Protein AF-0000000086196389 (afdb_homodimer)

pLDDT: mean 93.16, std 12.01, range [32.34, 98.94]

InterPro domains:
  IPR006652 Kelch repeat type 1 [PF01344] (256-300)
  IPR006652 Kelch repeat type 1 [PF01344] (303-346)
  IPR006652 Kelch repeat type 1 [SM00612] (79-126)
  IPR006652 Kelch repeat type 1 [SM00612] (127-173)
  IPR006652 Kelch repeat type 1 [SM00612] (174-220)
  IPR006652 Kelch repeat type 1 [SM00612] (221-267)
  IPR006652 Kelch repeat type 1 [SM00612] (268-314)
  IPR006652 Kelch repeat type 1 [SM00612] (315-361)
  IPR015915 Kelch-type beta-propeller [G3DSA:2.120.10.80] (67-201)
  IPR015915 Kelch-type beta-propeller [G3DSA:2.120.10.80] (202-366)
  IPR015915 Kelch-type beta-propeller [SSF117281] (77-261)
  IPR015915 Kelch-type beta-propeller [SSF117281] (220-359)

Radius of gyration: 28.98 Å; Cα contacts (8 Å, |Δi|>4): 2252; chains: 2; bounding box: 68×84×66 Å

Organism: Python bivittatus (NCBI:txid176946)

Sequence (760 aa):
MYKPGTGGSLTSAKQVRLPLLPVCFLMGVVAKEKIVKQNLKCRDLLDEARNYHLHLSSHTVPDFEYSIRTTPRKHTAGVLFCVGGRGGSGDPFRSIECYSINKNSWFFGPEMNSRRRHVGVISVGGKVYAVGGHDGNEHLGSMEVFDPLTNKWMMKASMNTKRRGIALASLGGPIYAIGGLDDNTCFSEVERYDMESDQWSGVASMNTPRGGVGSVALLNHVYAVGGNDGVASLSSVEKYDPHLDKWIEVKEMGQRRAGNGVSELHGCLYVVGGFDDNSPLSSVERFDPRTNKWEYVAELTTPRGGVGIATLMGKIFAVGGHNGNAYLNTVETFDPVANRWELVGPVSHCRAGAGVAVCACLGSQIRDMGHGSSNVVDCMMYKPGTGGSLTSAKQVRLPLLPVCFLMGVVAKEKIVKQNLKCRDLLDEARNYHLHLSSHTVPDFEYSIRTTPRKHTAGVLFCVGGRGGSGDPFRSIECYSINKNSWFFGPEMNSRRRHVGVISVGGKVYAVGGHDGNEHLGSMEVFDPLTNKWMMKASMNTKRRGIALASLGGPIYAIGGLDDNTCFSEVERYDMESDQWSGVASMNTPRGGVGSVALLNHVYAVGGNDGVASLSSVEKYDPHLDKWIEVKEMGQRRAGNGVSELHGCLYVVGGFDDNSPLSSVERFDPRTNKWEYVAELTTPRGGVGIATLMGKIFAVGGHNGNAYLNTVETFDPVANRWELVGPVSHCRAGAGVAVCACLGSQIRDMGHGSSNVVDCM

Solvent-accessible surface area (backbone atoms only — not comparable to full-atom values): 37213 Å² total; per-residue (Å²): 129,93,72,86,55,91,84,71,47,79,63,54,64,69,70,47,44,57,45,74,50,55,59,40,50,43,50,55,47,52,58,66,32,65,67,37,66,72,30,66,69,48,39,50,52,52,48,50,19,51,49,45,54,40,38,75,68,73,41,55,49,58,88,68,70,88,49,76,49,69,37,63,52,76,80,71,53,31,26,43,38,41,40,34,2,24,38,46,85,62,55,32,26,31,50,23,37,31,44,37,74,90,71,48,36,53,43,22,34,67,51,48,93,56,37,16,19,25,22,16,33,40,43,59,95,50,22,38,37,42,37,32,2,26,48,75,82,49,63,24,25,48,25,37,34,35,35,47,90,77,56,42,60,40,80,55,57,45,49,95,61,56,21,19,25,28,18,40,32,58,55,86,77,31,38,36,42,37,35,2,23,58,99,83,47,37,26,28,49,27,36,34,35,38,72,91,76,52,40,62,44,80,55,58,48,45,92,58,35,13,20,23,19,17,27,31,48,57,96,83,26,41,36,43,40,31,2,20,52,74,82,48,43,24,30,48,26,32,32,35,34,50,64,76,50,43,59,42,84,44,80,54,51,96,58,41,18,19,24,24,17,32,32,58,57,96,82,23,42,36,40,38,30,2,24,53,84,79,48,38,24,31,53,24,39,37,33,35,74,91,75,69,42,74,42,79,54,54,47,49,95,56,33,15,20,24,22,15,27,31,57,54,72,82,23,39,38,41,41,30,2,23,49,78,82,38,36,25,27,52,22,34,34,34,36,73,87,77,48,41,60,44,78,54,49,42,47,90,58,22,19,24,23,25,15,25,27,52,26,71,46,48,64,87,51,48,55,70,58,59,71,58,86,74,75,85,61,57,36,96,130,93,72,86,54,91,85,70,48,77,63,54,64,70,70,46,44,57,45,73,49,56,57,40,51,44,50,55,47,53,59,65,34,66,67,35,67,72,30,65,69,48,40,51,52,51,47,50,19,52,50,46,52,40,38,75,68,74,42,56,48,58,86,68,73,90,48,76,48,69,36,63,53,75,78,71,53,31,25,42,37,40,40,34,2,23,37,46,85,61,54,32,25,31,49,25,37,33,44,38,75,90,71,47,36,52,44,20,36,66,50,49,95,55,37,16,19,26,23,16,32,40,45,61,94,51,20,39,38,42,38,30,2,26,48,76,83,48,63,24,26,48,24,35,34,34,35,47,90,76,56,43,60,40,80,56,57,46,48,94,60,57,20,19,25,27,18,38,32,57,56,86,78,30,38,35,43,38,34,2,22,58,99,83,48,35,26,28,50,28,36,34,34,37,72,91,77,50,42,63,44,79,54,57,49,44,92,57,34,13,20,21,20,16,27,31,48,57,95,85,23,40,35,43,41,31,2,19,53,75,83,47,42,24,31,49,26,32,33,35,34,53,65,76,50,42,59,42,81,44,82,55,52,96,58,42,18,18,24,25,18,34,34,59,57,95,83,23,43,35,41,38,28,2,23,52,81,81,49,38,25,30,55,24,38,35,34,35,74,92,75,69,42,73,43,77,53,55,47,48,95,54,34,16,19,25,23,16,26,32,56,53,72,80,24,39,38,42,42,29,3,24,49,78,82,37,35,25,28,53,21,34,33,35,35,74,88,77,49,40,61,44,77,54,46,42,47,90,60,21,20,24,24,24,16,24,27,50,26,72,45,48,65,86,50,47,56,71,56,55,74,55,84,81,79,82,63,57,39,94

Foldseek 3Di:
DPDPDDPDDVVSLVVALLLVDDPCCLVVPVCPDPCCVVDPSSVVSSVLSVLSVCLVVVDDDPPNDDDPSNFDDQQQQFKKKWAWFDFDVGAIFQWIWIARPVVLAIFIFDGEPAGFFLWEWEADPQKIKTAWHQRSPATFQWMWIAHLQVSDIHTFDGHPDGFGLWYWEDAPQWIKIAWGDGPQFIFQWIWIAHPVVSDIDTFDGAPAGFHQWEWYDAPQWIKTAWHDRRPFIFQWMWIAHPVVRYIGTADGHPAGFGLWYWEDASRKIKTAWGDGPPFIFQWMWIAHPVVRDIDTFEGHPAGFHQWAWYDTRRKIKTAWGDRRPWTDQWIWIAHPVVRDIDTTYGYQARGGRIYMYGGSDGPVSTDRPGPPPDDSDDRD/DPDPDDCDDVVSLVVALLLVDDPCCLVVPVCPDPCCVVDPSSVVSSVLSVLSVCLVVVDDDPPNDDDPSNFDDQQQQFKKKWAWFDFDVGAIFQWIWIARPVVLAIFIFDGEPAGFFLWEWEADPQKIKTAWHDRSPATFQWMWIAHLQVSDIHTFDGHPDGFGLWYWEDAPQWIKIAWGDGPQFIFQWIWIAHPVVRDIDTFDGAPAGFHQWEWYDAPQWIKTAWHDRRPFIFQWMWIAHPVVRYIGTADGHPAGFGLWYWEDASRKIKTAWGDGPPFIFQWMWIAHPVVSDIDTFEGHPAGFHQWAWYDTRRKIKTAWGDRRPWTDQWIWIAHPVVRYIDTTYGHQARGGRIYMYGGSDGPVSTDRPGPPDDDSDDRD

Structure (mmCIF, N/CA/C/O backbone):
data_AF-0000000086196389-model_v1
#
loop_
_entity.id
_entity.type
_entity.pdbx_description
1 polymer 'Kelch-like protein 8 isoform X4'
#
loop_
_atom_site.group_PDB
_atom_site.id
_atom_site.type_symbol
_atom_site.label_atom_id
_atom_site.label_alt_id
_atom_site.label_comp_id
_atom_site.label_asym_id
_atom_site.label_entity_id
_atom_site.label_seq_id
_atom_site.pdbx_PDB_ins_code
_atom_site.Cartn_x
_atom_site.Cartn_y
_atom_site.Cartn_z
_atom_site.occupancy
_atom_site.B_iso_or_equiv
_atom_site.auth_seq_id
_atom_site.auth_comp_id
_atom_site.auth_asym_id
_atom_site.auth_atom_id
_atom_site.pdbx_PDB_model_num
ATOM 1 N N . MET A 1 1 ? -25.172 -8.031 -14.609 1 32.47 1 MET A N 1
ATOM 2 C CA . MET A 1 1 ? -25.844 -6.758 -14.352 1 32.47 1 MET A CA 1
ATOM 3 C C . MET A 1 1 ? -26.938 -6.922 -13.305 1 32.47 1 MET A C 1
ATOM 5 O O . MET A 1 1 ? -27.797 -7.809 -13.43 1 32.47 1 MET A O 1
ATOM 9 N N . TYR A 1 2 ? -26.641 -6.43 -12.109 1 41.16 2 TYR A N 1
ATOM 10 C CA . TYR A 1 2 ? -27.656 -6.359 -11.062 1 41.16 2 TYR A CA 1
ATOM 11 C C . TYR A 1 2 ? -28.844 -5.527 -11.523 1 41.16 2 TYR A C 1
ATOM 13 O O . TYR A 1 2 ? -28.703 -4.328 -11.773 1 41.16 2 TYR A O 1
ATOM 21 N N . LYS A 1 3 ? -29.875 -6.023 -12.18 1 40.22 3 LYS A N 1
ATOM 22 C CA . LYS A 1 3 ? -31.094 -5.273 -12.453 1 40.22 3 LYS A CA 1
ATOM 23 C C . LYS A 1 3 ? -32.031 -5.254 -11.242 1 40.22 3 LYS A C 1
ATOM 25 O O . LYS A 1 3 ? -32.469 -6.309 -10.781 1 40.22 3 LYS A O 1
ATOM 30 N N . PRO A 1 4 ? -32.156 -3.971 -10.547 1 44.47 4 PRO A N 1
ATOM 31 C CA . PRO A 1 4 ? -33.125 -3.85 -9.477 1 44.47 4 PRO A CA 1
ATOM 32 C C . PRO A 1 4 ? -34.562 -4.023 -9.969 1 44.47 4 PRO A C 1
ATOM 34 O O . PRO A 1 4 ? -35.062 -3.178 -10.711 1 44.47 4 PRO A O 1
ATOM 37 N N . GLY A 1 5 ? -34.969 -4.914 -10.641 1 37.09 5 GLY A N 1
ATOM 38 C CA . GLY A 1 5 ? -36.375 -4.848 -11.039 1 37.09 5 GLY A CA 1
ATOM 39 C C . GLY A 1 5 ? -37.312 -4.668 -9.867 1 37.09 5 GLY A C 1
ATOM 40 O O . GLY A 1 5 ? -36.938 -4.863 -8.719 1 37.09 5 GLY A O 1
ATOM 41 N N . THR A 1 6 ? -38.625 -4.246 -10.07 1 42.25 6 THR A N 1
ATOM 42 C CA . THR A 1 6 ? -39.75 -4.062 -9.164 1 42.25 6 THR A CA 1
ATOM 43 C C . THR A 1 6 ? -39.688 -5.047 -7.996 1 42.25 6 THR A C 1
ATOM 45 O O . THR A 1 6 ? -39.688 -4.637 -6.832 1 42.25 6 THR A O 1
ATOM 48 N N . GLY A 1 7 ? -40.562 -6.133 -7.965 1 39.69 7 GLY A N 1
ATOM 49 C CA . GLY A 1 7 ? -40.844 -7.195 -7.016 1 39.69 7 GLY A CA 1
ATOM 50 C C . GLY A 1 7 ? -39.656 -8.078 -6.723 1 39.69 7 GLY A C 1
ATOM 51 O O . GLY A 1 7 ? -39.812 -9.266 -6.438 1 39.69 7 GLY A O 1
ATOM 52 N N . GLY A 1 8 ? -38.438 -7.863 -7.125 1 42.97 8 GLY A N 1
ATOM 53 C CA . GLY A 1 8 ? -37.406 -8.883 -7.129 1 42.97 8 GLY A CA 1
ATOM 54 C C . GLY A 1 8 ? -37 -9.312 -5.734 1 42.97 8 GLY A C 1
ATOM 55 O O . GLY A 1 8 ? -36.625 -8.484 -4.906 1 42.97 8 GLY A O 1
ATOM 56 N N . SER A 1 9 ? -37.469 -10.469 -5.27 1 50.5 9 SER A N 1
ATOM 57 C CA . SER A 1 9 ? -37.531 -11.305 -4.074 1 50.5 9 SER A CA 1
ATOM 58 C C . SER A 1 9 ? -36.125 -11.547 -3.508 1 50.5 9 SER A C 1
ATOM 60 O O . SER A 1 9 ? -35.125 -11.297 -4.184 1 50.5 9 SER A O 1
ATOM 62 N N . LEU A 1 10 ? -36.125 -11.734 -2.102 1 56.53 10 LEU A N 1
ATOM 63 C CA . LEU A 1 10 ? -35.094 -12.398 -1.316 1 56.53 10 LEU A CA 1
ATOM 64 C C . LEU A 1 10 ? -34.312 -13.398 -2.172 1 56.53 10 LEU A C 1
ATOM 66 O O . LEU A 1 10 ? -33.094 -13.562 -2 1 56.53 10 LEU A O 1
ATOM 70 N N . THR A 1 11 ? -35 -13.82 -3.145 1 55.44 11 THR A N 1
ATOM 71 C CA . THR A 1 11 ? -34.438 -14.875 -3.965 1 55.44 11 THR A CA 1
ATOM 72 C C . THR A 1 11 ? -33.344 -14.305 -4.867 1 55.44 11 THR A C 1
ATOM 74 O O . THR A 1 11 ? -32.312 -14.961 -5.102 1 55.44 11 THR A O 1
ATOM 77 N N . SER A 1 12 ? -33.5 -13.109 -5.281 1 60.91 12 SER A N 1
ATOM 78 C CA . SER A 1 12 ? -32.5 -12.523 -6.164 1 60.91 12 SER A CA 1
ATOM 79 C C . SER A 1 12 ? -31.203 -12.188 -5.406 1 60.91 12 SER A C 1
ATOM 81 O O . SER A 1 12 ? -30.109 -12.445 -5.895 1 60.91 12 SER A O 1
ATOM 83 N N . ALA A 1 13 ? -31.297 -11.766 -4.23 1 66.44 13 ALA A N 1
ATOM 84 C CA . ALA A 1 13 ? -30.109 -11.422 -3.453 1 66.44 13 ALA A CA 1
ATOM 85 C C . ALA A 1 13 ? -29.297 -12.664 -3.127 1 66.44 13 ALA A C 1
ATOM 87 O O . ALA A 1 13 ? -28.062 -12.594 -3.023 1 66.44 13 ALA A O 1
ATOM 88 N N . LYS A 1 14 ? -29.953 -13.773 -3.078 1 70.06 14 LYS A N 1
ATOM 89 C CA . LYS A 1 14 ? -29.266 -15.023 -2.758 1 70.06 14 LYS A CA 1
ATOM 90 C C . LYS A 1 14 ? -28.516 -15.562 -3.969 1 70.06 14 LYS A C 1
ATOM 92 O O . LYS A 1 14 ? -27.547 -16.297 -3.82 1 70.06 14 LYS A O 1
ATOM 97 N N . GLN A 1 15 ? -29 -15.156 -5.047 1 76.5 15 GLN A N 1
ATOM 98 C CA . GLN A 1 15 ? -28.422 -15.711 -6.262 1 76.5 15 GLN A CA 1
ATOM 99 C C . GLN A 1 15 ? -27.234 -14.875 -6.73 1 76.5 15 GLN A C 1
ATOM 101 O O . GLN A 1 15 ? -26.344 -15.383 -7.418 1 76.5 15 GLN A O 1
ATOM 106 N N . VAL A 1 16 ? -27.266 -13.633 -6.254 1 86.31 16 VAL A N 1
ATOM 107 C CA . VAL A 1 16 ? -26.172 -12.742 -6.668 1 86.31 16 VAL A CA 1
ATOM 108 C C . VAL A 1 16 ? -25 -12.883 -5.707 1 86.31 16 VAL A C 1
ATOM 110 O O . VAL A 1 16 ? -25.188 -12.938 -4.488 1 86.31 16 VAL A O 1
ATOM 113 N N . ARG A 1 17 ? -23.859 -13 -6.199 1 93.44 17 ARG A N 1
ATOM 114 C CA . ARG A 1 17 ? -22.656 -13.039 -5.371 1 93.44 17 ARG A CA 1
ATOM 115 C C . ARG A 1 17 ? -22.203 -11.633 -5 1 93.44 17 ARG A C 1
ATOM 117 O O . ARG A 1 17 ? -21.281 -11.086 -5.613 1 93.44 17 ARG A O 1
ATOM 124 N N . LEU A 1 18 ? -22.812 -11.055 -3.992 1 94.19 18 LEU A N 1
ATOM 125 C CA . LEU A 1 18 ? -22.625 -9.664 -3.588 1 94.19 18 LEU A CA 1
ATOM 126 C C . LEU A 1 18 ? -21.172 -9.375 -3.248 1 94.19 18 LEU A C 1
ATOM 128 O O . LEU A 1 18 ? -20.641 -8.312 -3.6 1 94.19 18 LEU A O 1
ATOM 132 N N . PRO A 1 19 ? -20.469 -10.352 -2.619 1 95.06 19 PRO A N 1
ATOM 133 C CA . PRO A 1 19 ? -19.078 -10.086 -2.252 1 95.06 19 PRO A CA 1
ATOM 134 C C . PRO A 1 19 ? -18.203 -9.789 -3.463 1 95.06 19 PRO A C 1
ATOM 136 O O . PRO A 1 19 ? -17.156 -9.156 -3.328 1 95.06 19 PRO A O 1
ATOM 139 N N . LEU A 1 20 ? -18.625 -10.227 -4.621 1 94.69 20 LEU A N 1
ATOM 140 C CA . LEU A 1 20 ? -17.781 -10.086 -5.801 1 94.69 20 LEU A CA 1
ATOM 141 C C . LEU A 1 20 ? -18.094 -8.797 -6.547 1 94.69 20 LEU A C 1
ATOM 143 O O . LEU A 1 20 ? -17.438 -8.469 -7.543 1 94.69 20 LEU A O 1
ATOM 147 N N . LEU A 1 21 ? -19.094 -8.008 -6.016 1 94.81 21 LEU A N 1
ATOM 148 C CA . LEU A 1 21 ? -19.438 -6.727 -6.625 1 94.81 21 LEU A CA 1
ATOM 149 C C . LEU A 1 21 ? -18.594 -5.598 -6.035 1 94.81 21 LEU A C 1
ATOM 151 O O . LEU A 1 21 ? -18.156 -5.684 -4.891 1 94.81 21 LEU A O 1
ATOM 155 N N . PRO A 1 22 ? -18.344 -4.512 -6.871 1 94.56 22 PRO A N 1
ATOM 156 C CA . PRO A 1 22 ? -17.594 -3.371 -6.348 1 94.56 22 PRO A CA 1
ATOM 157 C C . PRO A 1 22 ? -18.281 -2.703 -5.16 1 94.56 22 PRO A C 1
ATOM 159 O O . PRO A 1 22 ? -19.516 -2.615 -5.125 1 94.56 22 PRO A O 1
ATOM 162 N N . VAL A 1 23 ? -17.5 -2.197 -4.262 1 96.06 23 VAL A N 1
ATOM 163 C CA . VAL A 1 23 ? -18.016 -1.569 -3.053 1 96.06 23 VAL A CA 1
ATOM 164 C C . VAL A 1 23 ? -18.906 -0.385 -3.426 1 96.06 23 VAL A C 1
ATOM 166 O O . VAL A 1 23 ? -19.953 -0.179 -2.82 1 96.06 23 VAL A O 1
ATOM 169 N N . CYS A 1 24 ? -18.516 0.358 -4.422 1 95.31 24 CYS A N 1
ATOM 170 C CA . CYS A 1 24 ? -19.297 1.521 -4.84 1 95.31 24 CYS A CA 1
ATOM 171 C C . CYS A 1 24 ? -20.688 1.114 -5.266 1 95.31 24 CYS A C 1
ATOM 173 O O . CYS A 1 24 ? -21.672 1.812 -4.969 1 95.31 24 CYS A O 1
ATOM 175 N N . PHE A 1 25 ? -20.828 -0.003 -5.945 1 95.94 25 PHE A N 1
ATOM 176 C CA . PHE A 1 25 ? -22.125 -0.506 -6.371 1 95.94 25 PHE A CA 1
ATOM 177 C C . PHE A 1 25 ? -22.922 -1.053 -5.184 1 95.94 25 PHE A C 1
ATOM 179 O O . PHE A 1 25 ? -24.125 -0.811 -5.066 1 95.94 25 PHE A O 1
ATOM 186 N N . LEU A 1 26 ? -22.234 -1.776 -4.336 1 95.81 26 LEU A N 1
ATOM 187 C CA . LEU A 1 26 ? -22.875 -2.35 -3.16 1 95.81 26 LEU A CA 1
ATOM 188 C C . LEU A 1 26 ? -23.5 -1.257 -2.289 1 95.81 26 LEU A C 1
ATOM 190 O O . LEU A 1 26 ? -24.656 -1.356 -1.887 1 95.81 26 LEU A O 1
ATOM 194 N N . MET A 1 27 ? -22.703 -0.227 -2.059 1 95.31 27 MET A N 1
ATOM 195 C CA . MET A 1 27 ? -23.141 0.816 -1.133 1 95.31 27 MET A CA 1
ATOM 196 C C . MET A 1 27 ? -24 1.851 -1.845 1 95.31 27 MET A C 1
ATOM 198 O O . MET A 1 27 ? -24.875 2.465 -1.229 1 95.31 27 MET A O 1
ATOM 202 N N . GLY A 1 28 ? -23.797 1.981 -3.098 1 94.69 28 GLY A N 1
ATOM 203 C CA . GLY A 1 28 ? -24.531 3.004 -3.836 1 94.69 28 GLY A CA 1
ATOM 204 C C . GLY A 1 28 ? -25.859 2.52 -4.383 1 94.69 28 GLY A C 1
ATOM 205 O O . GLY A 1 28 ? -26.75 3.322 -4.668 1 94.69 28 GLY A O 1
ATOM 206 N N . VAL A 1 29 ? -25.969 1.26 -4.59 1 94.56 29 VAL A N 1
ATOM 207 C CA . VAL A 1 29 ? -27.156 0.734 -5.242 1 94.56 29 VAL A CA 1
ATOM 208 C C . VAL A 1 29 ? -27.812 -0.319 -4.352 1 94.56 29 VAL A C 1
ATOM 210 O O . VAL A 1 29 ? -28.922 -0.119 -3.855 1 94.56 29 VAL A O 1
ATOM 213 N N . VAL A 1 30 ? -27.125 -1.333 -3.979 1 94.75 30 VAL A N 1
ATOM 214 C CA . VAL A 1 30 ? -27.703 -2.484 -3.291 1 94.75 30 VAL A CA 1
ATOM 215 C C . VAL A 1 30 ? -28.188 -2.07 -1.901 1 94.75 30 VAL A C 1
ATOM 217 O O . VAL A 1 30 ? -29.328 -2.332 -1.528 1 94.75 30 VAL A O 1
ATOM 220 N N . ALA A 1 31 ? -27.344 -1.386 -1.187 1 94.38 31 ALA A N 1
ATOM 221 C CA . ALA A 1 31 ? -27.625 -1.014 0.196 1 94.38 31 ALA A CA 1
ATOM 222 C C . ALA A 1 31 ? -28.797 -0.03 0.268 1 94.38 31 ALA A C 1
ATOM 224 O O . ALA A 1 31 ? -29.422 0.132 1.321 1 94.38 31 ALA A O 1
ATOM 225 N N . LYS A 1 32 ? -29.078 0.602 -0.795 1 94.19 32 LYS A N 1
ATOM 226 C CA . LYS A 1 32 ? -30.109 1.631 -0.799 1 94.19 32 LYS A CA 1
ATOM 227 C C . LYS A 1 32 ? -31.453 1.05 -1.205 1 94.19 32 LYS A C 1
ATOM 229 O O . LYS A 1 32 ? -32.5 1.723 -1.103 1 94.19 32 LYS A O 1
ATOM 234 N N . GLU A 1 33 ? -31.453 -0.184 -1.605 1 92.25 33 GLU A N 1
ATOM 235 C CA . GLU A 1 33 ? -32.719 -0.841 -1.952 1 92.25 33 GLU A CA 1
ATOM 236 C C . GLU A 1 33 ? -33.594 -1.047 -0.718 1 92.25 33 GLU A C 1
ATOM 238 O O . GLU A 1 33 ? -33.094 -1.513 0.318 1 92.25 33 GLU A O 1
ATOM 243 N N . LYS A 1 34 ? -34.844 -0.776 -0.792 1 92 34 LYS A N 1
ATOM 244 C CA . LYS A 1 34 ? -35.781 -0.842 0.326 1 92 34 LYS A CA 1
ATOM 245 C C . LYS A 1 34 ? -35.844 -2.254 0.902 1 92 34 LYS A C 1
ATOM 247 O O . LYS A 1 34 ? -35.844 -2.434 2.121 1 92 34 LYS A O 1
ATOM 252 N N . ILE A 1 35 ? -35.875 -3.164 0.017 1 90 35 ILE A N 1
ATOM 253 C CA . ILE A 1 35 ? -36 -4.547 0.463 1 90 35 ILE A CA 1
ATOM 254 C C . ILE A 1 35 ? -34.781 -4.918 1.307 1 90 35 ILE A C 1
ATOM 256 O O . ILE A 1 35 ? -34.906 -5.645 2.297 1 90 35 ILE A O 1
ATOM 260 N N . VAL A 1 36 ? -33.625 -4.477 0.979 1 90.5 36 VAL A N 1
ATOM 261 C CA . VAL A 1 36 ? -32.406 -4.785 1.71 1 90.5 36 VAL A CA 1
ATOM 262 C C . VAL A 1 36 ? -32.406 -4.066 3.057 1 90.5 36 VAL A C 1
ATOM 264 O O . VAL A 1 36 ? -32.094 -4.66 4.086 1 90.5 36 VAL A O 1
ATOM 267 N N . LYS A 1 37 ? -32.844 -2.857 3.084 1 91.25 37 LYS A N 1
ATOM 268 C CA . LYS A 1 37 ? -32.844 -2.049 4.301 1 91.25 37 LYS A CA 1
ATOM 269 C C . LYS A 1 37 ? -33.781 -2.633 5.355 1 91.25 37 LYS A C 1
ATOM 271 O O . LYS A 1 37 ? -33.5 -2.516 6.555 1 91.25 37 LYS A O 1
ATOM 276 N N . GLN A 1 38 ? -34.75 -3.359 4.852 1 92.12 38 GLN A N 1
ATOM 277 C CA . GLN A 1 38 ? -35.812 -3.703 5.785 1 92.12 38 GLN A CA 1
ATOM 278 C C . GLN A 1 38 ? -35.812 -5.195 6.105 1 92.12 38 GLN A C 1
ATOM 280 O O . GLN A 1 38 ? -36.562 -5.652 6.965 1 92.12 38 GLN A O 1
ATOM 285 N N . ASN A 1 39 ? -35.094 -5.945 5.352 1 91.31 39 ASN A N 1
ATOM 286 C CA . ASN A 1 39 ? -35.062 -7.395 5.531 1 91.31 39 ASN A CA 1
ATOM 287 C C . ASN A 1 39 ? -33.75 -7.855 6.156 1 91.31 39 ASN A C 1
ATOM 289 O O . ASN A 1 39 ? -32.688 -7.68 5.562 1 91.31 39 ASN A O 1
ATOM 293 N N . LEU A 1 40 ? -33.844 -8.516 7.277 1 91.56 40 LEU A N 1
ATOM 294 C CA . LEU A 1 40 ? -32.656 -8.906 8.039 1 91.56 40 LEU A CA 1
ATOM 295 C C . LEU A 1 40 ? -31.828 -9.93 7.27 1 91.56 40 LEU A C 1
ATOM 297 O O . LEU A 1 40 ? -30.594 -9.906 7.336 1 91.56 40 LEU A O 1
ATOM 301 N N . LYS A 1 41 ? -32.5 -10.75 6.578 1 90.88 41 LYS A N 1
ATOM 302 C CA . LYS A 1 41 ? -31.766 -11.766 5.816 1 90.88 41 LYS A CA 1
ATOM 303 C C . LYS A 1 41 ? -30.984 -11.133 4.672 1 90.88 41 LYS A C 1
ATOM 305 O O . LYS A 1 41 ? -29.859 -11.539 4.387 1 90.88 41 LYS A O 1
ATOM 310 N N . CYS A 1 42 ? -31.609 -10.188 4.055 1 91.69 42 CYS A N 1
ATOM 311 C CA . CYS A 1 42 ? -30.906 -9.461 2.996 1 91.69 42 CYS A CA 1
ATOM 312 C C . CYS A 1 42 ? -29.719 -8.688 3.553 1 91.69 42 CYS A C 1
ATOM 314 O O . CYS A 1 42 ? -28.672 -8.625 2.924 1 91.69 42 CYS A O 1
ATOM 316 N N . ARG A 1 43 ? -29.875 -8.188 4.711 1 93.56 43 ARG A N 1
ATOM 317 C CA . ARG A 1 43 ? -28.812 -7.445 5.355 1 93.56 43 ARG A CA 1
ATOM 318 C C . ARG A 1 43 ? -27.641 -8.367 5.723 1 93.56 43 ARG A C 1
ATOM 320 O O . ARG A 1 43 ? -26.484 -7.957 5.672 1 93.56 43 ARG A O 1
ATOM 327 N N . ASP A 1 44 ? -28.016 -9.531 6.059 1 93.19 44 ASP A N 1
ATOM 328 C CA . ASP A 1 44 ? -26.969 -10.508 6.34 1 93.19 44 ASP A CA 1
ATOM 329 C C . ASP A 1 44 ? -26.094 -10.742 5.109 1 93.19 44 ASP A C 1
ATOM 331 O O . ASP A 1 44 ? -24.875 -10.844 5.223 1 93.19 44 ASP A O 1
ATOM 335 N N . LEU A 1 45 ? -26.719 -10.812 4.008 1 93.88 45 LEU A N 1
ATOM 336 C CA . LEU A 1 45 ? -25.984 -11.031 2.768 1 93.88 45 LEU A CA 1
ATOM 337 C C . LEU A 1 45 ? -25.109 -9.828 2.439 1 93.88 45 LEU A C 1
ATOM 339 O O . LEU A 1 45 ? -23.953 -9.992 2.006 1 93.88 45 LEU A O 1
ATOM 343 N N . LEU A 1 46 ? -25.641 -8.68 2.652 1 95.06 46 LEU A N 1
ATOM 344 C CA . LEU A 1 46 ? -24.875 -7.465 2.402 1 95.06 46 LEU A CA 1
ATOM 345 C C . LEU A 1 46 ? -23.703 -7.348 3.385 1 95.06 46 LEU A C 1
ATOM 347 O O . LEU A 1 46 ? -22.609 -6.934 3.008 1 95.06 46 LEU A O 1
ATOM 351 N N . ASP A 1 47 ? -23.922 -7.75 4.602 1 94.56 47 ASP A N 1
ATOM 352 C CA . ASP A 1 47 ? -22.875 -7.75 5.617 1 94.56 47 ASP A CA 1
ATOM 353 C C . ASP A 1 47 ? -21.734 -8.695 5.23 1 94.56 47 ASP A C 1
ATOM 355 O O . ASP A 1 47 ? -20.562 -8.367 5.426 1 94.56 47 ASP A O 1
ATOM 359 N N . GLU A 1 48 ? -22.094 -9.75 4.707 1 94.38 48 GLU A N 1
ATOM 360 C CA . GLU A 1 48 ? -21.078 -10.688 4.23 1 94.38 48 GLU A CA 1
ATOM 361 C C . GLU A 1 48 ? -20.203 -10.055 3.156 1 94.38 48 GLU A C 1
ATOM 363 O O . GLU A 1 48 ? -18.984 -10.211 3.172 1 94.38 48 GLU A O 1
ATOM 368 N N . ALA A 1 49 ? -20.859 -9.367 2.32 1 96.19 49 ALA A N 1
ATOM 369 C CA . ALA A 1 49 ? -20.125 -8.703 1.243 1 96.19 49 ALA A CA 1
ATOM 370 C C . ALA A 1 49 ? -19.188 -7.629 1.793 1 96.19 49 ALA A C 1
ATOM 372 O O . ALA A 1 49 ? -18.031 -7.539 1.385 1 96.19 49 ALA A O 1
ATOM 373 N N . ARG A 1 50 ? -19.672 -6.867 2.715 1 96.25 50 ARG A N 1
ATOM 374 C CA . ARG A 1 50 ? -18.828 -5.852 3.346 1 96.25 50 ARG A CA 1
ATOM 375 C C . ARG A 1 50 ? -17.641 -6.484 4.047 1 96.25 50 ARG A C 1
ATOM 377 O O . ARG A 1 50 ? -16.5 -6.012 3.904 1 96.25 50 ARG A O 1
ATOM 384 N N . ASN A 1 51 ? -17.953 -7.492 4.738 1 95.88 51 ASN A N 1
ATOM 385 C CA . ASN A 1 51 ? -16.906 -8.188 5.477 1 95.88 51 ASN A CA 1
ATOM 386 C C . ASN A 1 51 ? -15.852 -8.766 4.543 1 95.88 51 ASN A C 1
ATOM 388 O O . ASN A 1 51 ? -14.664 -8.789 4.871 1 95.88 51 ASN A O 1
ATOM 392 N N . TYR A 1 52 ? -16.328 -9.227 3.441 1 96.19 52 TYR A N 1
ATOM 393 C CA . TYR A 1 52 ? -15.398 -9.758 2.447 1 96.19 52 TYR A CA 1
ATOM 394 C C . TYR A 1 52 ? -14.422 -8.672 1.982 1 96.19 52 TYR A C 1
ATOM 396 O O . TYR A 1 52 ? -13.211 -8.898 1.94 1 96.19 52 TYR A O 1
ATOM 404 N N . HIS A 1 53 ? -14.891 -7.527 1.717 1 95.69 53 HIS A N 1
ATOM 405 C CA . HIS A 1 53 ? -14.055 -6.434 1.245 1 95.69 53 HIS A CA 1
ATOM 406 C C . HIS A 1 53 ? -13.125 -5.938 2.346 1 95.69 53 HIS A C 1
ATOM 408 O O . HIS A 1 53 ? -11.984 -5.555 2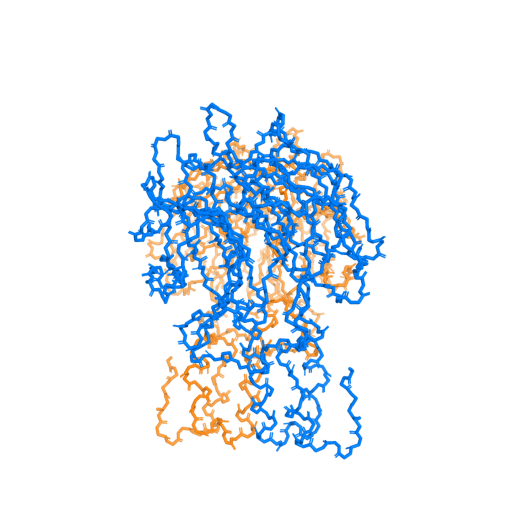.074 1 95.69 53 HIS A O 1
ATOM 414 N N . LEU A 1 54 ? -13.617 -5.949 3.531 1 95.44 54 LEU A N 1
ATOM 415 C CA . LEU A 1 54 ? -12.758 -5.594 4.66 1 95.44 54 LEU A CA 1
ATOM 416 C C . LEU A 1 54 ? -11.625 -6.602 4.824 1 95.44 54 LEU A C 1
ATOM 418 O O . LEU A 1 54 ? -10.477 -6.219 5.059 1 95.44 54 LEU A O 1
ATOM 422 N N . HIS A 1 55 ? -12.016 -7.805 4.645 1 92.94 55 HIS A N 1
ATOM 423 C CA . HIS A 1 55 ? -11.031 -8.875 4.719 1 92.94 55 HIS A CA 1
ATOM 424 C C . HIS A 1 55 ? -9.969 -8.719 3.639 1 92.94 55 HIS A C 1
ATOM 426 O O . HIS A 1 55 ? -8.773 -8.828 3.92 1 92.94 55 HIS A O 1
ATOM 432 N N . LEU A 1 56 ? -10.414 -8.414 2.471 1 90.81 56 LEU A N 1
ATOM 433 C CA . LEU A 1 56 ? -9.5 -8.227 1.353 1 90.81 56 LEU A CA 1
ATOM 434 C C . LEU A 1 56 ? -8.586 -7.027 1.595 1 90.81 56 LEU A C 1
ATOM 436 O O . LEU A 1 56 ? -7.473 -6.973 1.07 1 90.81 56 LEU A O 1
ATOM 440 N N . SER A 1 57 ? -9.102 -6.07 2.453 1 89.06 57 SER A N 1
ATOM 441 C CA . SER A 1 57 ? -8.336 -4.875 2.764 1 89.06 57 SER A CA 1
ATOM 442 C C . SER A 1 57 ? -7.434 -5.094 3.977 1 89.06 57 SER A C 1
ATOM 444 O O . SER A 1 57 ? -7.082 -4.141 4.676 1 89.06 57 SER A O 1
ATOM 446 N N . SER A 1 58 ? -7.172 -6.348 4.336 1 81.94 58 SER A N 1
ATOM 447 C CA . SER A 1 58 ? -6.191 -6.797 5.32 1 81.94 58 SER A CA 1
ATOM 448 C C . SER A 1 58 ? -6.684 -6.559 6.742 1 81.94 58 SER A C 1
ATOM 450 O O . SER A 1 58 ? -5.887 -6.469 7.676 1 81.94 58 SER A O 1
ATOM 452 N N . HIS A 1 59 ? -7.996 -6.332 6.859 1 90.06 59 HIS A N 1
ATOM 453 C CA . HIS A 1 59 ? -8.555 -6.324 8.203 1 90.06 59 HIS A CA 1
ATOM 454 C C . HIS A 1 59 ? -8.789 -7.742 8.711 1 90.06 59 HIS A C 1
ATOM 456 O O . HIS A 1 59 ? -9.148 -8.633 7.934 1 90.06 59 HIS A O 1
ATOM 462 N N . THR A 1 60 ? -8.609 -7.891 9.953 1 89 60 THR A N 1
ATOM 463 C CA . THR A 1 60 ? -8.977 -9.156 10.578 1 89 60 THR A CA 1
ATOM 464 C C . THR A 1 60 ? -10.477 -9.219 10.828 1 89 60 THR A C 1
ATOM 466 O O . THR A 1 60 ? -11.016 -8.422 11.602 1 89 60 THR A O 1
ATOM 469 N N . VAL A 1 61 ? -11.047 -10.023 10.141 1 93.56 61 VAL A N 1
ATOM 470 C CA . VAL A 1 61 ? -12.469 -10.289 10.344 1 93.56 61 VAL A CA 1
ATOM 471 C C . VAL A 1 61 ? -12.648 -11.68 10.945 1 93.56 61 VAL A C 1
ATOM 473 O O . VAL A 1 61 ? -12.656 -12.68 10.219 1 93.56 61 VAL A O 1
ATOM 476 N N . PRO A 1 62 ? -12.875 -11.68 12.18 1 91.44 62 PRO A N 1
ATOM 477 C CA . PRO A 1 62 ? -12.953 -12.984 12.844 1 91.44 62 PRO A CA 1
ATOM 478 C C . PRO A 1 62 ? -14.031 -13.891 12.25 1 91.44 62 PRO A C 1
ATOM 480 O O . PRO A 1 62 ? -15.109 -13.414 11.891 1 91.44 62 PRO A O 1
ATOM 483 N N . ASP A 1 63 ? -13.711 -15.141 12.086 1 87.44 63 ASP A N 1
ATOM 484 C CA . ASP A 1 63 ? -14.609 -16.203 11.664 1 87.44 63 ASP A CA 1
ATOM 485 C C . ASP A 1 63 ? -15.094 -15.992 10.234 1 87.44 63 ASP A C 1
ATOM 487 O O . ASP A 1 63 ? -16.172 -16.453 9.859 1 87.44 63 ASP A O 1
ATOM 491 N N . PHE A 1 64 ? -14.359 -15.164 9.602 1 89.38 64 PHE A N 1
ATOM 492 C CA . PHE A 1 64 ? -14.742 -15.008 8.203 1 89.38 64 PHE A CA 1
ATOM 493 C C . PHE A 1 64 ? -14.57 -16.312 7.449 1 89.38 64 PHE A C 1
ATOM 495 O O . PHE A 1 64 ? -13.539 -16.984 7.578 1 89.38 64 PHE A O 1
ATOM 502 N N . GLU A 1 65 ? -15.547 -16.625 6.695 1 88.69 65 GLU A N 1
ATOM 503 C CA . GLU A 1 65 ? -15.492 -17.859 5.922 1 88.69 65 GLU A CA 1
ATOM 504 C C . GLU A 1 65 ? -15.711 -17.594 4.434 1 88.69 65 GLU A C 1
ATOM 506 O O . GLU A 1 65 ? -16.609 -16.844 4.059 1 88.69 65 GLU A O 1
ATOM 511 N N . TYR A 1 66 ? -14.844 -18.188 3.697 1 89.38 66 TYR A N 1
ATOM 512 C CA . TYR A 1 66 ? -15.062 -18.172 2.254 1 89.38 66 TYR A CA 1
ATOM 513 C C . TYR A 1 66 ? -16.172 -19.141 1.856 1 89.38 66 TYR A C 1
ATOM 515 O O . TYR A 1 66 ? -16.328 -20.188 2.465 1 89.38 66 TYR A O 1
ATOM 523 N N . SER A 1 67 ? -17 -18.688 0.947 1 86.62 67 SER A N 1
ATOM 524 C CA . SER A 1 67 ? -18.141 -19.469 0.486 1 86.62 67 SER A CA 1
ATOM 525 C C . SER A 1 67 ? -18.281 -19.406 -1.031 1 86.62 67 SER A C 1
ATOM 527 O O . SER A 1 67 ? -17.438 -18.844 -1.715 1 86.62 67 SER A O 1
ATOM 529 N N . ILE A 1 68 ? -19.344 -20.047 -1.514 1 88.62 68 ILE A N 1
ATOM 530 C CA . ILE A 1 68 ? -19.625 -20.031 -2.945 1 88.62 68 ILE A CA 1
ATOM 531 C C . ILE A 1 68 ? -19.859 -18.594 -3.404 1 88.62 68 ILE A C 1
ATOM 533 O O . ILE A 1 68 ? -19.547 -18.234 -4.539 1 88.62 68 ILE A O 1
ATOM 537 N N . ARG A 1 69 ? -20.312 -17.734 -2.477 1 91.81 69 ARG A N 1
ATOM 538 C CA . ARG A 1 69 ? -20.641 -16.359 -2.826 1 91.81 69 ARG A CA 1
ATOM 539 C C . ARG A 1 69 ? -19.391 -15.508 -2.967 1 91.81 69 ARG A C 1
ATOM 541 O O . ARG A 1 69 ? -19.422 -14.43 -3.557 1 91.81 69 ARG A O 1
ATOM 548 N N . THR A 1 70 ? -18.297 -16 -2.334 1 92.69 70 THR A N 1
ATOM 549 C CA . THR A 1 70 ? -17.031 -15.289 -2.438 1 92.69 70 THR A CA 1
ATOM 550 C C . THR A 1 70 ? -16.156 -15.898 -3.529 1 92.69 70 THR A C 1
ATOM 552 O O . THR A 1 70 ? -14.969 -15.57 -3.645 1 92.69 70 THR A O 1
ATOM 555 N N . THR A 1 71 ? -16.688 -16.828 -4.293 1 92.25 71 THR A N 1
ATOM 556 C CA . THR A 1 71 ? -15.961 -17.5 -5.363 1 92.25 71 THR A CA 1
ATOM 557 C C . THR A 1 71 ? -16.547 -17.125 -6.727 1 92.25 71 THR A C 1
ATOM 559 O O . THR A 1 71 ? -17.75 -17.219 -6.938 1 92.25 71 THR A O 1
ATOM 562 N N . PRO A 1 72 ? -15.688 -16.734 -7.617 1 90.19 72 PRO A N 1
ATOM 563 C CA . PRO A 1 72 ? -16.203 -16.422 -8.953 1 90.19 72 PRO A CA 1
ATOM 564 C C . PRO A 1 72 ? -16.859 -17.609 -9.633 1 90.19 72 PRO A C 1
ATOM 566 O O . PRO A 1 72 ? -16.516 -18.766 -9.344 1 90.19 72 PRO A O 1
ATOM 569 N N . ARG A 1 73 ? -17.766 -17.266 -10.531 1 90.5 73 ARG A N 1
ATOM 570 C CA . ARG A 1 73 ? -18.359 -18.297 -11.359 1 90.5 73 ARG A CA 1
ATOM 571 C C . ARG A 1 73 ? -17.359 -18.844 -12.367 1 90.5 73 ARG A C 1
ATOM 573 O O . ARG A 1 73 ? -16.422 -18.141 -12.75 1 90.5 73 ARG A O 1
ATOM 580 N N . LYS A 1 74 ? -17.609 -20.016 -12.812 1 89.12 74 LYS A N 1
ATOM 581 C CA . LYS A 1 74 ? -16.672 -20.719 -13.695 1 89.12 74 LYS A CA 1
ATOM 582 C C . LYS A 1 74 ? -16.391 -19.891 -14.953 1 89.12 74 LYS A C 1
ATOM 584 O O . LYS A 1 74 ? -15.234 -19.781 -15.367 1 89.12 74 LYS A O 1
ATOM 589 N N . HIS A 1 75 ? -17.391 -19.234 -15.453 1 86.06 75 HIS A N 1
ATOM 590 C CA . HIS A 1 75 ? -17.25 -18.547 -16.734 1 86.06 75 HIS A CA 1
ATOM 591 C C . HIS A 1 75 ? -16.484 -17.234 -16.578 1 86.06 75 HIS A C 1
ATOM 593 O O . HIS A 1 75 ? -15.984 -16.688 -17.562 1 86.06 75 HIS A O 1
ATOM 599 N N . THR A 1 76 ? -16.359 -16.75 -15.367 1 88.31 76 THR A N 1
ATOM 600 C CA . THR A 1 76 ? -15.727 -15.453 -15.156 1 88.31 76 THR A CA 1
ATOM 601 C C . THR A 1 76 ? -14.5 -15.594 -14.266 1 88.31 76 THR A C 1
ATOM 603 O O . THR A 1 76 ? -13.969 -14.594 -13.766 1 88.31 76 THR A O 1
ATOM 606 N N . ALA A 1 77 ? -14.078 -16.781 -14.023 1 92.56 77 ALA A N 1
ATOM 607 C CA . ALA A 1 77 ? -13.008 -17.031 -13.055 1 92.56 77 ALA A CA 1
ATOM 608 C C . ALA A 1 77 ? -11.641 -16.703 -13.648 1 92.56 77 ALA A C 1
ATOM 610 O O . ALA A 1 77 ? -10.672 -16.5 -12.914 1 92.56 77 ALA A O 1
ATOM 611 N N . GLY A 1 78 ? -11.531 -16.641 -14.969 1 94.38 78 GLY A N 1
ATOM 612 C CA . GLY A 1 78 ? -10.266 -16.453 -15.656 1 94.38 78 GLY A CA 1
ATOM 613 C C . GLY A 1 78 ? -9.727 -17.734 -16.266 1 94.38 78 GLY A C 1
ATOM 614 O O . GLY A 1 78 ? -10.414 -18.766 -16.281 1 94.38 78 GLY A O 1
ATOM 615 N N . VAL A 1 79 ? -8.602 -17.625 -16.844 1 97.12 79 VAL A N 1
ATOM 616 C CA . VAL A 1 79 ? -8.008 -18.75 -17.562 1 97.12 79 VAL A CA 1
ATOM 617 C C . VAL A 1 79 ? -6.629 -19.062 -16.969 1 97.12 79 VAL A C 1
ATOM 619 O O . VAL A 1 79 ? -5.812 -18.156 -16.781 1 97.12 79 VAL A O 1
ATOM 622 N N . LEU A 1 80 ? -6.461 -20.312 -16.625 1 98.12 80 LEU A N 1
ATOM 623 C CA . LEU A 1 80 ? -5.16 -20.781 -16.156 1 98.12 80 LEU A CA 1
ATOM 624 C C . LEU A 1 80 ? -4.234 -21.078 -17.328 1 98.12 80 LEU A C 1
ATOM 626 O O . LEU A 1 80 ? -4.598 -21.828 -18.234 1 98.12 80 LEU A O 1
ATOM 630 N N . PHE A 1 81 ? -3.061 -20.438 -17.328 1 98.62 81 PHE A N 1
ATOM 631 C CA . PHE A 1 81 ? -2.037 -20.625 -18.344 1 98.62 81 PHE A CA 1
ATOM 632 C C . PHE A 1 81 ? -0.883 -21.469 -17.812 1 98.62 81 PHE A C 1
ATOM 634 O O . PHE A 1 81 ? -0.369 -21.203 -16.734 1 98.62 81 PHE A O 1
ATOM 641 N N . CYS A 1 82 ? -0.506 -22.469 -18.469 1 98.5 82 CYS A N 1
ATOM 642 C CA . CYS A 1 82 ? 0.762 -23.172 -18.297 1 98.5 82 CYS A CA 1
ATOM 643 C C . CYS A 1 82 ? 1.722 -22.844 -19.438 1 98.5 82 CYS A C 1
ATOM 645 O O . CYS A 1 82 ? 1.456 -23.188 -20.594 1 98.5 82 CYS A O 1
ATOM 647 N N . VAL A 1 83 ? 2.797 -22.234 -19.094 1 98.62 83 VAL A N 1
ATOM 648 C CA . VAL A 1 83 ? 3.635 -21.594 -20.109 1 98.62 83 VAL A CA 1
ATOM 649 C C . VAL A 1 83 ? 5.035 -22.203 -20.078 1 98.62 83 VAL A C 1
ATOM 651 O O . VAL A 1 83 ? 5.711 -22.172 -19.047 1 98.62 83 VAL A O 1
ATOM 654 N N . GLY A 1 84 ? 5.477 -22.734 -21.203 1 98.06 84 GLY A N 1
ATOM 655 C CA . GLY A 1 84 ? 6.836 -23.219 -21.375 1 98.06 84 GLY A CA 1
ATOM 656 C C . GLY A 1 84 ? 7.109 -24.5 -20.609 1 98.06 84 GLY A C 1
ATOM 657 O O . GLY A 1 84 ? 6.289 -25.422 -20.625 1 98.06 84 GLY A O 1
ATOM 658 N N . GLY A 1 85 ? 8.32 -24.594 -20.047 1 97.44 85 GLY A N 1
ATOM 659 C CA . GLY A 1 85 ? 8.773 -25.812 -19.391 1 97.44 85 GLY A CA 1
ATOM 660 C C . GLY A 1 85 ? 9.547 -26.734 -20.297 1 97.44 85 GLY A C 1
ATOM 661 O O . GLY A 1 85 ? 9.992 -26.328 -21.375 1 97.44 85 GLY A O 1
ATOM 662 N N . ARG A 1 86 ? 9.781 -27.859 -19.719 1 94.56 86 ARG A N 1
ATOM 663 C CA . ARG A 1 86 ? 10.469 -28.875 -20.5 1 94.56 86 ARG A CA 1
ATOM 664 C C . ARG A 1 86 ? 9.938 -30.266 -20.156 1 94.56 86 ARG A C 1
ATOM 666 O O . ARG A 1 86 ? 9.406 -30.484 -19.078 1 94.56 86 ARG A O 1
ATOM 673 N N . GLY A 1 87 ? 10.109 -31.141 -21.172 1 90.75 87 GLY A N 1
ATOM 674 C CA . GLY A 1 87 ? 9.75 -32.531 -20.969 1 90.75 87 GLY A CA 1
ATOM 675 C C . GLY A 1 87 ? 10.961 -33.469 -20.859 1 90.75 87 GLY A C 1
ATOM 676 O O . GLY A 1 87 ? 12.023 -33.031 -20.406 1 90.75 87 GLY A O 1
ATOM 677 N N . GLY A 1 88 ? 10.734 -34.719 -21.141 1 83.25 88 GLY A N 1
ATOM 678 C CA . GLY A 1 88 ? 11.766 -35.719 -20.984 1 83.25 88 GLY A CA 1
ATOM 679 C C . GLY A 1 88 ? 12.883 -35.594 -22.016 1 83.25 88 GLY A C 1
ATOM 680 O O . GLY A 1 88 ? 14.016 -36 -21.75 1 83.25 88 GLY A O 1
ATOM 681 N N . SER A 1 89 ? 12.57 -35.062 -23.141 1 79.69 89 SER A N 1
ATOM 682 C CA . SER A 1 89 ? 13.586 -34.938 -24.188 1 79.69 89 SER A CA 1
ATOM 683 C C . SER A 1 89 ? 14.586 -33.844 -23.844 1 79.69 89 SER A C 1
ATOM 685 O O . SER A 1 89 ? 15.641 -33.75 -24.469 1 79.69 89 SER A O 1
ATOM 687 N N . GLY A 1 90 ? 14.227 -33.031 -22.859 1 79.12 90 GLY A N 1
ATOM 688 C CA . GLY A 1 90 ? 15.125 -31.984 -22.391 1 79.12 90 GLY A CA 1
ATOM 689 C C . GLY A 1 90 ? 14.922 -30.656 -23.094 1 79.12 90 GLY A C 1
ATOM 690 O O . GLY A 1 90 ? 15.367 -29.609 -22.609 1 79.12 90 GLY A O 1
ATOM 691 N N . ASP A 1 91 ? 14.266 -30.609 -24.188 1 87.06 91 ASP A N 1
ATOM 692 C CA . ASP A 1 91 ? 14.117 -29.375 -24.938 1 87.06 91 ASP A CA 1
ATOM 693 C C . ASP A 1 91 ? 13.039 -28.484 -24.312 1 87.06 91 ASP A C 1
ATOM 695 O O . ASP A 1 91 ? 11.938 -28.953 -24 1 87.06 91 ASP A O 1
ATOM 699 N N . PRO A 1 92 ? 13.336 -27.172 -24.156 1 94.94 92 PRO A N 1
ATOM 700 C CA . PRO A 1 92 ? 12.32 -26.234 -23.672 1 94.94 92 PRO A CA 1
ATOM 701 C C . PRO A 1 92 ? 11.156 -26.062 -24.641 1 94.94 92 PRO A C 1
ATOM 703 O O . PRO A 1 92 ? 11.32 -26.266 -25.844 1 94.94 92 PRO A O 1
ATOM 706 N N . PHE A 1 93 ? 10.062 -25.688 -24.125 1 94.56 93 PHE A N 1
ATOM 707 C CA . PHE A 1 93 ? 8.859 -25.547 -24.938 1 94.56 93 PHE A CA 1
ATOM 708 C C . PHE A 1 93 ? 8.562 -24.062 -25.203 1 94.56 93 PHE A C 1
ATOM 710 O O . PHE A 1 93 ? 8.836 -23.203 -24.375 1 94.56 93 PHE A O 1
ATOM 717 N N . ARG A 1 94 ? 7.98 -23.812 -26.328 1 95.5 94 ARG A N 1
ATOM 718 C CA . ARG A 1 94 ? 7.324 -22.531 -26.578 1 95.5 94 ARG A CA 1
ATOM 719 C C . ARG A 1 94 ? 5.816 -22.641 -26.391 1 95.5 94 ARG A C 1
ATOM 721 O O . ARG A 1 94 ? 5.113 -21.625 -26.344 1 95.5 94 ARG A O 1
ATOM 728 N N . SER A 1 95 ? 5.34 -23.828 -26.266 1 94.06 95 SER A N 1
ATOM 729 C CA . SER A 1 95 ? 3.904 -24.078 -26.25 1 94.06 95 SER A CA 1
ATOM 730 C C . SER A 1 95 ? 3.277 -23.625 -24.938 1 94.06 95 SER A C 1
ATOM 732 O O . SER A 1 95 ? 3.947 -23.578 -23.906 1 94.06 95 SER A O 1
ATOM 734 N N . ILE A 1 96 ? 2.023 -23.266 -25.047 1 96.62 96 ILE A N 1
ATOM 735 C CA . ILE A 1 96 ? 1.187 -22.828 -23.938 1 96.62 96 ILE A CA 1
ATOM 736 C C . ILE A 1 96 ? -0.079 -23.672 -23.875 1 96.62 96 ILE A C 1
ATOM 738 O O . ILE A 1 96 ? -0.689 -23.969 -24.906 1 96.62 96 ILE A O 1
ATOM 742 N N . GLU A 1 97 ? -0.398 -24.094 -22.734 1 97.31 97 GLU A N 1
ATOM 743 C CA . GLU A 1 97 ? -1.681 -24.766 -22.531 1 97.31 97 GLU A CA 1
ATOM 744 C C . GLU A 1 97 ? -2.57 -23.984 -21.578 1 97.31 97 GLU A C 1
ATOM 746 O O . GLU A 1 97 ? -2.09 -23.438 -20.578 1 97.31 97 GLU A O 1
ATOM 751 N N . CYS A 1 98 ? -3.812 -23.906 -21.922 1 97.69 98 CYS A N 1
ATOM 752 C CA . CYS A 1 98 ? -4.812 -23.188 -21.141 1 97.69 98 CYS A CA 1
ATOM 753 C C . CYS A 1 98 ? -5.875 -24.141 -20.609 1 97.69 98 CYS A C 1
ATOM 755 O O . CYS A 1 98 ? -6.262 -25.094 -21.297 1 97.69 98 CYS A O 1
ATOM 757 N N . TYR A 1 99 ? -6.336 -23.844 -19.5 1 97.31 99 TYR A N 1
ATOM 758 C CA . TYR A 1 99 ? -7.262 -24.75 -18.828 1 97.31 99 TYR A CA 1
ATOM 759 C C . TYR A 1 99 ? -8.703 -24.266 -19 1 97.31 99 TYR A C 1
ATOM 761 O O . TYR A 1 99 ? -9.008 -23.109 -18.75 1 97.31 99 TYR A O 1
ATOM 769 N N . SER A 1 100 ? -9.555 -25.094 -19.406 1 90.69 100 SER A N 1
ATOM 770 C CA . SER A 1 100 ? -10.992 -24.891 -19.438 1 90.69 100 SER A CA 1
ATOM 771 C C . SER A 1 100 ? -11.656 -25.469 -18.188 1 90.69 100 SER A C 1
ATOM 773 O O . SER A 1 100 ? -11.773 -26.688 -18.062 1 90.69 100 SER A O 1
ATOM 775 N N . ILE A 1 101 ? -12.109 -24.594 -17.359 1 92.25 101 ILE A N 1
ATOM 776 C CA . ILE A 1 101 ? -12.719 -25.031 -16.109 1 92.25 101 ILE A CA 1
ATOM 777 C C . ILE A 1 101 ? -13.969 -25.844 -16.391 1 92.25 101 ILE A C 1
ATOM 779 O O . ILE A 1 101 ? -14.188 -26.906 -15.797 1 92.25 101 ILE A O 1
ATOM 783 N N . ASN A 1 102 ? -14.703 -25.422 -17.359 1 89.75 102 ASN A N 1
ATOM 784 C CA . ASN A 1 102 ? -15.984 -26.062 -17.688 1 89.75 102 ASN A CA 1
ATOM 785 C C . ASN A 1 102 ? -15.781 -27.453 -18.266 1 89.75 102 ASN A C 1
ATOM 787 O O . ASN A 1 102 ? -16.578 -28.359 -18 1 89.75 102 ASN A O 1
ATOM 791 N N . LYS A 1 103 ? -14.727 -27.609 -18.953 1 91.06 103 LYS A N 1
ATOM 792 C CA . LYS A 1 103 ? -14.492 -28.875 -19.625 1 91.06 103 LYS A CA 1
ATOM 793 C C . LYS A 1 103 ? -13.516 -29.75 -18.844 1 91.06 103 LYS A C 1
ATOM 795 O O . LYS A 1 103 ? -13.312 -30.922 -19.172 1 91.06 103 LYS A O 1
ATOM 800 N N . ASN A 1 104 ? -12.898 -29.188 -17.828 1 95.44 104 ASN A N 1
ATOM 801 C CA . ASN A 1 104 ? -11.852 -29.875 -17.078 1 95.44 104 ASN A CA 1
ATOM 802 C C . ASN A 1 104 ? -10.789 -30.453 -18.016 1 95.44 104 ASN A C 1
ATOM 804 O O . ASN A 1 104 ? -10.445 -31.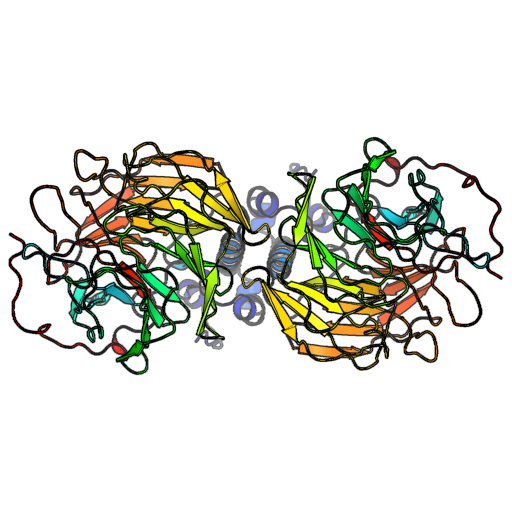625 -17.922 1 95.44 104 ASN A O 1
ATOM 808 N N . SER A 1 105 ? -10.367 -29.656 -18.891 1 95.44 105 SER A N 1
ATOM 809 C CA . SER A 1 105 ? -9.352 -30.062 -19.859 1 95.44 105 SER A CA 1
ATOM 810 C C . SER A 1 105 ? -8.484 -28.875 -20.281 1 95.44 105 SER A C 1
ATOM 812 O O . SER A 1 105 ? -8.812 -27.719 -19.969 1 95.44 105 SER A O 1
ATOM 814 N N . TRP A 1 106 ? -7.434 -29.219 -20.906 1 97.25 106 TRP A N 1
ATOM 815 C CA . TRP A 1 106 ? -6.488 -28.203 -21.375 1 97.25 106 TRP A CA 1
ATOM 816 C C . TRP A 1 106 ? -6.492 -28.125 -22.891 1 97.25 106 TRP A C 1
ATOM 818 O O . TRP A 1 106 ? -6.777 -29.109 -23.578 1 97.25 106 TRP A O 1
ATOM 828 N N . PHE A 1 107 ? -6.234 -26.969 -23.375 1 95.69 107 PHE A N 1
ATOM 829 C CA . PHE A 1 107 ? -6.074 -26.766 -24.812 1 95.69 107 PHE A CA 1
ATOM 830 C C . PHE A 1 107 ? -4.852 -25.922 -25.109 1 95.69 107 PHE A C 1
ATOM 832 O O . PHE A 1 107 ? -4.391 -25.156 -24.266 1 95.69 107 PHE A O 1
ATOM 839 N N . PHE A 1 108 ? -4.32 -26.062 -26.328 1 96.25 108 PHE A N 1
ATOM 840 C CA . PHE A 1 108 ? -3.123 -25.328 -26.719 1 96.25 108 PHE A CA 1
ATOM 841 C C . PHE A 1 108 ? -3.473 -23.891 -27.125 1 96.25 108 PHE A C 1
ATOM 843 O O . PHE A 1 108 ? -4.332 -23.688 -27.969 1 96.25 108 PHE A O 1
ATOM 850 N N . GLY A 1 109 ? -2.859 -22.938 -26.453 1 96.56 109 GLY A N 1
ATOM 851 C CA . GLY A 1 109 ? -2.955 -21.547 -26.875 1 96.56 109 GLY A CA 1
ATOM 852 C C . GLY A 1 109 ? -1.853 -21.141 -27.828 1 96.56 109 GLY A C 1
ATOM 853 O O . GLY A 1 109 ? -0.992 -21.938 -28.188 1 96.56 109 GLY A O 1
ATOM 854 N N . PRO A 1 110 ? -1.905 -19.859 -28.234 1 96.44 110 PRO A N 1
ATOM 855 C CA . PRO A 1 110 ? -0.833 -19.359 -29.094 1 96.44 110 PRO A CA 1
ATOM 856 C C . PRO A 1 110 ? 0.549 -19.5 -28.469 1 96.44 110 PRO A C 1
ATOM 858 O O . PRO A 1 110 ? 0.72 -19.219 -27.281 1 96.44 110 PRO A O 1
ATOM 861 N N . GLU A 1 111 ? 1.487 -19.891 -29.234 1 96.56 111 GLU A N 1
ATOM 862 C CA . GLU A 1 111 ? 2.82 -20.188 -28.719 1 96.56 111 GLU A CA 1
ATOM 863 C C . GLU A 1 111 ? 3.629 -18.922 -28.5 1 96.56 111 GLU A C 1
ATOM 865 O O . GLU A 1 111 ? 3.385 -17.891 -29.141 1 96.56 111 GLU A O 1
ATOM 870 N N . MET A 1 112 ? 4.527 -19.031 -27.578 1 97.81 112 MET A N 1
ATOM 871 C CA . MET A 1 112 ? 5.473 -17.938 -27.359 1 97.81 112 MET A CA 1
ATOM 872 C C . MET A 1 112 ? 6.406 -17.766 -28.547 1 97.81 112 MET A C 1
ATOM 874 O O . MET A 1 112 ? 6.5 -18.656 -29.391 1 97.81 112 MET A O 1
ATOM 878 N N . ASN A 1 113 ? 7.113 -16.641 -28.594 1 97.56 113 ASN A N 1
ATOM 879 C CA . ASN A 1 113 ? 8.148 -16.422 -29.594 1 97.56 113 ASN A CA 1
ATOM 880 C C . ASN A 1 113 ? 9.406 -17.219 -29.297 1 97.56 113 ASN A C 1
ATOM 882 O O . ASN A 1 113 ? 10.141 -17.609 -30.203 1 97.56 113 ASN A O 1
ATOM 886 N N . SER A 1 114 ? 9.664 -17.484 -28.016 1 96.88 114 SER A N 1
ATOM 887 C CA . SER A 1 114 ? 10.875 -18.156 -27.562 1 96.88 114 SER A CA 1
ATOM 888 C C . SER A 1 114 ? 10.547 -19.422 -26.766 1 96.88 114 SER A C 1
ATOM 890 O O . SER A 1 114 ? 9.531 -19.469 -26.062 1 96.88 114 SER A O 1
ATOM 892 N N . ARG A 1 115 ? 11.43 -20.422 -26.938 1 97.06 115 ARG A N 1
ATOM 893 C CA . ARG A 1 115 ? 11.359 -21.547 -26.016 1 97.06 115 ARG A CA 1
ATOM 894 C C . ARG A 1 115 ? 11.867 -21.156 -24.641 1 97.06 115 ARG A C 1
ATOM 896 O O . ARG A 1 115 ? 12.867 -20.453 -24.516 1 97.06 115 ARG A O 1
ATOM 903 N N . ARG A 1 116 ? 11.141 -21.562 -23.641 1 98.25 116 ARG A N 1
ATOM 904 C CA . ARG A 1 116 ? 11.547 -21.172 -22.297 1 98.25 116 ARG A CA 1
ATOM 905 C C . ARG A 1 116 ? 11.32 -22.297 -21.297 1 98.25 116 ARG A C 1
ATOM 907 O O . ARG A 1 116 ? 10.195 -22.75 -21.109 1 98.25 116 ARG A O 1
ATOM 914 N N . ARG A 1 117 ? 12.344 -22.828 -20.75 1 97.38 117 ARG A N 1
ATOM 915 C CA . ARG A 1 117 ? 12.227 -23.625 -19.547 1 97.38 117 ARG A CA 1
ATOM 916 C C . ARG A 1 117 ? 12.711 -22.844 -18.328 1 97.38 117 ARG A C 1
ATOM 918 O O . ARG A 1 117 ? 13.547 -21.953 -18.438 1 97.38 117 ARG A O 1
ATOM 925 N N . HIS A 1 118 ? 12.156 -23.234 -17.062 1 98.06 118 HIS A N 1
ATOM 926 C CA . HIS A 1 118 ? 12.445 -22.516 -15.828 1 98.06 118 HIS A CA 1
ATOM 927 C C . HIS A 1 118 ? 12.156 -21.016 -15.977 1 98.06 118 HIS A C 1
ATOM 929 O O . HIS A 1 118 ? 12.984 -20.188 -15.617 1 98.06 118 HIS A O 1
ATOM 935 N N . VAL A 1 119 ? 10.984 -20.719 -16.609 1 98.69 119 VAL A N 1
ATOM 936 C CA . VAL A 1 119 ? 10.516 -19.375 -16.953 1 98.69 119 VAL A CA 1
ATOM 937 C C . VAL A 1 119 ? 9.68 -18.812 -15.805 1 98.69 119 VAL A C 1
ATOM 939 O O . VAL A 1 119 ? 8.977 -19.547 -15.117 1 98.69 119 VAL A O 1
ATOM 942 N N . GLY A 1 120 ? 9.805 -17.516 -15.555 1 98.81 120 GLY A N 1
ATOM 943 C CA . GLY A 1 120 ? 8.852 -16.828 -14.695 1 98.81 120 GLY A CA 1
ATOM 944 C C . GLY A 1 120 ? 7.613 -16.359 -15.43 1 98.81 120 GLY A C 1
ATOM 945 O O . GLY A 1 120 ? 7.707 -15.766 -16.5 1 98.81 120 GLY A O 1
ATOM 946 N N . VAL A 1 121 ? 6.453 -16.672 -14.883 1 98.88 121 VAL A N 1
ATOM 947 C CA . VAL A 1 121 ? 5.199 -16.297 -15.531 1 98.88 121 VAL A CA 1
ATOM 948 C C . VAL A 1 121 ? 4.266 -15.641 -14.523 1 98.88 121 VAL A C 1
ATOM 950 O O . VAL A 1 121 ? 4.168 -16.078 -13.375 1 98.88 121 VAL A O 1
ATOM 953 N N . ILE A 1 122 ? 3.643 -14.625 -14.938 1 98.81 122 ILE A N 1
ATOM 954 C CA . ILE A 1 122 ? 2.666 -13.945 -14.102 1 98.81 122 ILE A CA 1
ATOM 955 C C . ILE A 1 122 ? 1.614 -13.266 -14.977 1 98.81 122 ILE A C 1
ATOM 957 O O . ILE A 1 122 ? 1.837 -13.047 -16.172 1 98.81 122 ILE A O 1
ATOM 961 N N . SER A 1 123 ? 0.49 -13.078 -14.461 1 98.5 123 SER A N 1
ATOM 962 C CA . SER A 1 123 ? -0.539 -12.305 -15.148 1 98.5 123 SER A CA 1
ATOM 963 C C . SER A 1 123 ? -0.831 -11 -14.414 1 98.5 123 SER A C 1
ATOM 965 O O . SER A 1 123 ? -1.075 -11 -13.203 1 98.5 123 SER A O 1
ATOM 967 N N . VAL A 1 124 ? -0.753 -9.953 -15.086 1 97.62 124 VAL A N 1
ATOM 968 C CA . VAL A 1 124 ? -1.068 -8.625 -14.586 1 97.62 124 VAL A CA 1
ATOM 969 C C . VAL A 1 124 ? -1.867 -7.852 -15.633 1 97.62 124 VAL A C 1
ATOM 971 O O . VAL A 1 124 ? -1.523 -7.863 -16.812 1 97.62 124 VAL A O 1
ATOM 974 N N . GLY A 1 125 ? -2.943 -7.219 -15.227 1 95.06 125 GLY A N 1
ATOM 975 C CA . GLY A 1 125 ? -3.705 -6.363 -16.125 1 95.06 125 GLY A CA 1
ATOM 976 C C . GLY A 1 125 ? -4.336 -7.117 -17.281 1 95.06 125 GLY A C 1
ATOM 977 O O . GLY A 1 125 ? -4.41 -6.602 -18.391 1 95.06 125 GLY A O 1
ATOM 978 N N . GLY A 1 126 ? -4.625 -8.289 -17.094 1 96.62 126 GLY A N 1
ATOM 979 C CA . GLY A 1 126 ? -5.293 -9.07 -18.125 1 96.62 126 GLY A CA 1
ATOM 980 C C . GLY A 1 126 ? -4.344 -9.625 -19.172 1 96.62 126 GLY A C 1
ATOM 981 O O . GLY A 1 126 ? -4.77 -10.023 -20.25 1 96.62 126 GLY A O 1
ATOM 982 N N . LYS A 1 127 ? -3.115 -9.57 -18.859 1 98.31 127 LYS A N 1
ATOM 983 C CA . LYS A 1 127 ? -2.105 -10.109 -19.766 1 98.31 127 LYS A CA 1
ATOM 984 C C . LYS A 1 127 ? -1.211 -11.117 -19.047 1 98.31 127 LYS A C 1
ATOM 986 O O . LYS A 1 127 ? -1.187 -11.172 -17.828 1 98.31 127 LYS A O 1
ATOM 991 N N . VAL A 1 128 ? -0.558 -11.922 -19.828 1 98.81 128 VAL A N 1
ATOM 992 C CA . VAL A 1 128 ? 0.335 -12.938 -19.266 1 98.81 128 VAL A CA 1
ATOM 993 C C . VAL A 1 128 ? 1.78 -12.602 -19.641 1 98.81 128 VAL A C 1
ATOM 995 O O . VAL A 1 128 ? 2.102 -12.414 -20.812 1 98.81 128 VAL A O 1
ATOM 998 N N . TYR A 1 129 ? 2.631 -12.516 -18.672 1 98.94 129 TYR A N 1
ATOM 999 C CA . TYR A 1 129 ? 4.039 -12.18 -18.844 1 98.94 129 TYR A CA 1
ATOM 1000 C C . TYR A 1 129 ? 4.918 -13.414 -18.672 1 98.94 129 TYR A C 1
ATOM 1002 O O . TYR A 1 129 ? 4.809 -14.133 -17.672 1 98.94 129 TYR A O 1
ATOM 1010 N N . ALA A 1 130 ? 5.727 -13.734 -19.594 1 98.88 130 ALA A N 1
ATOM 1011 C CA . ALA A 1 130 ? 6.781 -14.742 -19.5 1 98.88 130 ALA A CA 1
ATOM 1012 C C . ALA A 1 130 ? 8.164 -14.086 -19.5 1 98.88 130 ALA A C 1
ATOM 1014 O O . ALA A 1 130 ? 8.523 -13.398 -20.469 1 98.88 130 ALA A O 1
ATOM 1015 N N . VAL A 1 131 ? 8.883 -14.297 -18.5 1 98.88 131 VAL A N 1
ATOM 1016 C CA . VAL A 1 131 ? 10.125 -13.555 -18.281 1 98.88 131 VAL A CA 1
ATOM 1017 C C . VAL A 1 131 ? 11.273 -14.531 -18.062 1 98.88 131 VAL A C 1
ATOM 1019 O O . VAL A 1 131 ? 11.188 -15.422 -17.203 1 98.88 131 VAL A O 1
ATOM 1022 N N . GLY A 1 132 ? 12.383 -14.367 -18.797 1 98.81 132 GLY A N 1
ATOM 1023 C CA . GLY A 1 132 ? 13.586 -15.148 -18.594 1 98.81 132 GLY A CA 1
ATOM 1024 C C . GLY A 1 132 ? 13.43 -16.609 -19 1 98.81 132 GLY A C 1
ATOM 1025 O O . GLY A 1 132 ? 12.758 -16.906 -19.984 1 98.81 132 GLY A O 1
ATOM 1026 N N . GLY A 1 133 ? 14.156 -17.453 -18.328 1 98.56 133 GLY A N 1
ATOM 1027 C CA . GLY A 1 133 ? 14.219 -18.875 -18.656 1 98.56 133 GLY A CA 1
ATOM 1028 C C . GLY A 1 133 ? 15.438 -19.234 -19.484 1 98.56 133 GLY A C 1
ATOM 1029 O O . GLY A 1 133 ? 16.422 -18.5 -19.516 1 98.56 133 GLY A O 1
ATOM 1030 N N . HIS A 1 134 ? 15.367 -20.391 -19.969 1 98.12 134 HIS A N 1
ATOM 1031 C CA . HIS A 1 134 ? 16.422 -20.922 -20.828 1 98.12 134 HIS A CA 1
ATOM 1032 C C . HIS A 1 134 ? 15.836 -21.5 -22.109 1 98.12 134 HIS A C 1
ATOM 1034 O O . HIS A 1 134 ? 14.867 -22.266 -22.078 1 98.12 134 HIS A O 1
ATOM 1040 N N . ASP A 1 135 ? 16.422 -21.188 -23.203 1 97.31 135 ASP A N 1
ATOM 1041 C CA . ASP A 1 135 ? 15.797 -21.578 -24.453 1 97.31 135 ASP A CA 1
ATOM 1042 C C . ASP A 1 135 ? 16.422 -22.859 -25.016 1 97.31 135 ASP A C 1
ATOM 1044 O O . ASP A 1 135 ? 16.141 -23.25 -26.141 1 97.31 135 ASP A O 1
ATOM 1048 N N . GLY A 1 136 ? 17.266 -23.5 -24.281 1 95.38 136 GLY A N 1
ATOM 1049 C CA . GLY A 1 136 ? 18.016 -24.656 -24.719 1 95.38 136 GLY A CA 1
ATOM 1050 C C . GLY A 1 136 ? 19.453 -24.344 -25.078 1 95.38 136 GLY A C 1
ATOM 1051 O O . GLY A 1 136 ? 20.312 -25.219 -24.984 1 95.38 136 GLY A O 1
ATOM 1052 N N . ASN A 1 137 ? 19.656 -23.141 -25.438 1 95.81 137 ASN A N 1
ATOM 1053 C CA . ASN A 1 137 ? 21 -22.703 -25.828 1 95.81 137 ASN A CA 1
ATOM 1054 C C . ASN A 1 137 ? 21.562 -21.688 -24.844 1 95.81 137 ASN A C 1
ATOM 1056 O O . ASN A 1 137 ? 22.75 -21.734 -24.5 1 95.81 137 ASN A O 1
ATOM 1060 N N . GLU A 1 138 ? 20.75 -20.797 -24.422 1 96.75 138 GLU A N 1
ATOM 1061 C CA . GLU A 1 138 ? 21.234 -19.75 -23.531 1 96.75 138 GLU A CA 1
ATOM 1062 C C . GLU A 1 138 ? 20.141 -19.344 -22.531 1 96.75 138 GLU A C 1
ATOM 1064 O O . GLU A 1 138 ? 18.969 -19.656 -22.734 1 96.75 138 GLU A O 1
ATOM 1069 N N . HIS A 1 139 ? 20.672 -18.688 -21.516 1 98 139 HIS A N 1
ATOM 1070 C CA . HIS A 1 139 ? 19.75 -18.047 -20.594 1 98 139 HIS A CA 1
ATOM 1071 C C . HIS A 1 139 ? 19.125 -16.797 -21.219 1 98 139 HIS A C 1
ATOM 1073 O O . HIS A 1 139 ? 19.781 -16.094 -22 1 98 139 HIS A O 1
ATOM 1079 N N . LEU A 1 140 ? 17.922 -16.453 -20.781 1 98.5 140 LEU A N 1
ATOM 1080 C CA . LEU A 1 140 ? 17.219 -15.352 -21.422 1 98.5 140 LEU A CA 1
ATOM 1081 C C . LEU A 1 140 ? 17.016 -14.203 -20.453 1 98.5 140 LEU A C 1
ATOM 1083 O O . LEU A 1 140 ? 16.719 -14.422 -19.266 1 98.5 140 LEU A O 1
ATOM 1087 N N . GLY A 1 141 ? 17.156 -13.023 -20.891 1 98.56 141 GLY A N 1
ATOM 1088 C CA . GLY A 1 141 ? 16.688 -11.828 -20.219 1 98.56 141 GLY A CA 1
ATOM 1089 C C . GLY A 1 141 ? 15.406 -11.273 -20.828 1 98.56 141 GLY A C 1
ATOM 1090 O O . GLY A 1 141 ? 14.781 -10.375 -20.25 1 98.56 141 GLY A O 1
ATOM 1091 N N . SER A 1 142 ? 15.008 -11.875 -21.922 1 98.69 142 SER A N 1
ATOM 1092 C CA . SER A 1 142 ? 13.867 -11.352 -22.672 1 98.69 142 SER A CA 1
ATOM 1093 C C . SER A 1 142 ? 12.555 -11.609 -21.953 1 98.69 142 SER A C 1
ATOM 1095 O O . SER A 1 142 ? 12.477 -12.5 -21.094 1 98.69 142 SER A O 1
ATOM 1097 N N . MET A 1 143 ? 11.633 -10.812 -22.234 1 98.81 143 MET A N 1
ATOM 1098 C CA . MET A 1 143 ? 10.258 -10.93 -21.75 1 98.81 143 MET A CA 1
ATOM 1099 C C . MET A 1 143 ? 9.258 -10.812 -22.891 1 98.81 143 MET A C 1
ATOM 1101 O O . MET A 1 143 ? 9.438 -9.992 -23.797 1 98.81 143 MET A O 1
ATOM 1105 N N . GLU A 1 144 ? 8.312 -11.648 -22.922 1 98.62 144 GLU A N 1
ATOM 1106 C CA . GLU A 1 144 ? 7.207 -11.508 -23.859 1 98.62 144 GLU A CA 1
ATOM 1107 C C . GLU A 1 144 ? 5.863 -11.562 -23.141 1 98.62 144 GLU A C 1
ATOM 1109 O O . GLU A 1 144 ? 5.746 -12.172 -22.078 1 98.62 144 GLU A O 1
ATOM 1114 N N . VAL A 1 145 ? 4.938 -10.852 -23.688 1 98.81 145 VAL A N 1
ATOM 1115 C CA . VAL A 1 145 ? 3.637 -10.633 -23.062 1 98.81 145 VAL A CA 1
ATOM 1116 C C . VAL A 1 145 ? 2.525 -11.109 -24 1 98.81 145 VAL A C 1
ATOM 1118 O O . VAL A 1 145 ? 2.5 -10.75 -25.172 1 98.81 145 VAL A O 1
ATOM 1121 N N . PHE A 1 146 ? 1.682 -11.898 -23.484 1 98.69 146 PHE A N 1
ATOM 1122 C CA . PHE A 1 146 ? 0.517 -12.367 -24.234 1 98.69 146 PHE A CA 1
ATOM 1123 C C . PHE A 1 146 ? -0.697 -11.492 -23.938 1 98.69 146 PHE A C 1
ATOM 1125 O O . PHE A 1 146 ? -1.029 -11.258 -22.781 1 98.69 146 PHE A O 1
ATOM 1132 N N . ASP A 1 147 ? -1.335 -11.047 -24.938 1 98.12 147 ASP A N 1
ATOM 1133 C CA . ASP A 1 147 ? -2.586 -10.305 -24.844 1 98.12 147 ASP A CA 1
ATOM 1134 C C . ASP A 1 147 ? -3.758 -11.125 -25.375 1 98.12 147 ASP A C 1
ATOM 1136 O O . ASP A 1 147 ? -3.867 -11.344 -26.594 1 98.12 147 ASP A O 1
ATOM 1140 N N . PRO A 1 148 ? -4.625 -11.516 -24.5 1 96.81 148 PRO A N 1
ATOM 1141 C CA . PRO A 1 148 ? -5.77 -12.32 -24.938 1 96.81 148 PRO A CA 1
ATOM 1142 C C . PRO A 1 148 ? -6.625 -11.609 -25.984 1 96.81 148 PRO A C 1
ATOM 1144 O O . PRO A 1 148 ? -7.297 -12.258 -26.781 1 96.81 148 PRO A O 1
ATOM 1147 N N . LEU A 1 149 ? -6.629 -10.336 -26.016 1 96 149 LEU A N 1
ATOM 1148 C CA . LEU A 1 149 ? -7.438 -9.57 -26.953 1 96 149 LEU A CA 1
ATOM 1149 C C . LEU A 1 149 ? -6.922 -9.75 -28.375 1 96 149 LEU A C 1
ATOM 1151 O O . LEU A 1 149 ? -7.707 -9.805 -29.328 1 96 149 LEU A O 1
ATOM 1155 N N . THR A 1 150 ? -5.641 -9.836 -28.531 1 96.75 150 THR A N 1
ATOM 1156 C CA . THR A 1 150 ? -5.055 -9.953 -29.859 1 96.75 150 THR A CA 1
ATOM 1157 C C . THR A 1 150 ? -4.582 -11.375 -30.125 1 96.75 150 THR A C 1
ATOM 1159 O O . THR A 1 150 ? -4.273 -11.734 -31.266 1 96.75 150 THR A O 1
ATOM 1162 N N . ASN A 1 151 ? -4.465 -12.211 -29.062 1 97.19 151 ASN A N 1
ATOM 1163 C CA . ASN A 1 151 ? -3.963 -13.578 -29.125 1 97.19 151 ASN A CA 1
ATOM 1164 C C . ASN A 1 151 ? -2.533 -13.625 -29.656 1 97.19 151 ASN A C 1
ATOM 1166 O O . ASN A 1 151 ? -2.197 -14.484 -30.484 1 97.19 151 ASN A O 1
ATOM 1170 N N . LYS A 1 152 ? -1.771 -12.672 -29.203 1 97.31 152 LYS A N 1
ATOM 1171 C CA . LYS A 1 152 ? -0.385 -12.586 -29.656 1 97.31 152 LYS A CA 1
ATOM 1172 C C . LYS A 1 152 ? 0.566 -12.375 -28.484 1 97.31 152 LYS A C 1
ATOM 1174 O O . LYS A 1 152 ? 0.216 -11.719 -27.5 1 97.31 152 LYS A O 1
ATOM 1179 N N . TRP A 1 153 ? 1.722 -13.008 -28.672 1 98.31 153 TRP A N 1
ATOM 1180 C CA . TRP A 1 153 ? 2.842 -12.711 -27.781 1 98.31 153 TRP A CA 1
ATOM 1181 C C . TRP A 1 153 ? 3.699 -11.578 -28.344 1 98.31 153 TRP A C 1
ATOM 1183 O O . TRP A 1 153 ? 4.133 -11.633 -29.5 1 98.31 153 TRP A O 1
ATOM 1193 N N . MET A 1 154 ? 3.906 -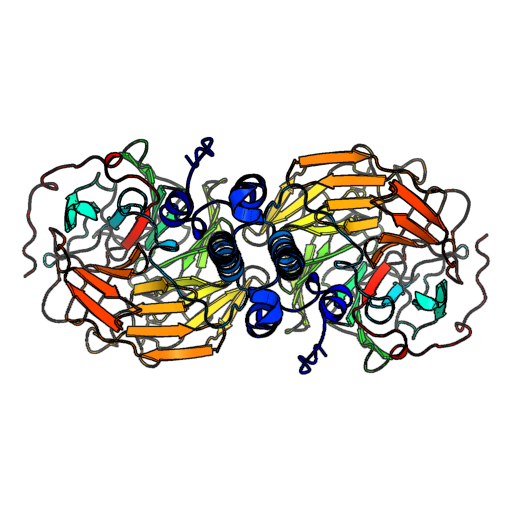10.586 -27.578 1 98.38 154 MET A N 1
ATOM 1194 C CA . MET A 1 154 ? 4.715 -9.445 -27.984 1 98.38 154 MET A CA 1
ATOM 1195 C C . MET A 1 154 ? 5.941 -9.297 -27.094 1 98.38 154 MET A C 1
ATOM 1197 O O . MET A 1 154 ? 5.848 -9.445 -25.875 1 98.38 154 MET A O 1
ATOM 1201 N N . MET A 1 155 ? 7.047 -8.969 -27.766 1 98.38 155 MET A N 1
ATOM 1202 C CA . MET A 1 155 ? 8.258 -8.734 -26.984 1 98.38 155 MET A CA 1
ATOM 1203 C C . MET A 1 155 ? 8.203 -7.375 -26.281 1 98.38 155 MET A C 1
ATOM 1205 O O . MET A 1 155 ? 7.73 -6.395 -26.859 1 98.38 155 MET A O 1
ATOM 1209 N N . LYS A 1 156 ? 8.602 -7.32 -25.047 1 98.44 156 LYS A N 1
ATOM 1210 C CA . LYS A 1 156 ? 8.781 -6.094 -24.281 1 98.44 156 LYS A CA 1
ATOM 1211 C C . LYS A 1 156 ? 10.211 -5.965 -23.766 1 98.44 156 LYS A C 1
ATOM 1213 O O . LYS A 1 156 ? 11.094 -6.711 -24.188 1 98.44 156 LYS A O 1
ATOM 1218 N N . ALA A 1 157 ? 10.523 -4.953 -22.969 1 98.75 157 ALA A N 1
ATOM 1219 C CA . ALA A 1 157 ? 11.883 -4.68 -22.5 1 98.75 157 ALA A CA 1
ATOM 1220 C C . ALA A 1 157 ? 12.477 -5.902 -21.812 1 98.75 157 ALA A C 1
ATOM 1222 O O . ALA A 1 157 ? 11.789 -6.582 -21.047 1 98.75 157 ALA A O 1
ATOM 1223 N N . SER A 1 158 ? 13.711 -6.191 -22.062 1 98.75 158 SER A N 1
ATOM 1224 C CA . SER A 1 158 ? 14.422 -7.301 -21.422 1 98.75 158 SER A CA 1
ATOM 1225 C C . SER A 1 158 ? 14.977 -6.898 -20.062 1 98.75 158 SER A C 1
ATOM 1227 O O . SER A 1 158 ? 15.312 -5.73 -19.844 1 98.75 158 SER A O 1
ATOM 1229 N N . MET A 1 159 ? 15.016 -7.836 -19.219 1 98.62 159 MET A N 1
ATOM 1230 C CA . MET A 1 159 ? 15.734 -7.621 -17.969 1 98.62 159 MET A CA 1
ATOM 1231 C C . MET A 1 159 ? 17.203 -7.297 -18.234 1 98.62 159 MET A C 1
ATOM 1233 O O . MET A 1 159 ? 17.719 -7.582 -19.312 1 98.62 159 MET A O 1
ATOM 1237 N N . ASN A 1 160 ? 17.812 -6.754 -17.203 1 98 160 ASN A N 1
ATOM 1238 C CA . ASN A 1 160 ? 19.25 -6.492 -17.281 1 98 160 ASN A CA 1
ATOM 1239 C C . ASN A 1 160 ? 20.062 -7.773 -17.094 1 98 160 ASN A C 1
ATOM 1241 O O . ASN A 1 160 ? 21.188 -7.875 -17.578 1 98 160 ASN A O 1
ATOM 1245 N N . THR A 1 161 ? 19.484 -8.734 -16.406 1 97.56 161 THR A N 1
ATOM 1246 C CA . THR A 1 161 ? 20.188 -9.977 -16.078 1 97.56 161 THR A CA 1
ATOM 1247 C C . THR A 1 161 ? 19.5 -11.172 -16.75 1 97.56 161 THR A C 1
ATOM 1249 O O . THR A 1 161 ? 18.297 -11.352 -16.609 1 97.56 161 THR A O 1
ATOM 1252 N N . LYS A 1 162 ? 20.297 -11.953 -17.469 1 98.25 162 LYS A N 1
ATOM 1253 C CA . LYS A 1 162 ? 19.797 -13.227 -17.984 1 98.25 162 LYS A CA 1
ATOM 1254 C C . LYS A 1 162 ? 19.719 -14.273 -16.875 1 98.25 162 LYS A C 1
ATOM 1256 O O . LYS A 1 162 ? 20.688 -14.469 -16.125 1 98.25 162 LYS A O 1
ATOM 1261 N N . ARG A 1 163 ? 18.594 -14.945 -16.812 1 97.31 163 ARG A N 1
ATOM 1262 C CA . ARG A 1 163 ? 18.469 -15.883 -15.695 1 97.31 163 ARG A CA 1
ATOM 1263 C C . ARG A 1 163 ? 17.328 -16.875 -15.93 1 97.31 163 ARG A C 1
ATOM 1265 O O . ARG A 1 163 ? 16.359 -16.547 -16.609 1 97.31 163 ARG A O 1
ATOM 1272 N N . ARG A 1 164 ? 17.469 -18.047 -15.477 1 98.44 164 ARG A N 1
ATOM 1273 C CA . ARG A 1 164 ? 16.422 -19.078 -15.352 1 98.44 164 ARG A CA 1
ATOM 1274 C C . ARG A 1 164 ? 16.094 -19.344 -13.883 1 98.44 164 ARG A C 1
ATOM 1276 O O . ARG A 1 164 ? 16.812 -18.875 -12.992 1 98.44 164 ARG A O 1
ATOM 1283 N N . GLY A 1 165 ? 15.023 -20.172 -13.68 1 98.38 165 GLY A N 1
ATOM 1284 C CA . GLY A 1 165 ? 14.664 -20.453 -12.297 1 98.38 165 GLY A CA 1
ATOM 1285 C C . GLY A 1 165 ? 14.266 -19.219 -11.523 1 98.38 165 GLY A C 1
ATOM 1286 O O . GLY A 1 165 ? 14.672 -19.047 -10.367 1 98.38 165 GLY A O 1
ATOM 1287 N N . ILE A 1 166 ? 13.617 -18.297 -12.203 1 98 166 ILE A N 1
ATOM 1288 C CA . ILE A 1 166 ? 13.227 -16.984 -11.719 1 98 166 ILE A CA 1
ATOM 1289 C C . ILE A 1 166 ? 11.781 -17.016 -11.234 1 98 166 ILE A C 1
ATOM 1291 O O . ILE A 1 166 ? 10.992 -17.844 -11.68 1 98 166 ILE A O 1
ATOM 1295 N N . ALA A 1 167 ? 11.43 -16.172 -10.32 1 98.69 167 ALA A N 1
ATOM 1296 C CA . ALA A 1 167 ? 10.047 -16.031 -9.883 1 98.69 167 ALA A CA 1
ATOM 1297 C C . ALA A 1 167 ? 9.562 -14.594 -10.062 1 98.69 167 ALA A C 1
ATOM 1299 O O . ALA A 1 167 ? 10.352 -13.656 -10.008 1 98.69 167 ALA A O 1
ATOM 1300 N N . LEU A 1 168 ? 8.328 -14.461 -10.266 1 98.88 168 LEU A N 1
ATOM 1301 C CA . LEU A 1 168 ? 7.73 -13.148 -10.453 1 98.88 168 LEU A CA 1
ATOM 1302 C C . LEU A 1 168 ? 6.66 -12.883 -9.398 1 98.88 168 LEU A C 1
ATOM 1304 O O . LEU A 1 168 ? 6.004 -13.812 -8.93 1 98.88 168 LEU A O 1
ATOM 1308 N N . ALA A 1 169 ? 6.504 -11.711 -9.062 1 98.75 169 ALA A N 1
ATOM 1309 C CA . ALA A 1 169 ? 5.422 -11.203 -8.227 1 98.75 169 ALA A CA 1
ATOM 1310 C C . ALA A 1 169 ? 5.027 -9.789 -8.641 1 98.75 169 ALA A C 1
ATOM 1312 O O . ALA A 1 169 ? 5.82 -9.07 -9.25 1 98.75 169 ALA A O 1
ATOM 1313 N N . SER A 1 170 ? 3.883 -9.484 -8.445 1 98.44 170 SER A N 1
ATOM 1314 C CA . SER A 1 170 ? 3.428 -8.125 -8.734 1 98.44 170 SER A CA 1
ATOM 1315 C C . SER A 1 170 ? 2.834 -7.461 -7.5 1 98.44 170 SER A C 1
ATOM 1317 O O . SER A 1 170 ? 1.978 -8.039 -6.828 1 98.44 170 SER A O 1
ATOM 1319 N N . LEU A 1 171 ? 3.303 -6.332 -7.23 1 97.31 171 LEU A N 1
ATOM 1320 C CA . LEU A 1 171 ? 2.848 -5.562 -6.082 1 97.31 171 LEU A CA 1
ATOM 1321 C C . LEU A 1 171 ? 2.906 -4.066 -6.371 1 97.31 171 LEU A C 1
ATOM 1323 O O . LEU A 1 171 ? 3.939 -3.555 -6.809 1 97.31 171 LEU A O 1
ATOM 1327 N N . GLY A 1 172 ? 1.811 -3.422 -6.141 1 94.31 172 GLY A N 1
ATOM 1328 C CA . GLY A 1 172 ? 1.785 -1.97 -6.211 1 94.31 172 GLY A CA 1
ATOM 1329 C C . GLY A 1 172 ? 1.94 -1.436 -7.621 1 94.31 172 GLY A C 1
ATOM 1330 O O . GLY A 1 172 ? 2.275 -0.265 -7.812 1 94.31 172 GLY A O 1
ATOM 1331 N N . GLY A 1 173 ? 1.9 -2.24 -8.602 1 94.06 173 GLY A N 1
ATOM 1332 C CA . GLY A 1 173 ? 1.986 -1.758 -9.969 1 94.06 173 GLY A CA 1
ATOM 1333 C C . GLY A 1 173 ? 3.039 -2.479 -10.789 1 94.06 173 GLY A C 1
ATOM 1334 O O . GLY A 1 173 ? 2.746 -2.986 -11.875 1 94.06 173 GLY A O 1
ATOM 1335 N N . PRO A 1 174 ? 4.184 -2.57 -10.234 1 97.81 174 PRO A N 1
ATOM 1336 C CA . PRO A 1 174 ? 5.246 -3.215 -11.016 1 97.81 174 PRO A CA 1
ATOM 1337 C C . PRO A 1 174 ? 5.25 -4.734 -10.859 1 97.81 174 PRO A C 1
ATOM 1339 O O . PRO A 1 174 ? 4.555 -5.273 -9.992 1 97.81 174 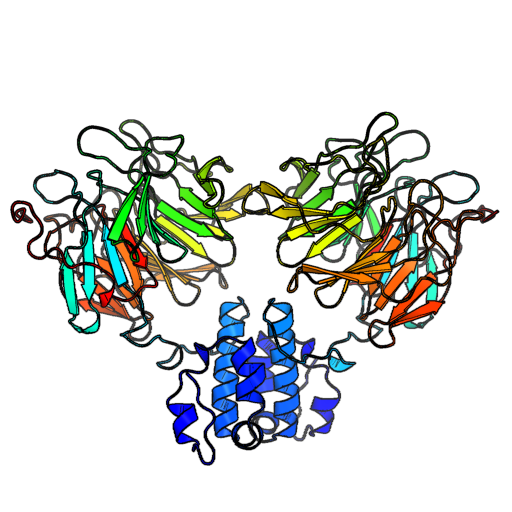PRO A O 1
ATOM 1342 N N . ILE A 1 175 ? 5.977 -5.367 -11.734 1 98.75 175 ILE A N 1
ATOM 1343 C CA . ILE A 1 175 ? 6.316 -6.785 -11.633 1 98.75 175 ILE A CA 1
ATOM 1344 C C . ILE A 1 175 ? 7.75 -6.938 -11.141 1 98.75 175 ILE A C 1
ATOM 1346 O O . ILE A 1 175 ? 8.664 -6.27 -11.633 1 98.75 175 ILE A O 1
ATOM 1350 N N . TYR A 1 176 ? 7.918 -7.762 -10.188 1 98.88 176 TYR A N 1
ATOM 1351 C CA . TYR A 1 176 ? 9.242 -8.047 -9.656 1 98.88 176 TYR A CA 1
ATOM 1352 C C . TYR A 1 176 ? 9.773 -9.375 -10.18 1 98.88 176 TYR A C 1
ATOM 1354 O O . TYR A 1 176 ? 9.07 -10.383 -10.141 1 98.88 176 TYR A O 1
ATOM 1362 N N . ALA A 1 177 ? 10.938 -9.367 -10.719 1 98.88 177 ALA A N 1
ATOM 1363 C CA . ALA A 1 177 ? 11.672 -10.578 -11.078 1 98.88 177 ALA A CA 1
ATOM 1364 C C . ALA A 1 177 ? 12.703 -10.93 -10.016 1 98.88 177 ALA A C 1
ATOM 1366 O O . ALA A 1 177 ? 13.641 -10.172 -9.773 1 98.88 177 ALA A O 1
ATOM 1367 N N . ILE A 1 178 ? 12.586 -12.047 -9.445 1 98.88 178 ILE A N 1
ATOM 1368 C CA . ILE A 1 178 ? 13.297 -12.344 -8.203 1 98.88 178 ILE A CA 1
ATOM 1369 C C . ILE A 1 178 ? 14.219 -13.547 -8.406 1 98.88 178 ILE A C 1
ATOM 1371 O O . ILE A 1 178 ? 13.773 -14.609 -8.828 1 98.88 178 ILE A O 1
ATOM 1375 N N . GLY A 1 179 ? 15.484 -13.336 -8.078 1 98.81 179 GLY A N 1
ATOM 1376 C CA . GLY A 1 179 ? 16.469 -14.414 -8.023 1 98.81 179 GLY A CA 1
ATOM 1377 C C . GLY A 1 179 ? 16.734 -15.031 -9.383 1 98.81 179 GLY A C 1
ATOM 1378 O O . GLY A 1 179 ? 16.922 -14.312 -10.367 1 98.81 179 GLY A O 1
ATOM 1379 N N . GLY A 1 180 ? 16.812 -16.297 -9.391 1 98.75 180 GLY A N 1
ATOM 1380 C CA . GLY A 1 180 ? 17.234 -17.031 -10.57 1 98.75 180 GLY A CA 1
ATOM 1381 C C . GLY A 1 180 ? 18.703 -17.422 -10.539 1 98.75 180 GLY A C 1
ATOM 1382 O O . GLY A 1 180 ? 19.359 -17.328 -9.5 1 98.75 180 GLY A O 1
ATOM 1383 N N . LEU A 1 181 ? 19.078 -18.016 -11.625 1 98.44 181 LEU A N 1
ATOM 1384 C CA . LEU A 1 181 ? 20.469 -18.484 -11.688 1 98.44 181 LEU A CA 1
ATOM 1385 C C . LEU A 1 181 ? 20.938 -18.578 -13.133 1 98.44 181 LEU A C 1
ATOM 1387 O O . LEU A 1 181 ? 20.125 -18.547 -14.062 1 98.44 181 LEU A O 1
ATOM 1391 N N . ASP A 1 182 ? 22.156 -18.609 -13.297 1 96.62 182 ASP A N 1
ATOM 1392 C CA . ASP A 1 182 ? 22.781 -19.031 -14.539 1 96.62 182 ASP A CA 1
ATOM 1393 C C . ASP A 1 182 ? 23.625 -20.297 -14.328 1 96.62 182 ASP A C 1
ATOM 1395 O O . ASP A 1 182 ? 23.328 -21.094 -13.438 1 96.62 182 ASP A O 1
ATOM 1399 N N . ASP A 1 183 ? 24.516 -20.609 -15.242 1 93.62 183 ASP A N 1
ATOM 1400 C CA . ASP A 1 183 ? 25.266 -21.859 -15.148 1 93.62 183 ASP A CA 1
ATOM 1401 C C . ASP A 1 183 ? 26.281 -21.812 -14.008 1 93.62 183 ASP A C 1
ATOM 1403 O O . ASP A 1 183 ? 26.781 -22.859 -13.578 1 93.62 183 ASP A O 1
ATOM 1407 N N . ASN A 1 184 ? 26.484 -20.703 -13.477 1 91.12 184 ASN A N 1
ATOM 1408 C CA . ASN A 1 184 ? 27.625 -20.547 -12.562 1 91.12 184 ASN A CA 1
ATOM 1409 C C . ASN A 1 184 ? 27.156 -20.188 -11.156 1 91.12 184 ASN A C 1
ATOM 1411 O O . ASN A 1 184 ? 27.797 -20.562 -10.172 1 91.12 184 ASN A O 1
ATOM 1415 N N . THR A 1 185 ? 26.109 -19.391 -11.102 1 95.56 185 THR A N 1
ATOM 1416 C CA . THR A 1 185 ? 25.797 -18.844 -9.789 1 95.56 185 THR A CA 1
ATOM 1417 C C . THR A 1 185 ? 24.297 -18.625 -9.648 1 95.56 185 THR A C 1
ATOM 1419 O O . THR A 1 185 ? 23.578 -18.5 -10.641 1 95.56 185 THR A O 1
ATOM 1422 N N . CYS A 1 186 ? 23.812 -18.656 -8.375 1 98.44 186 CYS A N 1
ATOM 1423 C CA . CYS A 1 186 ? 22.469 -18.188 -8.016 1 98.44 186 CYS A CA 1
ATOM 1424 C C . CYS A 1 186 ? 22.469 -16.703 -7.707 1 98.44 186 CYS A C 1
ATOM 1426 O O . CYS A 1 186 ? 23.469 -16.172 -7.227 1 98.44 186 CYS A O 1
ATOM 1428 N N . PHE A 1 187 ? 21.391 -16.078 -7.965 1 98.69 187 PHE A N 1
ATOM 1429 C CA . PHE A 1 187 ? 21.375 -14.617 -7.879 1 98.69 187 PHE A CA 1
ATOM 1430 C C . PHE A 1 187 ? 20.594 -14.156 -6.656 1 98.69 187 PHE A C 1
ATOM 1432 O O . PHE A 1 187 ? 19.578 -14.766 -6.285 1 98.69 187 PHE A O 1
ATOM 1439 N N . SER A 1 188 ? 21.016 -13.086 -6.051 1 98.75 188 SER A N 1
ATOM 1440 C CA . SER A 1 188 ? 20.234 -12.352 -5.059 1 98.75 188 SER A CA 1
ATOM 1441 C C . SER A 1 188 ? 19.547 -11.141 -5.688 1 98.75 188 SER A C 1
ATOM 1443 O O . SER A 1 188 ? 18.719 -10.492 -5.043 1 98.75 188 SER A O 1
ATOM 1445 N N . GLU A 1 189 ? 19.828 -10.914 -6.922 1 98.19 189 GLU A N 1
ATOM 1446 C CA . GLU A 1 189 ? 19.359 -9.719 -7.625 1 98.19 189 GLU A CA 1
ATOM 1447 C C . GLU A 1 189 ? 17.844 -9.773 -7.848 1 98.19 189 GLU A C 1
ATOM 1449 O O . GLU A 1 189 ? 17.297 -10.836 -8.125 1 98.19 189 GLU A O 1
ATOM 1454 N N . VAL A 1 190 ? 17.25 -8.633 -7.723 1 98.88 190 VAL A N 1
ATOM 1455 C CA . VAL A 1 190 ? 15.828 -8.438 -8.008 1 98.88 190 VAL A CA 1
ATOM 1456 C C . VAL A 1 190 ? 15.648 -7.219 -8.906 1 98.88 190 VAL A C 1
ATOM 1458 O O . VAL A 1 190 ? 16.266 -6.172 -8.672 1 98.88 190 VAL A O 1
ATOM 1461 N N . GLU A 1 191 ? 14.914 -7.395 -9.93 1 98.69 191 GLU A N 1
ATOM 1462 C CA . GLU A 1 191 ? 14.57 -6.289 -10.82 1 98.69 191 GLU A CA 1
ATOM 1463 C C . GLU A 1 191 ? 13.07 -6.027 -10.82 1 98.69 191 GLU A C 1
ATOM 1465 O O . GLU A 1 191 ? 12.273 -6.938 -10.594 1 98.69 191 GLU A O 1
ATOM 1470 N N . ARG A 1 192 ? 12.695 -4.863 -11.039 1 98.38 192 ARG A N 1
ATOM 1471 C CA . ARG A 1 192 ? 11.289 -4.484 -11.125 1 98.38 192 ARG A CA 1
ATOM 1472 C C . ARG A 1 192 ? 10.961 -3.914 -12.5 1 98.38 192 ARG A C 1
ATOM 1474 O O . ARG A 1 192 ? 11.758 -3.172 -13.078 1 98.38 192 ARG A O 1
ATOM 1481 N N . TYR A 1 193 ? 9.867 -4.297 -13.023 1 98.62 193 TYR A N 1
ATOM 1482 C CA . TYR A 1 193 ? 9.414 -3.887 -14.344 1 98.62 193 TYR A CA 1
ATOM 1483 C C . TYR A 1 193 ? 8.297 -2.859 -14.25 1 98.62 193 TYR A C 1
ATOM 1485 O O . TYR A 1 193 ? 7.254 -3.125 -13.641 1 98.62 193 TYR A O 1
ATOM 1493 N N . ASP A 1 194 ? 8.523 -1.682 -14.781 1 97.94 194 ASP A N 1
ATOM 1494 C CA . ASP A 1 194 ? 7.508 -0.641 -14.93 1 97.94 194 ASP A CA 1
ATOM 1495 C C . ASP A 1 194 ? 6.742 -0.807 -16.25 1 97.94 194 ASP A C 1
ATOM 1497 O O . ASP A 1 194 ? 7.25 -0.463 -17.312 1 97.94 194 ASP A O 1
ATOM 1501 N N . MET A 1 195 ? 5.57 -1.241 -16.156 1 96.69 195 MET A N 1
ATOM 1502 C CA . MET A 1 195 ? 4.785 -1.599 -17.328 1 96.69 195 MET A CA 1
ATOM 1503 C C . MET A 1 195 ? 4.504 -0.371 -18.188 1 96.69 195 MET A C 1
ATOM 1505 O O . MET A 1 195 ? 4.547 -0.447 -19.422 1 96.69 195 MET A O 1
ATOM 1509 N N . GLU A 1 196 ? 4.258 0.736 -17.547 1 94.94 196 GLU A N 1
ATOM 1510 C CA . GLU A 1 196 ? 3.926 1.949 -18.297 1 94.94 196 GLU A CA 1
ATOM 1511 C C . GLU A 1 196 ? 5.117 2.441 -19.109 1 94.94 196 GLU A C 1
ATOM 1513 O O . GLU A 1 196 ? 4.965 2.83 -20.266 1 94.94 196 GLU A O 1
ATOM 1518 N N . SER A 1 197 ? 6.297 2.346 -18.516 1 96.31 197 SER A N 1
ATOM 1519 C CA . SER A 1 197 ? 7.477 2.85 -19.203 1 96.31 197 SER A CA 1
ATOM 1520 C C . SER A 1 197 ? 8.195 1.732 -19.969 1 96.31 197 SER A C 1
ATOM 1522 O O . SER A 1 197 ? 9.109 1.992 -20.75 1 96.31 197 SER A O 1
ATOM 1524 N N . ASP A 1 198 ? 7.785 0.464 -19.828 1 98.12 198 ASP A N 1
ATOM 1525 C CA . ASP A 1 198 ? 8.43 -0.7 -20.422 1 98.12 198 ASP A CA 1
ATOM 1526 C C . ASP A 1 198 ? 9.93 -0.712 -20.125 1 98.12 198 ASP A C 1
ATOM 1528 O O . ASP A 1 198 ? 10.758 -0.784 -21.031 1 98.12 198 ASP A O 1
ATOM 1532 N N . GLN A 1 199 ? 10.211 -0.591 -18.797 1 98.12 199 GLN A N 1
ATOM 1533 C CA . GLN A 1 199 ? 11.602 -0.536 -18.359 1 98.12 199 GLN A CA 1
ATOM 1534 C C . GLN A 1 199 ? 11.805 -1.349 -17.078 1 98.12 199 GLN A C 1
ATOM 1536 O O . GLN A 1 199 ? 10.922 -1.404 -16.219 1 98.12 199 GLN A O 1
ATOM 1541 N N . TRP A 1 200 ? 12.977 -1.992 -17.047 1 98.44 200 TRP A N 1
ATOM 1542 C CA . TRP A 1 200 ? 13.391 -2.688 -15.828 1 98.44 200 TRP A CA 1
ATOM 1543 C C . TRP A 1 200 ? 14.359 -1.832 -15.008 1 98.44 200 TRP A C 1
ATOM 1545 O O . TRP A 1 200 ? 15.195 -1.122 -15.578 1 98.44 200 TRP A O 1
ATOM 1555 N N . SER A 1 201 ? 14.211 -1.865 -13.711 1 97.56 201 SER A N 1
ATOM 1556 C CA . SER A 1 201 ? 15.156 -1.229 -12.805 1 97.56 201 SER A CA 1
ATOM 1557 C C . SER A 1 201 ? 15.492 -2.143 -11.625 1 97.56 201 SER A C 1
ATOM 1559 O O . SER A 1 201 ? 14.758 -3.088 -11.336 1 97.56 201 SER A O 1
ATOM 1561 N N . GLY A 1 202 ? 16.625 -1.847 -10.992 1 97.38 202 GLY A N 1
ATOM 1562 C CA . GLY A 1 202 ? 17.016 -2.664 -9.859 1 97.38 202 GLY A CA 1
ATOM 1563 C C . GLY A 1 202 ? 16.375 -2.227 -8.555 1 97.38 202 GLY A C 1
ATOM 1564 O O . GLY A 1 202 ? 16.062 -1.046 -8.375 1 97.38 202 GLY A O 1
ATOM 1565 N N . VAL A 1 203 ? 16.141 -3.148 -7.656 1 98.06 203 VAL A N 1
ATOM 1566 C CA . VAL A 1 203 ? 15.82 -2.879 -6.258 1 98.06 203 VAL A CA 1
ATOM 1567 C C . VAL A 1 203 ? 16.828 -3.578 -5.352 1 98.06 203 VAL A C 1
ATOM 1569 O O . VAL A 1 203 ? 17.766 -4.227 -5.836 1 98.06 203 VAL A O 1
ATOM 1572 N N . ALA A 1 204 ? 16.672 -3.393 -4.055 1 98.19 204 ALA A N 1
ATOM 1573 C CA . ALA A 1 204 ? 17.609 -4.016 -3.113 1 98.19 204 ALA A CA 1
ATOM 1574 C C . ALA A 1 204 ? 17.719 -5.512 -3.371 1 98.19 204 ALA A C 1
ATOM 1576 O O . ALA A 1 204 ? 16.719 -6.188 -3.631 1 98.19 204 ALA A O 1
ATOM 1577 N N . SER A 1 205 ? 18.922 -6.066 -3.312 1 98.75 205 SER A N 1
ATOM 1578 C CA . SER A 1 205 ? 19.172 -7.5 -3.455 1 98.75 205 SER A CA 1
ATOM 1579 C C . SER A 1 205 ? 18.688 -8.266 -2.23 1 98.75 205 SER A C 1
ATOM 1581 O O . SER A 1 205 ? 18.656 -7.723 -1.123 1 98.75 205 SER A O 1
ATOM 1583 N N . MET A 1 206 ? 18.281 -9.43 -2.5 1 98.88 206 MET A N 1
ATOM 1584 C CA . MET A 1 206 ? 17.953 -10.312 -1.384 1 98.88 206 MET A CA 1
ATOM 1585 C C . MET A 1 206 ? 19.172 -10.539 -0.498 1 98.88 206 MET A C 1
ATOM 1587 O O . MET A 1 206 ? 20.312 -10.359 -0.942 1 98.88 206 MET A O 1
ATOM 1591 N N . ASN A 1 207 ? 18.891 -10.961 0.742 1 98.69 207 ASN A N 1
ATOM 1592 C CA . ASN A 1 207 ? 19.969 -11.32 1.657 1 98.69 207 ASN A CA 1
ATOM 1593 C C . ASN A 1 207 ? 20.656 -12.609 1.232 1 98.69 207 ASN A C 1
ATOM 1595 O O . ASN A 1 207 ? 21.844 -12.812 1.525 1 98.69 207 ASN A O 1
ATOM 1599 N N . THR A 1 208 ? 19.922 -13.461 0.602 1 98.62 208 THR A N 1
ATOM 1600 C CA . THR A 1 208 ? 20.391 -14.773 0.171 1 98.62 208 THR A CA 1
ATOM 1601 C C . THR A 1 208 ? 20.125 -14.984 -1.314 1 98.62 208 THR A C 1
ATOM 1603 O O . THR A 1 208 ? 19.016 -14.727 -1.789 1 98.62 208 THR A O 1
ATOM 1606 N N . PRO A 1 209 ? 21.203 -15.43 -2.068 1 98.75 209 PRO A N 1
ATOM 1607 C CA . PRO A 1 209 ? 20.875 -15.805 -3.447 1 98.75 209 PRO A CA 1
ATOM 1608 C C . PRO A 1 209 ? 19.891 -16.969 -3.529 1 98.75 209 PRO A C 1
ATOM 1610 O O . PRO A 1 209 ? 19.922 -17.875 -2.695 1 98.75 209 PRO A O 1
ATOM 1613 N N . ARG A 1 210 ? 19.062 -16.906 -4.539 1 98.88 210 ARG A N 1
ATOM 1614 C CA . ARG A 1 210 ? 18.031 -17.938 -4.613 1 98.88 210 ARG A CA 1
ATOM 1615 C C . ARG A 1 210 ? 17.75 -18.328 -6.059 1 98.88 210 ARG A C 1
ATOM 1617 O O . ARG A 1 210 ? 17 -17.656 -6.766 1 98.88 210 ARG A O 1
ATOM 1624 N N . GLY A 1 211 ? 18.297 -19.438 -6.508 1 98.75 211 GLY A N 1
ATOM 1625 C CA . GLY A 1 211 ? 17.906 -20.062 -7.766 1 98.75 211 GLY A CA 1
ATOM 1626 C C . GLY A 1 211 ? 16.75 -21.047 -7.617 1 98.75 211 GLY A C 1
ATOM 1627 O O . GLY A 1 211 ? 16.75 -21.859 -6.691 1 98.75 211 GLY A O 1
ATOM 1628 N N . GLY A 1 212 ? 15.773 -21.031 -8.57 1 98.56 212 GLY A N 1
ATOM 1629 C CA . GLY A 1 212 ? 14.594 -21.859 -8.414 1 98.56 212 GLY A CA 1
ATOM 1630 C C . GLY A 1 212 ? 13.711 -21.422 -7.262 1 98.56 212 GLY A C 1
ATOM 1631 O O . GLY A 1 212 ? 13.188 -22.266 -6.52 1 98.56 212 GLY A O 1
ATOM 1632 N N . VAL A 1 213 ? 13.664 -20.125 -7.012 1 98.88 213 VAL A N 1
ATOM 1633 C CA . VAL A 1 213 ? 12.93 -19.5 -5.922 1 98.88 213 VAL A CA 1
ATOM 1634 C C . VAL A 1 213 ? 11.438 -19.438 -6.273 1 98.88 213 VAL A C 1
ATOM 1636 O O . VAL A 1 213 ? 11.07 -19.453 -7.449 1 98.88 213 VAL A O 1
ATOM 1639 N N . GLY A 1 214 ? 10.57 -19.469 -5.277 1 98.88 214 GLY A N 1
ATOM 1640 C CA . GLY A 1 214 ? 9.18 -19.078 -5.426 1 98.88 214 GLY A CA 1
ATOM 1641 C C . GLY A 1 214 ? 8.898 -17.672 -4.898 1 98.88 214 GLY A C 1
ATOM 1642 O O . GLY A 1 214 ? 9.633 -17.172 -4.051 1 98.88 214 GLY A O 1
ATOM 1643 N N . SER A 1 215 ? 7.859 -17.109 -5.398 1 98.88 215 SER A N 1
ATOM 1644 C CA . SER A 1 215 ? 7.551 -15.773 -4.926 1 98.88 215 SER A CA 1
ATOM 1645 C C . SER A 1 215 ? 6.055 -15.484 -4.996 1 98.88 215 SER A C 1
ATOM 1647 O O . SER A 1 215 ? 5.332 -16.125 -5.762 1 98.88 215 SER A O 1
ATOM 1649 N N . VAL A 1 216 ? 5.641 -14.586 -4.219 1 98.62 216 VAL A N 1
ATOM 1650 C CA . VAL A 1 216 ? 4.254 -14.133 -4.227 1 98.62 216 VAL A CA 1
ATOM 1651 C C . VAL A 1 216 ? 4.145 -12.789 -3.512 1 98.62 216 VAL A C 1
ATOM 1653 O O . VAL A 1 216 ? 4.953 -12.477 -2.633 1 98.62 216 VAL A O 1
ATOM 1656 N N . ALA A 1 217 ? 3.256 -11.984 -3.967 1 97.94 217 ALA A N 1
ATOM 1657 C CA . ALA A 1 217 ? 2.912 -10.773 -3.219 1 97.94 217 ALA A CA 1
ATOM 1658 C C . ALA A 1 217 ? 1.843 -11.07 -2.168 1 97.94 217 ALA A C 1
ATOM 1660 O O . ALA A 1 217 ? 0.842 -11.727 -2.459 1 97.94 217 ALA A O 1
ATOM 1661 N N . LEU A 1 218 ? 2.098 -10.641 -0.979 1 96.19 218 LEU A N 1
ATOM 1662 C CA . LEU A 1 218 ? 1.184 -10.859 0.138 1 96.19 218 LEU A CA 1
ATOM 1663 C C . LEU A 1 218 ? 1.303 -9.734 1.161 1 96.19 218 LEU A C 1
ATOM 1665 O O . LEU A 1 218 ? 2.4 -9.438 1.644 1 96.19 218 LEU A O 1
ATOM 1669 N N . LEU A 1 219 ? 0.144 -9.031 1.549 1 90.62 219 LEU A N 1
ATOM 1670 C CA . LEU A 1 219 ? 0.058 -7.988 2.564 1 90.62 219 LEU A CA 1
ATOM 1671 C C . LEU A 1 219 ? 1.125 -6.922 2.342 1 90.62 219 LEU A C 1
ATOM 1673 O O . LEU A 1 219 ? 1.893 -6.602 3.252 1 90.62 219 LEU A O 1
ATOM 1677 N N . ASN A 1 220 ? 1.3 -6.398 1.239 1 92.75 220 ASN A N 1
ATOM 1678 C CA . ASN A 1 220 ? 2.105 -5.242 0.857 1 92.75 220 ASN A CA 1
ATOM 1679 C C . ASN A 1 220 ? 3.586 -5.598 0.76 1 92.75 220 ASN A C 1
ATOM 1681 O O . ASN A 1 220 ? 4.441 -4.715 0.783 1 92.75 220 ASN A O 1
ATOM 1685 N N . HIS A 1 221 ? 3.881 -6.906 0.759 1 97.62 221 HIS A N 1
ATOM 1686 C CA . HIS A 1 221 ? 5.258 -7.363 0.585 1 97.62 221 HIS A CA 1
ATOM 1687 C C . HIS A 1 221 ? 5.359 -8.391 -0.537 1 97.62 221 HIS A C 1
ATOM 1689 O O . HIS A 1 221 ? 4.355 -9 -0.92 1 97.62 221 HIS A O 1
ATOM 1695 N N . VAL A 1 222 ? 6.547 -8.508 -1.045 1 98.75 222 VAL A N 1
ATOM 1696 C CA . VAL A 1 222 ? 6.887 -9.578 -1.97 1 98.75 222 VAL A CA 1
ATOM 1697 C C . VAL A 1 222 ? 7.711 -10.641 -1.247 1 98.75 222 VAL A C 1
ATOM 1699 O O . VAL A 1 222 ? 8.758 -10.336 -0.667 1 98.75 222 VAL A O 1
ATOM 1702 N N . TYR A 1 223 ? 7.281 -11.844 -1.279 1 98.94 223 TYR A N 1
ATOM 1703 C CA . TYR A 1 223 ? 7.977 -12.922 -0.594 1 98.94 223 TYR A CA 1
ATOM 1704 C C . TYR A 1 223 ? 8.844 -13.711 -1.564 1 98.94 223 TYR A C 1
ATOM 1706 O O . TYR A 1 223 ? 8.43 -14.008 -2.688 1 98.94 223 TYR A O 1
ATOM 1714 N N . ALA A 1 224 ? 10.055 -13.969 -1.214 1 98.94 224 ALA A N 1
ATOM 1715 C CA . ALA A 1 224 ? 10.93 -14.945 -1.849 1 98.94 224 ALA A CA 1
ATOM 1716 C C . ALA A 1 224 ? 11.07 -16.203 -0.991 1 98.94 224 ALA A C 1
ATOM 1718 O O . ALA A 1 224 ? 11.5 -16.125 0.162 1 98.94 224 ALA A O 1
ATOM 1719 N N . VAL A 1 225 ? 10.703 -17.297 -1.536 1 98.94 225 VAL A N 1
ATOM 1720 C CA . VAL A 1 225 ? 10.492 -18.484 -0.723 1 98.94 225 VAL A CA 1
ATOM 1721 C C . VAL A 1 225 ? 11.367 -19.625 -1.238 1 98.94 225 VAL A C 1
ATOM 1723 O O . VAL A 1 225 ? 11.195 -20.078 -2.371 1 98.94 225 VAL A O 1
ATOM 1726 N N . GLY A 1 226 ? 12.289 -20.094 -0.41 1 98.94 226 GLY A N 1
ATOM 1727 C CA . GLY A 1 226 ? 13.141 -21.219 -0.755 1 98.94 226 GLY A CA 1
ATOM 1728 C C . GLY A 1 226 ? 14.148 -20.906 -1.842 1 98.94 226 GLY A C 1
ATOM 1729 O O . GLY A 1 226 ? 14.805 -19.859 -1.796 1 98.94 226 GLY A O 1
ATOM 1730 N N . GLY A 1 227 ? 14.312 -21.812 -2.719 1 98.81 227 GLY A N 1
ATOM 1731 C CA . GLY A 1 227 ? 15.352 -21.719 -3.727 1 98.81 227 GLY A CA 1
ATOM 1732 C C . GLY A 1 227 ? 16.656 -22.391 -3.312 1 98.81 227 GLY A C 1
ATOM 1733 O O . GLY A 1 227 ? 16.672 -23.172 -2.369 1 98.81 227 GLY A O 1
ATOM 1734 N N . ASN A 1 228 ? 17.562 -22.219 -4.105 1 98.56 228 ASN A N 1
ATOM 1735 C CA . ASN A 1 228 ? 18.906 -22.734 -3.869 1 98.56 228 ASN A CA 1
ATOM 1736 C C . ASN A 1 228 ? 19.938 -21.594 -3.863 1 98.56 228 ASN A C 1
ATOM 1738 O O . ASN A 1 228 ? 19.875 -20.688 -4.691 1 98.56 228 ASN A O 1
ATOM 1742 N N . ASP A 1 229 ? 20.891 -21.688 -2.988 1 98.19 229 ASP A N 1
ATOM 1743 C CA . ASP A 1 229 ? 21.844 -20.594 -2.879 1 98.19 229 ASP A CA 1
ATOM 1744 C C . ASP A 1 229 ? 23.141 -20.922 -3.605 1 98.19 229 ASP A C 1
ATOM 1746 O O . ASP A 1 229 ? 24.141 -20.219 -3.449 1 98.19 229 ASP A O 1
ATOM 1750 N N . GLY A 1 230 ? 23.172 -21.953 -4.332 1 96.5 230 GLY A N 1
ATOM 1751 C CA . GLY A 1 230 ? 24.359 -22.422 -5.02 1 96.5 230 GLY A CA 1
ATOM 1752 C C . GLY A 1 230 ? 25.016 -23.609 -4.34 1 96.5 230 GLY A C 1
ATOM 1753 O O . GLY A 1 230 ? 25.797 -24.344 -4.957 1 96.5 230 GLY A O 1
ATOM 1754 N N . VAL A 1 231 ? 24.688 -23.797 -3.094 1 96.44 231 VAL A N 1
ATOM 1755 C CA . VAL A 1 231 ? 25.25 -24.891 -2.312 1 96.44 231 VAL A CA 1
ATOM 1756 C C . VAL A 1 231 ? 24.141 -25.859 -1.902 1 96.44 231 VAL A C 1
ATOM 1758 O O . VAL A 1 231 ? 24.297 -27.078 -2.037 1 96.44 231 VAL A O 1
ATOM 1761 N N . ALA A 1 232 ? 23.047 -25.344 -1.476 1 97.5 232 ALA A N 1
ATOM 1762 C CA . ALA A 1 232 ? 21.953 -26.188 -0.993 1 97.5 232 ALA A CA 1
ATOM 1763 C C . ALA A 1 232 ? 20.609 -25.516 -1.216 1 97.5 232 ALA A C 1
ATOM 1765 O O . ALA A 1 232 ? 20.531 -24.297 -1.402 1 97.5 232 ALA A O 1
ATOM 1766 N N . SER A 1 233 ? 19.594 -26.375 -1.182 1 98.44 233 SER A N 1
ATOM 1767 C CA . SER A 1 233 ? 18.219 -25.844 -1.131 1 98.44 233 SER A CA 1
ATOM 1768 C C . SER A 1 233 ? 17.953 -25.141 0.192 1 98.44 233 SER A C 1
ATOM 1770 O O . SER A 1 233 ? 18.609 -25.422 1.2 1 98.44 233 SER A O 1
ATOM 1772 N N . LEU A 1 234 ? 17.031 -24.25 0.181 1 98.81 234 LEU A N 1
ATOM 1773 C CA . LEU A 1 234 ? 16.828 -23.375 1.33 1 98.81 234 LEU A CA 1
ATOM 1774 C C . LEU A 1 234 ? 15.469 -23.625 1.971 1 98.81 234 LEU A C 1
ATOM 1776 O O . LEU A 1 234 ? 14.5 -23.906 1.275 1 98.81 234 LEU A O 1
ATOM 1780 N N . SER A 1 235 ? 15.406 -23.484 3.264 1 98.81 235 SER A N 1
ATOM 1781 C CA . SER A 1 235 ? 14.133 -23.359 3.977 1 98.81 235 SER A CA 1
ATOM 1782 C C . SER A 1 235 ? 13.82 -21.906 4.309 1 98.81 235 SER A C 1
ATOM 1784 O O . SER A 1 235 ? 12.703 -21.594 4.738 1 98.81 235 SER A O 1
ATOM 1786 N N . SER A 1 236 ? 14.758 -21.062 4.07 1 98.81 236 SER A N 1
ATOM 1787 C CA . SER A 1 236 ? 14.609 -19.656 4.465 1 98.81 236 SER A CA 1
ATOM 1788 C C . SER A 1 236 ? 13.641 -18.922 3.545 1 98.81 236 SER A C 1
ATOM 1790 O O . SER A 1 236 ? 13.414 -19.344 2.406 1 98.81 236 SER A O 1
ATOM 1792 N N . VAL A 1 237 ? 13.008 -17.938 4.051 1 98.88 237 VAL A N 1
ATOM 1793 C CA . VAL A 1 237 ? 12.078 -17.031 3.375 1 98.88 237 VAL A CA 1
ATOM 1794 C C . VAL A 1 237 ? 12.398 -15.586 3.744 1 98.88 237 VAL A C 1
ATOM 1796 O O . VAL A 1 237 ? 12.781 -15.297 4.883 1 98.88 237 VAL A O 1
ATOM 1799 N N . GLU A 1 238 ? 12.383 -14.734 2.848 1 98.75 238 GLU A N 1
ATOM 1800 C CA . GLU A 1 238 ? 12.5 -13.305 3.135 1 98.75 238 GLU A CA 1
ATOM 1801 C C . GLU A 1 238 ? 11.469 -12.5 2.354 1 98.75 238 GLU A C 1
ATOM 1803 O O . GLU A 1 238 ? 10.93 -12.977 1.353 1 98.75 238 GLU A O 1
ATOM 1808 N N . LYS A 1 239 ? 11.109 -11.414 2.801 1 98.75 239 LYS A N 1
ATOM 1809 C CA . LYS A 1 239 ? 10.109 -10.57 2.146 1 98.75 239 LYS A CA 1
ATOM 1810 C C . LYS A 1 239 ? 10.672 -9.18 1.864 1 98.75 239 LYS A C 1
ATOM 1812 O O . LYS A 1 239 ? 11.477 -8.664 2.639 1 98.75 239 LYS A O 1
ATOM 1817 N N . TYR A 1 240 ? 10.266 -8.664 0.817 1 98.62 240 TYR A N 1
ATOM 1818 C CA . TYR A 1 240 ? 10.695 -7.352 0.343 1 98.62 240 TYR A CA 1
ATOM 1819 C C . TYR A 1 240 ? 9.711 -6.27 0.759 1 98.62 240 TYR A C 1
ATOM 1821 O O . TYR A 1 240 ? 8.5 -6.41 0.554 1 98.62 240 TYR A O 1
ATOM 1829 N N . ASP A 1 241 ? 10.18 -5.219 1.335 1 97.56 241 ASP A N 1
ATOM 1830 C CA . ASP A 1 241 ? 9.414 -4.012 1.646 1 97.56 241 ASP A CA 1
ATOM 1831 C C . ASP A 1 241 ? 9.688 -2.914 0.62 1 97.56 241 ASP A C 1
ATOM 1833 O O . ASP A 1 241 ? 10.75 -2.293 0.634 1 97.56 241 ASP A O 1
ATOM 1837 N N . PRO A 1 242 ? 8.727 -2.598 -0.193 1 96.69 242 PRO A N 1
ATOM 1838 C CA . PRO A 1 242 ? 8.984 -1.617 -1.25 1 96.69 242 PRO A CA 1
ATOM 1839 C C . PRO A 1 242 ? 9.164 -0.201 -0.71 1 96.69 242 PRO A C 1
ATOM 1841 O O . PRO A 1 242 ? 9.781 0.64 -1.369 1 96.69 242 PRO A O 1
ATOM 1844 N N . HIS A 1 243 ? 8.617 0.051 0.433 1 96.38 243 HIS A N 1
ATOM 1845 C CA . HIS A 1 243 ? 8.742 1.386 1.007 1 96.38 243 HIS A CA 1
ATOM 1846 C C . HIS A 1 243 ? 10.141 1.616 1.567 1 96.38 243 HIS A C 1
ATOM 1848 O O . HIS A 1 243 ? 10.672 2.729 1.493 1 96.38 243 HIS A O 1
ATOM 1854 N N . LEU A 1 244 ? 10.719 0.623 2.092 1 96.81 244 LEU A N 1
ATOM 1855 C CA . LEU A 1 244 ? 12.047 0.744 2.693 1 96.81 244 LEU A CA 1
ATOM 1856 C C . LEU A 1 244 ? 13.125 0.246 1.737 1 96.81 244 LEU A C 1
ATOM 1858 O O . LEU A 1 244 ? 14.312 0.479 1.962 1 96.81 244 LEU A O 1
ATOM 1862 N N . ASP A 1 245 ? 12.75 -0.451 0.675 1 97.06 245 ASP A N 1
ATOM 1863 C CA . ASP A 1 245 ? 13.656 -1.067 -0.287 1 97.06 245 ASP A CA 1
ATOM 1864 C C . ASP A 1 245 ? 14.648 -1.998 0.41 1 97.06 245 ASP A C 1
ATOM 1866 O O . ASP A 1 245 ? 15.859 -1.856 0.248 1 97.06 245 ASP A O 1
ATOM 1870 N N . LYS A 1 246 ? 14.117 -2.918 1.132 1 97 246 LYS A N 1
ATOM 1871 C CA . LYS A 1 246 ? 14.977 -3.889 1.802 1 97 246 LYS A CA 1
ATOM 1872 C C . LYS A 1 246 ? 14.266 -5.23 1.962 1 97 246 LYS A C 1
ATOM 1874 O O . LYS A 1 246 ? 13.039 -5.301 1.898 1 97 246 LYS A O 1
ATOM 1879 N N . TRP A 1 247 ? 15.047 -6.277 2.146 1 98.44 247 TRP A N 1
ATOM 1880 C CA . TRP A 1 247 ? 14.547 -7.625 2.391 1 98.44 247 TRP A CA 1
ATOM 1881 C C . TRP A 1 247 ? 14.664 -7.988 3.867 1 98.44 247 TRP A C 1
ATOM 1883 O O . TRP A 1 247 ? 15.688 -7.707 4.504 1 98.44 247 TRP A O 1
ATOM 1893 N N . ILE A 1 248 ? 13.594 -8.531 4.391 1 97.81 248 ILE A N 1
ATOM 1894 C CA . ILE A 1 248 ? 13.523 -8.898 5.801 1 97.81 248 ILE A CA 1
ATOM 1895 C C . ILE A 1 248 ? 13.336 -10.406 5.93 1 97.81 248 ILE A C 1
ATOM 1897 O O . ILE A 1 248 ? 12.516 -11 5.223 1 97.81 248 ILE A O 1
ATOM 1901 N N . GLU A 1 249 ? 14.016 -10.953 6.844 1 98.06 249 GLU A N 1
ATOM 1902 C CA . GLU A 1 249 ? 13.891 -12.398 7.055 1 98.06 249 GLU A CA 1
ATOM 1903 C C . GLU A 1 249 ? 12.523 -12.758 7.621 1 98.06 249 GLU A C 1
ATOM 1905 O O . GLU A 1 249 ? 11.984 -12.039 8.469 1 98.06 249 GLU A O 1
ATOM 1910 N N . VAL A 1 250 ? 12 -13.797 7.164 1 98.38 250 VAL A N 1
ATOM 1911 C CA . VAL A 1 250 ? 10.742 -14.375 7.625 1 98.38 250 VAL A CA 1
ATOM 1912 C C . VAL A 1 250 ? 11.008 -15.734 8.273 1 98.38 250 VAL A C 1
ATOM 1914 O O . VAL A 1 250 ? 12.039 -16.375 8 1 98.38 250 VAL A O 1
ATOM 1917 N N . LYS A 1 251 ? 10.164 -16.141 9.141 1 98.38 251 LYS A N 1
ATOM 1918 C CA . LYS A 1 251 ? 10.281 -17.469 9.734 1 98.38 251 LYS A CA 1
ATOM 1919 C C . LYS A 1 251 ? 10.5 -18.531 8.656 1 98.38 251 LYS A C 1
ATOM 1921 O O . LYS A 1 251 ? 9.844 -18.516 7.613 1 98.38 251 LYS A O 1
ATOM 1926 N N . GLU A 1 252 ? 11.375 -19.438 8.914 1 98.5 252 GLU A N 1
ATOM 1927 C CA . GLU A 1 252 ? 11.758 -20.438 7.922 1 98.5 252 GLU A CA 1
ATOM 1928 C C . GLU A 1 252 ? 10.688 -21.516 7.793 1 98.5 252 GLU A C 1
ATOM 1930 O O . GLU A 1 252 ? 9.945 -21.781 8.742 1 98.5 252 GLU A O 1
ATOM 1935 N N . MET A 1 253 ? 10.648 -22.109 6.66 1 98.75 253 MET A N 1
ATOM 1936 C CA . MET A 1 253 ? 9.781 -23.25 6.406 1 98.75 253 MET A CA 1
ATOM 1937 C C . MET A 1 253 ? 10.242 -24.469 7.195 1 98.75 253 MET A C 1
ATOM 1939 O O . MET A 1 253 ? 11.328 -24.453 7.773 1 98.75 253 MET A O 1
ATOM 1943 N N . GLY A 1 254 ? 9.367 -25.453 7.184 1 98.38 254 GLY A N 1
ATOM 1944 C CA . GLY A 1 254 ? 9.727 -26.703 7.809 1 98.38 254 GLY A CA 1
ATOM 1945 C C . GLY A 1 254 ? 10.695 -27.531 6.98 1 98.38 254 GLY A C 1
ATOM 1946 O O . GLY A 1 254 ? 11.461 -28.328 7.527 1 98.38 254 GLY A O 1
ATOM 1947 N N . GLN A 1 255 ? 10.68 -27.375 5.719 1 98.12 255 GLN A N 1
ATOM 1948 C CA . GLN A 1 255 ? 11.508 -28.156 4.809 1 98.12 255 GLN A CA 1
ATOM 1949 C C . GLN A 1 255 ? 12.188 -27.25 3.779 1 98.12 255 GLN A C 1
ATOM 1951 O O . GLN A 1 255 ? 11.586 -26.297 3.291 1 98.12 255 GLN A O 1
ATOM 1956 N N . ARG A 1 256 ? 13.43 -27.594 3.459 1 98.56 256 ARG A N 1
ATOM 1957 C CA . ARG A 1 256 ? 14.117 -26.891 2.383 1 98.56 256 ARG A CA 1
ATOM 1958 C C . ARG A 1 256 ? 13.539 -27.266 1.022 1 98.56 256 ARG A C 1
ATOM 1960 O O . ARG A 1 256 ? 13.188 -28.438 0.793 1 98.56 256 ARG A O 1
ATOM 1967 N N . ARG A 1 257 ? 13.414 -26.359 0.148 1 98.56 257 ARG A N 1
ATOM 1968 C CA . ARG A 1 257 ? 12.836 -26.625 -1.163 1 98.56 257 ARG A CA 1
ATOM 1969 C C . ARG A 1 257 ? 13.383 -25.672 -2.215 1 98.56 257 ARG A C 1
ATOM 1971 O O . ARG A 1 257 ? 13.461 -24.469 -1.984 1 98.56 257 ARG A O 1
ATOM 1978 N N . ALA A 1 258 ? 13.734 -26.156 -3.324 1 98.69 258 ALA A N 1
ATOM 1979 C CA . ALA A 1 258 ? 14.016 -25.422 -4.551 1 98.69 258 ALA A CA 1
ATOM 1980 C C . ALA A 1 258 ? 13.141 -25.906 -5.699 1 98.69 258 ALA A C 1
ATOM 1982 O O . ALA A 1 258 ? 12.781 -27.078 -5.762 1 98.69 258 ALA A O 1
ATOM 1983 N N . GLY A 1 259 ? 12.812 -24.953 -6.617 1 98.5 259 GLY A N 1
ATOM 1984 C CA . GLY A 1 259 ? 11.914 -25.344 -7.688 1 98.5 259 GLY A CA 1
ATOM 1985 C C . GLY A 1 259 ? 10.484 -25.578 -7.223 1 98.5 259 GLY A C 1
ATOM 1986 O O . GLY A 1 259 ? 9.766 -26.391 -7.789 1 98.5 259 GLY A O 1
ATOM 1987 N N . ASN A 1 260 ? 10.125 -24.953 -6.094 1 98.69 260 ASN A N 1
ATOM 1988 C CA . ASN A 1 260 ? 8.781 -25.016 -5.531 1 98.69 260 ASN A CA 1
ATOM 1989 C C . ASN A 1 260 ? 7.852 -24 -6.184 1 98.69 260 ASN A C 1
ATOM 1991 O O . ASN A 1 260 ? 8.312 -23.031 -6.785 1 98.69 260 ASN A O 1
ATOM 1995 N N . GLY A 1 261 ? 6.551 -24.281 -6.109 1 98.69 261 GLY A N 1
ATOM 1996 C CA . GLY A 1 261 ? 5.539 -23.297 -6.457 1 98.69 261 GLY A CA 1
ATOM 1997 C C . GLY A 1 261 ? 5.016 -22.531 -5.258 1 98.69 261 GLY A C 1
ATOM 1998 O O . GLY A 1 261 ? 4.91 -23.078 -4.16 1 98.69 261 GLY A O 1
ATOM 1999 N N . VAL A 1 262 ? 4.707 -21.297 -5.48 1 98.88 262 VAL A N 1
ATOM 2000 C CA . VAL A 1 262 ? 4.18 -20.469 -4.402 1 98.88 262 VAL A CA 1
ATOM 2001 C C . VAL A 1 262 ? 2.957 -19.703 -4.898 1 98.88 262 VAL A C 1
ATOM 2003 O O . VAL A 1 262 ? 2.951 -19.188 -6.02 1 98.88 262 VAL A O 1
ATOM 2006 N N . SER A 1 263 ? 1.994 -19.625 -4.094 1 98.56 263 SER A N 1
ATOM 2007 C CA . SER A 1 263 ? 0.8 -18.844 -4.418 1 98.56 263 SER A CA 1
ATOM 2008 C C . SER A 1 263 ? 0.106 -18.344 -3.154 1 98.56 263 SER A C 1
ATOM 2010 O O . SER A 1 263 ? 0.37 -18.844 -2.059 1 98.56 263 SER A O 1
ATOM 2012 N N . GLU A 1 264 ? -0.591 -17.359 -3.299 1 97.38 264 GLU A N 1
ATOM 2013 C CA . GLU A 1 264 ? -1.421 -16.828 -2.217 1 97.38 264 GLU A CA 1
ATOM 2014 C C . GLU A 1 264 ? -2.844 -17.375 -2.299 1 97.38 264 GLU A C 1
ATOM 2016 O O . GLU A 1 264 ? -3.418 -17.469 -3.387 1 97.38 264 GLU A O 1
ATOM 2021 N N . LEU A 1 265 ? -3.373 -17.797 -1.25 1 96.5 265 LEU A N 1
ATOM 2022 C CA . LEU A 1 265 ? -4.766 -18.219 -1.135 1 96.5 265 LEU A CA 1
ATOM 2023 C C . LEU A 1 265 ? -5.348 -17.812 0.214 1 96.5 265 LEU A C 1
ATOM 2025 O O . LEU A 1 265 ? -4.82 -18.203 1.263 1 96.5 265 LEU A O 1
ATOM 2029 N N . HIS A 1 266 ? -6.406 -16.984 0.136 1 91.62 266 HIS A N 1
ATOM 2030 C CA . HIS A 1 266 ? -7.148 -16.547 1.314 1 91.62 266 HIS A CA 1
ATOM 2031 C C . HIS A 1 266 ? -6.227 -15.891 2.34 1 91.62 266 HIS A C 1
ATOM 2033 O O . HIS A 1 266 ? -6.316 -16.188 3.533 1 91.62 266 HIS A O 1
ATOM 2039 N N . GLY A 1 267 ? -5.289 -15.109 1.917 1 91.81 267 GLY A N 1
ATOM 2040 C CA . GLY A 1 267 ? -4.434 -14.32 2.787 1 91.81 267 GLY A CA 1
ATOM 2041 C C . GLY A 1 267 ? -3.244 -15.094 3.322 1 91.81 267 GLY A C 1
ATOM 2042 O O . GLY A 1 267 ? -2.529 -14.609 4.203 1 91.81 267 GLY A O 1
ATOM 2043 N N . CYS A 1 268 ? -3.061 -16.281 2.797 1 95.31 268 CYS A N 1
ATOM 2044 C CA . CYS A 1 268 ? -1.929 -17.094 3.215 1 95.31 268 CYS A CA 1
ATOM 2045 C C . CYS A 1 268 ? -1.041 -17.453 2.027 1 95.31 268 CYS A C 1
ATOM 2047 O O . CYS A 1 268 ? -1.483 -17.391 0.878 1 95.31 268 CYS A O 1
ATOM 2049 N N . LEU A 1 269 ? 0.198 -17.734 2.387 1 98.12 269 LEU A N 1
ATOM 2050 C CA . LEU A 1 269 ? 1.187 -18.188 1.412 1 98.12 269 LEU A CA 1
ATOM 2051 C C . LEU A 1 269 ? 1.308 -19.703 1.421 1 98.12 269 LEU A C 1
ATOM 2053 O O . LEU A 1 269 ? 1.498 -20.312 2.479 1 98.12 269 LEU A O 1
ATOM 2057 N N . TYR A 1 270 ? 1.099 -20.297 0.284 1 98.88 270 TYR A N 1
ATOM 2058 C CA . TYR A 1 270 ? 1.273 -21.75 0.134 1 98.88 270 TYR A CA 1
ATOM 2059 C C . TYR A 1 270 ? 2.516 -22.062 -0.692 1 98.88 270 TYR A C 1
ATOM 2061 O O . TYR A 1 270 ? 2.721 -21.484 -1.761 1 98.88 270 TYR A O 1
ATOM 2069 N N . VAL A 1 271 ? 3.316 -22.922 -0.221 1 98.94 271 VAL A N 1
ATOM 2070 C CA . VAL A 1 271 ? 4.477 -23.406 -0.956 1 98.94 271 VAL A CA 1
ATOM 2071 C C . VAL A 1 271 ? 4.305 -24.906 -1.256 1 98.94 271 VAL A C 1
ATOM 2073 O O . VAL A 1 271 ? 3.996 -25.688 -0.36 1 98.94 271 VAL A O 1
ATOM 2076 N N . VAL A 1 272 ? 4.473 -25.234 -2.508 1 98.94 272 VAL A N 1
ATOM 2077 C CA . VAL A 1 272 ? 4.082 -26.547 -2.98 1 98.94 272 VAL A CA 1
ATOM 2078 C C . VAL A 1 272 ? 5.273 -27.234 -3.65 1 98.94 272 VAL A C 1
ATOM 2080 O O . VAL A 1 272 ? 5.867 -26.688 -4.582 1 98.94 272 VAL A O 1
ATOM 2083 N N . GLY A 1 273 ? 5.574 -28.422 -3.193 1 98.88 273 GLY A N 1
ATOM 2084 C CA . GLY A 1 273 ? 6.566 -29.266 -3.84 1 98.88 273 GLY A CA 1
ATOM 2085 C C . GLY A 1 273 ? 7.969 -28.688 -3.783 1 98.88 273 GLY A C 1
ATOM 2086 O O . GLY A 1 273 ? 8.383 -28.156 -2.754 1 98.88 273 GLY A O 1
ATOM 2087 N N . GLY A 1 274 ? 8.695 -28.875 -4.855 1 98.62 274 GLY A N 1
ATOM 2088 C CA . GLY A 1 274 ? 10.102 -28.516 -4.914 1 98.62 274 GLY A CA 1
ATOM 2089 C C . GLY A 1 274 ? 11.031 -29.703 -4.691 1 98.62 274 GLY A C 1
ATOM 2090 O O . GLY A 1 274 ? 10.617 -30.844 -4.82 1 98.62 274 GLY A O 1
ATOM 2091 N N . PHE A 1 275 ? 12.297 -29.344 -4.555 1 97.81 275 PHE A N 1
ATOM 2092 C CA . PHE A 1 275 ? 13.359 -30.297 -4.309 1 97.81 275 PHE A CA 1
ATOM 2093 C C . PHE A 1 275 ? 14.133 -29.938 -3.047 1 97.81 275 PHE A C 1
ATOM 2095 O O . PHE A 1 275 ? 14.414 -28.766 -2.797 1 97.81 275 PHE A O 1
ATOM 2102 N N . ASP A 1 276 ? 14.492 -30.969 -2.279 1 96.81 276 ASP A N 1
ATOM 2103 C CA . ASP A 1 276 ? 15.258 -30.703 -1.063 1 96.81 276 ASP A CA 1
ATOM 2104 C C . ASP A 1 276 ? 16.719 -31.094 -1.236 1 96.81 276 ASP A C 1
ATOM 2106 O O . ASP A 1 276 ? 17.406 -31.406 -0.258 1 96.81 276 ASP A O 1
ATOM 2110 N N . ASP A 1 277 ? 17.266 -31.281 -2.439 1 92.88 277 ASP A N 1
ATOM 2111 C CA . ASP A 1 277 ? 18.625 -31.688 -2.822 1 92.88 277 ASP A CA 1
ATOM 2112 C C . ASP A 1 277 ? 18.688 -33.188 -3.072 1 92.88 277 ASP A C 1
ATOM 2114 O O . ASP A 1 277 ? 19.562 -33.656 -3.812 1 92.88 277 ASP A O 1
ATOM 2118 N N . ASN A 1 278 ? 17.797 -33.875 -2.473 1 94.38 278 ASN A N 1
ATOM 2119 C CA . ASN A 1 278 ? 17.812 -35.312 -2.598 1 94.38 278 ASN A CA 1
ATOM 2120 C C . ASN A 1 278 ? 16.672 -35.844 -3.48 1 94.38 278 ASN A C 1
ATOM 2122 O O . ASN A 1 278 ? 16.875 -36.688 -4.328 1 94.38 278 ASN A O 1
ATOM 2126 N N . SER A 1 279 ? 15.5 -35.312 -3.289 1 96.44 279 SER A N 1
ATOM 2127 C CA . SER A 1 279 ? 14.32 -35.812 -3.994 1 96.44 279 SER A CA 1
ATOM 2128 C C . SER A 1 279 ? 13.273 -34.719 -4.152 1 96.44 279 SER A C 1
ATOM 2130 O O . SER A 1 279 ? 13.273 -33.75 -3.406 1 96.44 279 SER A O 1
ATOM 2132 N N . PRO A 1 280 ? 12.398 -34.906 -5.184 1 98.12 280 PRO A N 1
ATOM 2133 C CA . PRO A 1 280 ? 11.227 -34.031 -5.227 1 98.12 280 PRO A CA 1
ATOM 2134 C C . PRO A 1 280 ? 10.281 -34.25 -4.047 1 98.12 280 PRO A C 1
ATOM 2136 O O . PRO A 1 280 ? 10.266 -35.344 -3.455 1 98.12 280 PRO A O 1
ATOM 2139 N N . LEU A 1 281 ? 9.523 -33.281 -3.74 1 98.69 281 LEU A N 1
ATOM 2140 C CA . LEU A 1 281 ? 8.719 -33.281 -2.521 1 98.69 281 LEU A CA 1
ATOM 2141 C C . LEU A 1 281 ? 7.234 -33.375 -2.848 1 98.69 281 LEU A C 1
ATOM 2143 O O . LEU A 1 281 ? 6.785 -32.844 -3.861 1 98.69 281 LEU A O 1
ATOM 2147 N N . SER A 1 282 ? 6.484 -34.031 -1.948 1 98.62 282 SER A N 1
ATOM 2148 C CA . SER A 1 282 ? 5.027 -33.969 -1.985 1 98.62 282 SER A CA 1
ATOM 2149 C C . SER A 1 282 ? 4.469 -33.031 -0.937 1 98.62 282 SER A C 1
ATOM 2151 O O . SER A 1 282 ? 3.283 -32.688 -0.958 1 98.62 282 SER A O 1
ATOM 2153 N N . SER A 1 283 ? 5.332 -32.562 -0.062 1 98.69 283 SER A N 1
ATOM 2154 C CA . SER A 1 283 ? 4.863 -31.781 1.064 1 98.69 283 SER A CA 1
ATOM 2155 C C . SER A 1 283 ? 4.434 -30.391 0.614 1 98.69 283 SER A C 1
ATOM 2157 O O . SER A 1 283 ? 4.918 -29.875 -0.4 1 98.69 283 SER A O 1
ATOM 2159 N N . VAL A 1 284 ? 3.518 -29.828 1.306 1 98.88 284 VAL A N 1
ATOM 2160 C CA . VAL A 1 284 ? 2.979 -28.484 1.107 1 98.88 284 VAL A CA 1
ATOM 2161 C C . VAL A 1 284 ? 2.891 -27.766 2.447 1 98.88 284 VAL A C 1
ATOM 2163 O O . VAL A 1 284 ? 2.412 -28.328 3.436 1 98.88 284 VAL A O 1
ATOM 2166 N N . GLU A 1 285 ? 3.367 -26.594 2.494 1 98.81 285 GLU A N 1
ATOM 2167 C CA . GLU A 1 285 ? 3.293 -25.781 3.711 1 98.81 285 GLU A CA 1
ATOM 2168 C C . GLU A 1 285 ? 2.533 -24.484 3.467 1 98.81 285 GLU A C 1
ATOM 2170 O O . GLU A 1 285 ? 2.545 -23.953 2.355 1 98.81 285 GLU A O 1
ATOM 2175 N N . ARG A 1 286 ? 1.893 -24.031 4.426 1 98.75 286 ARG A N 1
ATOM 2176 C CA . ARG A 1 286 ? 1.146 -22.766 4.43 1 98.75 286 ARG A CA 1
ATOM 2177 C C . ARG A 1 286 ? 1.688 -21.812 5.488 1 98.75 286 ARG A C 1
ATOM 2179 O O . ARG A 1 286 ? 2.031 -22.234 6.594 1 98.75 286 ARG A O 1
ATOM 2186 N N . PHE A 1 287 ? 1.833 -20.625 5.121 1 98.5 287 PHE A N 1
ATOM 2187 C CA . PHE A 1 287 ? 2.277 -19.578 6.031 1 98.5 287 PHE A CA 1
ATOM 2188 C C . PHE A 1 287 ? 1.192 -18.531 6.215 1 98.5 287 PHE A C 1
ATOM 2190 O O . PHE A 1 287 ? 0.681 -17.969 5.238 1 98.5 287 PHE A O 1
ATOM 2197 N N . ASP A 1 288 ? 0.826 -18.203 7.395 1 94.69 288 ASP A N 1
ATOM 2198 C CA . ASP A 1 288 ? -0.084 -17.125 7.738 1 94.69 288 ASP A CA 1
ATOM 2199 C C . ASP A 1 288 ? 0.68 -15.922 8.297 1 94.69 288 ASP A C 1
ATOM 2201 O O . ASP A 1 288 ? 1.176 -15.969 9.43 1 94.69 288 ASP A O 1
ATOM 2205 N N . PRO A 1 289 ? 0.768 -14.898 7.551 1 93.69 289 PRO A N 1
ATOM 2206 C CA . PRO A 1 289 ? 1.557 -13.75 7.992 1 93.69 289 PRO A CA 1
ATOM 2207 C C . PRO A 1 289 ? 0.965 -13.07 9.227 1 93.69 289 PRO A C 1
ATOM 2209 O O . PRO A 1 289 ? 1.678 -12.375 9.953 1 93.69 289 PRO A O 1
ATOM 2212 N N . ARG A 1 290 ? -0.294 -13.211 9.523 1 87.44 290 ARG A N 1
ATOM 2213 C CA . ARG A 1 290 ? -0.941 -12.586 10.672 1 87.44 290 ARG A CA 1
ATOM 2214 C C . ARG A 1 290 ? -0.486 -13.227 11.977 1 87.44 290 ARG A C 1
ATOM 2216 O O . ARG A 1 290 ? -0.425 -12.562 13.016 1 87.44 290 ARG A O 1
ATOM 2223 N N . THR A 1 291 ? -0.175 -14.508 11.906 1 91.56 291 THR A N 1
ATOM 2224 C CA . THR A 1 291 ? 0.251 -15.234 13.094 1 91.56 291 THR A CA 1
ATOM 2225 C C . THR A 1 291 ? 1.733 -15.594 13.016 1 91.56 291 THR A C 1
ATOM 2227 O O . THR A 1 291 ? 2.314 -16.094 13.977 1 91.56 291 THR A O 1
ATOM 2230 N N . ASN A 1 292 ? 2.404 -15.445 11.914 1 95.62 292 ASN A N 1
ATOM 2231 C CA . ASN A 1 292 ? 3.805 -15.773 11.664 1 95.62 292 ASN A CA 1
ATOM 2232 C C . ASN A 1 292 ? 4.082 -17.25 11.883 1 95.62 292 ASN A C 1
ATOM 2234 O O . ASN A 1 292 ? 5.035 -17.625 12.57 1 95.62 292 ASN A O 1
ATOM 2238 N N . LYS A 1 293 ? 3.236 -18.047 11.281 1 97.25 293 LYS A N 1
ATOM 2239 C CA . LYS A 1 293 ? 3.367 -19.484 11.5 1 97.25 293 LYS A CA 1
ATOM 2240 C C . LYS A 1 293 ? 3.289 -20.266 10.188 1 97.25 293 LYS A C 1
ATOM 2242 O O . LYS A 1 293 ? 2.496 -19.922 9.305 1 97.25 293 LYS A O 1
ATOM 2247 N N . TRP A 1 294 ? 4.168 -21.297 10.172 1 98.56 294 TRP A N 1
ATOM 2248 C CA . TRP A 1 294 ? 4.086 -22.281 9.102 1 98.56 294 TRP A CA 1
ATOM 2249 C C . TRP A 1 294 ? 3.348 -23.531 9.57 1 98.56 294 TRP A C 1
ATOM 2251 O O . TRP A 1 294 ? 3.523 -23.984 10.703 1 98.56 294 TRP A O 1
ATOM 2261 N N . GLU A 1 295 ? 2.594 -24.062 8.703 1 98.31 295 GLU A N 1
ATOM 2262 C CA . GLU A 1 295 ? 1.938 -25.328 8.961 1 98.31 295 GLU A CA 1
ATOM 2263 C C . GLU A 1 295 ? 1.917 -26.203 7.711 1 98.31 295 GLU A C 1
ATOM 2265 O O . GLU A 1 295 ? 1.783 -25.703 6.594 1 98.31 295 GLU A O 1
ATOM 2270 N N . TYR A 1 296 ? 2.064 -27.516 7.98 1 98.62 296 TYR A N 1
ATOM 2271 C CA . TYR A 1 296 ? 1.883 -28.453 6.875 1 98.62 296 TYR A CA 1
ATOM 2272 C C . TYR A 1 296 ? 0.404 -28.656 6.57 1 98.62 296 TYR A C 1
ATOM 2274 O O . TYR A 1 296 ? -0.419 -28.734 7.488 1 98.62 296 TYR A O 1
ATOM 2282 N N . VAL A 1 297 ? 0.078 -28.688 5.336 1 98.62 297 VAL A N 1
ATOM 2283 C CA . VAL A 1 297 ? -1.252 -29.094 4.902 1 98.62 297 VAL A CA 1
ATOM 2284 C C . VAL A 1 297 ? -1.155 -30.422 4.141 1 98.62 297 VAL A C 1
ATOM 2286 O O . VAL A 1 297 ? -0.092 -31.047 4.102 1 98.62 297 VAL A O 1
ATOM 2289 N N . ALA A 1 298 ? -2.285 -30.859 3.572 1 98.81 298 ALA A N 1
ATOM 2290 C CA . ALA A 1 298 ? -2.312 -32.125 2.869 1 98.81 298 ALA A CA 1
ATOM 2291 C C . ALA A 1 298 ? -1.227 -32.188 1.799 1 98.81 298 ALA A C 1
ATOM 2293 O O . ALA A 1 298 ? -0.98 -31.203 1.099 1 98.81 298 ALA A O 1
ATOM 2294 N N . GLU A 1 299 ? -0.627 -33.312 1.68 1 98.69 299 GLU A N 1
ATOM 2295 C CA . GLU A 1 299 ? 0.449 -33.5 0.714 1 98.69 299 GLU A CA 1
ATOM 2296 C C . GLU A 1 299 ? -0.105 -33.75 -0.687 1 98.69 299 GLU A C 1
ATOM 2298 O O . GLU A 1 299 ? -1.232 -34.219 -0.842 1 98.69 299 GLU A O 1
ATOM 2303 N N . LEU A 1 300 ? 0.708 -33.406 -1.611 1 98.75 300 LEU A N 1
ATOM 2304 C CA . LEU A 1 300 ? 0.41 -33.75 -2.996 1 98.75 300 LEU A CA 1
ATOM 2305 C C . LEU A 1 300 ? 0.248 -35.281 -3.152 1 98.75 300 LEU A C 1
ATOM 2307 O O . LEU A 1 300 ? 0.799 -36.031 -2.365 1 98.75 300 LEU A O 1
ATOM 2311 N N . THR A 1 301 ? -0.46 -35.656 -4.23 1 98.12 301 THR A N 1
ATOM 2312 C CA . THR A 1 301 ? -0.638 -37.062 -4.512 1 98.12 301 THR A CA 1
ATOM 2313 C C . THR A 1 301 ? 0.664 -37.688 -5.016 1 98.12 301 THR A C 1
ATOM 2315 O O . THR A 1 301 ? 0.848 -38.906 -4.941 1 98.12 301 THR A O 1
ATOM 2318 N N . THR A 1 302 ? 1.483 -36.906 -5.582 1 98.12 302 THR A N 1
ATOM 2319 C CA . THR A 1 302 ? 2.814 -37.281 -6.031 1 98.12 302 THR A CA 1
ATOM 2320 C C . THR A 1 302 ? 3.807 -36.156 -5.844 1 98.12 302 THR A C 1
ATOM 2322 O O . THR A 1 302 ? 3.422 -34.969 -5.875 1 98.12 302 THR A O 1
ATOM 2325 N N . PRO A 1 303 ? 5.105 -36.531 -5.594 1 98.5 303 PRO A N 1
ATOM 2326 C CA . PRO A 1 303 ? 6.082 -35.438 -5.516 1 98.5 303 PRO A CA 1
ATOM 2327 C C . PRO A 1 303 ? 6.184 -34.625 -6.812 1 98.5 303 PRO A C 1
ATOM 2329 O O . PRO A 1 303 ? 6.027 -35.188 -7.898 1 98.5 303 PRO A O 1
ATOM 2332 N N . ARG A 1 304 ? 6.43 -33.344 -6.691 1 98.69 304 ARG A N 1
ATOM 2333 C CA . ARG A 1 304 ? 6.527 -32.5 -7.875 1 98.69 304 ARG A CA 1
ATOM 2334 C C . ARG A 1 304 ? 7.664 -31.484 -7.734 1 98.69 304 ARG A C 1
ATOM 2336 O O . ARG A 1 304 ? 7.48 -30.422 -7.152 1 98.69 304 ARG A O 1
ATOM 2343 N N . GLY A 1 305 ? 8.812 -31.812 -8.305 1 98.12 305 GLY A N 1
ATOM 2344 C CA . GLY A 1 305 ? 9.875 -30.828 -8.469 1 98.12 305 GLY A CA 1
ATOM 2345 C C . GLY A 1 305 ? 9.719 -29.984 -9.719 1 98.12 305 GLY A C 1
ATOM 2346 O O . GLY A 1 305 ? 9.383 -30.516 -10.789 1 98.12 305 GLY A O 1
ATOM 2347 N N . GLY A 1 306 ? 10 -28.656 -9.609 1 98 306 GLY A N 1
ATOM 2348 C CA . GLY A 1 306 ? 9.805 -27.781 -10.75 1 98 306 GLY A CA 1
ATOM 2349 C C . GLY A 1 306 ? 8.344 -27.594 -11.117 1 98 306 GLY A C 1
ATOM 2350 O O . GLY A 1 306 ? 7.996 -27.562 -12.297 1 98 306 GLY A O 1
ATOM 2351 N N . VAL A 1 307 ? 7.465 -27.547 -10.102 1 98.56 307 VAL A N 1
ATOM 2352 C CA . VAL A 1 307 ? 6.023 -27.469 -10.297 1 98.56 307 VAL A CA 1
ATOM 2353 C C . VAL A 1 307 ? 5.598 -26.016 -10.484 1 98.56 307 VAL A C 1
ATOM 2355 O O . VAL A 1 307 ? 6.141 -25.109 -9.844 1 98.56 307 VAL A O 1
ATOM 2358 N N . GLY A 1 308 ? 4.676 -25.75 -11.391 1 98.31 308 GLY A N 1
ATOM 2359 C CA . GLY A 1 308 ? 3.99 -24.469 -11.484 1 98.31 308 GLY A CA 1
ATOM 2360 C C . GLY A 1 308 ? 2.643 -24.469 -10.789 1 98.31 308 GLY A C 1
ATOM 2361 O O . GLY A 1 308 ? 1.893 -25.438 -10.867 1 98.31 308 GLY A O 1
ATOM 2362 N N . ILE A 1 309 ? 2.385 -23.391 -10.086 1 98.75 309 ILE A N 1
ATOM 2363 C CA . ILE A 1 309 ? 1.099 -23.375 -9.398 1 98.75 309 ILE A CA 1
ATOM 2364 C C . ILE A 1 309 ? 0.45 -22 -9.531 1 98.75 309 ILE A C 1
ATOM 2366 O O . ILE A 1 309 ? 1.135 -21.016 -9.789 1 98.75 309 ILE A O 1
ATOM 2370 N N . ALA A 1 310 ? -0.792 -21.984 -9.367 1 98.56 310 ALA A N 1
ATOM 2371 C CA . ALA A 1 310 ? -1.585 -20.75 -9.289 1 98.56 310 ALA A CA 1
ATOM 2372 C C . ALA A 1 310 ? -2.914 -21 -8.586 1 98.56 310 ALA A C 1
ATOM 2374 O O . ALA A 1 310 ? -3.344 -22.156 -8.445 1 98.56 310 ALA A O 1
ATOM 2375 N N . THR A 1 311 ? -3.457 -20 -8.102 1 97.81 311 THR A N 1
ATOM 2376 C CA . THR A 1 311 ? -4.738 -20.094 -7.406 1 97.81 311 THR A CA 1
ATOM 2377 C C . THR A 1 311 ? -5.883 -19.688 -8.328 1 97.81 311 THR A C 1
ATOM 2379 O O . THR A 1 311 ? -5.824 -18.625 -8.969 1 97.81 311 THR A O 1
ATOM 2382 N N . LEU A 1 312 ? -6.801 -20.516 -8.477 1 96.5 312 LEU A N 1
ATOM 2383 C CA . LEU A 1 312 ? -7.988 -20.281 -9.289 1 96.5 312 LEU A CA 1
ATOM 2384 C C . LEU A 1 312 ? -9.234 -20.797 -8.586 1 96.5 312 LEU A C 1
ATOM 2386 O O . LEU A 1 312 ? -9.273 -21.938 -8.148 1 96.5 312 LEU A O 1
ATOM 2390 N N . MET A 1 313 ? -10.242 -19.906 -8.406 1 94.31 313 MET A N 1
ATOM 2391 C CA . MET A 1 313 ? -11.539 -20.219 -7.824 1 94.31 313 MET A CA 1
ATOM 2392 C C . MET A 1 313 ? -11.383 -20.812 -6.43 1 94.31 313 MET A C 1
ATOM 2394 O O . MET A 1 313 ? -12.008 -21.828 -6.109 1 94.31 313 MET A O 1
ATOM 2398 N N . GLY A 1 314 ? -10.484 -20.328 -5.707 1 93.94 314 GLY A N 1
ATOM 2399 C CA . GLY A 1 314 ? -10.32 -20.703 -4.316 1 93.94 314 GLY A CA 1
ATOM 2400 C C . GLY A 1 314 ? -9.562 -22.016 -4.141 1 93.94 314 GLY A C 1
ATOM 2401 O O . GLY A 1 314 ? -9.609 -22.625 -3.068 1 93.94 314 GLY A O 1
ATOM 2402 N N . LYS A 1 315 ? -8.93 -22.422 -5.172 1 96.81 315 LYS A N 1
ATOM 2403 C CA . LYS A 1 315 ? -8.117 -23.641 -5.125 1 96.81 315 LYS A CA 1
ATOM 2404 C C . LYS A 1 315 ? -6.734 -23.406 -5.723 1 96.81 315 LYS A C 1
ATOM 2406 O O . LYS A 1 315 ? -6.551 -22.5 -6.539 1 96.81 315 LYS A O 1
ATOM 2411 N N . ILE A 1 316 ? -5.809 -24.188 -5.297 1 98.62 316 ILE A N 1
ATOM 2412 C CA . ILE A 1 316 ? -4.469 -24.125 -5.875 1 98.62 316 ILE A CA 1
ATOM 2413 C C . ILE A 1 316 ? -4.305 -25.234 -6.914 1 98.62 316 ILE A C 1
ATOM 2415 O O . ILE A 1 316 ? -4.645 -26.391 -6.652 1 98.62 316 ILE A O 1
ATOM 2419 N N . PHE A 1 317 ? -3.881 -24.875 -8.055 1 98.81 317 PHE A N 1
ATOM 2420 C CA . PHE A 1 317 ? -3.566 -25.828 -9.117 1 98.81 317 PHE A CA 1
ATOM 2421 C C . PHE A 1 317 ? -2.066 -26.078 -9.188 1 98.81 317 PHE A C 1
ATOM 2423 O O . PHE A 1 317 ? -1.272 -25.141 -9.266 1 98.81 317 PHE A O 1
ATOM 2430 N N . ALA A 1 318 ? -1.681 -27.25 -9.078 1 98.88 318 ALA A N 1
ATOM 2431 C CA . ALA A 1 318 ? -0.303 -27.688 -9.305 1 98.88 318 ALA A CA 1
ATOM 2432 C C . ALA A 1 318 ? -0.17 -28.422 -10.641 1 98.88 318 ALA A C 1
ATOM 2434 O O . ALA A 1 318 ? -0.798 -29.453 -10.852 1 98.88 318 ALA A O 1
ATOM 2435 N N . VAL A 1 319 ? 0.621 -27.906 -11.492 1 98.75 319 VAL A N 1
ATOM 2436 C CA . VAL A 1 319 ? 0.671 -28.391 -12.867 1 98.75 319 VAL A CA 1
ATOM 2437 C C . VAL A 1 319 ? 2.043 -29 -13.148 1 98.75 319 VAL A C 1
ATOM 2439 O O . VAL A 1 319 ? 3.064 -28.312 -13.047 1 98.75 319 VAL A O 1
ATOM 2442 N N . GLY A 1 320 ? 2.047 -30.25 -13.539 1 98.19 320 GLY A N 1
ATOM 2443 C CA . GLY A 1 320 ? 3.256 -30.906 -13.992 1 98.19 320 GLY A CA 1
ATOM 2444 C C . GLY A 1 320 ? 4.285 -31.109 -12.898 1 98.19 320 GLY A C 1
ATOM 2445 O O . GLY A 1 320 ? 3.949 -31.516 -11.789 1 98.19 320 GLY A O 1
ATOM 2446 N N . GLY A 1 321 ? 5.512 -30.922 -13.258 1 97.88 321 GLY A N 1
ATOM 2447 C CA . GLY A 1 321 ? 6.633 -31.203 -12.375 1 97.88 321 GLY A CA 1
ATOM 2448 C C . GLY A 1 321 ? 7.32 -32.531 -12.664 1 97.88 321 GLY A C 1
ATOM 2449 O O . GLY A 1 321 ? 7.074 -33.125 -13.703 1 97.88 321 GLY A O 1
ATOM 2450 N N . HIS A 1 322 ? 8.258 -32.781 -11.891 1 97.12 322 HIS A N 1
ATOM 2451 C CA . HIS A 1 322 ? 8.992 -34.031 -11.953 1 97.12 322 HIS A CA 1
ATOM 2452 C C . HIS A 1 322 ? 8.914 -34.781 -10.633 1 97.12 322 HIS A C 1
ATOM 2454 O O . HIS A 1 322 ? 9.117 -34.188 -9.57 1 97.12 322 HIS A O 1
ATOM 2460 N N . ASN A 1 323 ? 8.641 -36.031 -10.695 1 97.25 323 ASN A N 1
ATOM 2461 C CA . ASN A 1 323 ? 8.406 -36.75 -9.453 1 97.25 323 ASN A CA 1
ATOM 2462 C C . ASN A 1 323 ? 9.633 -37.562 -9.039 1 97.25 323 ASN A C 1
ATOM 2464 O O . ASN A 1 323 ? 9.555 -38.406 -8.141 1 97.25 323 ASN A O 1
ATOM 2468 N N . GLY A 1 324 ? 10.766 -37.344 -9.656 1 94.94 324 GLY A N 1
ATOM 2469 C CA . GLY A 1 324 ? 11.984 -38.094 -9.398 1 94.94 324 GLY A CA 1
ATOM 2470 C C . GLY A 1 324 ? 12.25 -39.156 -10.438 1 94.94 324 GLY A C 1
ATOM 2471 O O . GLY A 1 324 ? 13.406 -39.5 -10.711 1 94.94 324 GLY A O 1
ATOM 2472 N N . ASN A 1 325 ? 11.227 -39.656 -11.055 1 94 325 ASN A N 1
ATOM 2473 C CA . ASN A 1 325 ? 11.32 -40.688 -12.055 1 94 325 ASN A CA 1
ATOM 2474 C C . ASN A 1 325 ? 10.898 -40.188 -13.438 1 94 325 ASN A C 1
ATOM 2476 O O . ASN A 1 325 ? 11.523 -40.531 -14.445 1 94 325 ASN A O 1
ATOM 2480 N N . ALA A 1 326 ? 9.883 -39.406 -13.477 1 94.31 326 ALA A N 1
ATOM 2481 C CA . ALA A 1 326 ? 9.328 -38.969 -14.75 1 94.31 326 ALA A CA 1
ATOM 2482 C C . ALA A 1 326 ? 8.82 -37.531 -14.656 1 94.31 326 ALA A C 1
ATOM 2484 O O . ALA A 1 326 ? 8.5 -37.062 -13.562 1 94.31 326 ALA A O 1
ATOM 2485 N N . TYR A 1 327 ? 8.797 -36.969 -15.797 1 96 327 TYR A N 1
ATOM 2486 C CA . TYR A 1 327 ? 8.062 -35.719 -15.93 1 96 327 TYR A CA 1
ATOM 2487 C C . TYR A 1 327 ? 6.559 -35.938 -15.93 1 96 327 TYR A C 1
ATOM 2489 O O . TYR A 1 327 ? 6.082 -36.938 -16.484 1 96 327 TYR A O 1
ATOM 2497 N N . LEU A 1 328 ? 5.859 -35.031 -15.406 1 96.81 328 LEU A N 1
ATOM 2498 C CA . LEU A 1 328 ? 4.438 -35.25 -15.18 1 96.81 328 LEU A CA 1
ATOM 2499 C C . LEU A 1 328 ? 3.588 -34.406 -16.125 1 96.81 328 LEU A C 1
ATOM 2501 O O . LEU A 1 328 ? 3.934 -33.25 -16.406 1 96.81 328 LEU A O 1
ATOM 2505 N N . ASN A 1 329 ? 2.486 -34.938 -16.562 1 96.56 329 ASN A N 1
ATOM 2506 C CA . ASN A 1 329 ? 1.446 -34.156 -17.219 1 96.56 329 ASN A CA 1
ATOM 2507 C C . ASN A 1 329 ? 0.21 -34.031 -16.344 1 96.56 329 ASN A C 1
ATOM 2509 O O . ASN A 1 329 ? -0.75 -33.344 -16.719 1 96.56 329 ASN A O 1
ATOM 2513 N N . THR A 1 330 ? 0.247 -34.656 -15.18 1 97.81 330 THR A N 1
ATOM 2514 C CA . THR A 1 330 ? -0.903 -34.594 -14.281 1 97.81 330 THR A CA 1
ATOM 2515 C C . THR A 1 330 ? -1.025 -33.219 -13.633 1 97.81 330 THR A C 1
ATOM 2517 O O . THR A 1 330 ? -0.037 -32.5 -13.516 1 97.81 330 THR A O 1
ATOM 2520 N N . VAL A 1 331 ? -2.209 -32.875 -13.305 1 98.69 331 VAL A N 1
ATOM 2521 C CA . VAL A 1 331 ? -2.561 -31.672 -12.586 1 98.69 331 VAL A CA 1
ATOM 2522 C C . VAL A 1 331 ? -3.434 -32 -11.383 1 98.69 331 VAL A C 1
ATOM 2524 O O . VAL A 1 331 ? -4.328 -32.844 -11.477 1 98.69 331 VAL A O 1
ATOM 2527 N N . GLU A 1 332 ? -3.146 -31.469 -10.289 1 98.56 332 GLU A N 1
ATOM 2528 C CA . GLU A 1 332 ? -4.004 -31.656 -9.125 1 98.56 332 GLU A CA 1
ATOM 2529 C C . GLU A 1 332 ? -4.328 -30.328 -8.453 1 98.56 332 GLU A C 1
ATOM 2531 O O . GLU A 1 332 ? -3.6 -29.344 -8.625 1 98.56 332 GLU A O 1
ATOM 2536 N N . THR A 1 333 ? -5.445 -30.266 -7.793 1 98.5 333 THR A N 1
ATOM 2537 C CA . THR A 1 333 ? -5.93 -29.031 -7.164 1 98.5 333 THR A CA 1
ATOM 2538 C C . THR A 1 333 ? -6.086 -29.234 -5.66 1 98.5 333 THR A C 1
ATOM 2540 O O . THR A 1 333 ? -6.5 -30.297 -5.203 1 98.5 333 THR A O 1
ATOM 2543 N N . PHE A 1 334 ? -5.762 -28.266 -4.93 1 98.62 334 PHE A N 1
ATOM 2544 C CA . PHE A 1 334 ? -5.887 -28.25 -3.477 1 98.62 334 PHE A CA 1
ATOM 2545 C C . PHE A 1 334 ? -7.145 -27.516 -3.041 1 98.62 334 PHE A C 1
ATOM 2547 O O . PHE A 1 334 ? -7.34 -26.344 -3.398 1 98.62 334 PHE A O 1
ATOM 2554 N N . ASP A 1 335 ? -7.973 -28.141 -2.322 1 96.25 335 ASP A N 1
ATOM 2555 C CA . ASP A 1 335 ? -9.117 -27.531 -1.657 1 96.25 335 ASP A CA 1
ATOM 2556 C C . ASP A 1 335 ? -8.805 -27.219 -0.194 1 96.25 335 ASP A C 1
ATOM 2558 O O . ASP A 1 335 ? -8.719 -28.125 0.631 1 96.25 335 ASP A O 1
ATOM 2562 N N . PRO A 1 336 ? -8.711 -25.953 0.103 1 94.69 336 PRO A N 1
ATOM 2563 C CA . PRO A 1 336 ? -8.32 -25.609 1.472 1 94.69 336 PRO A CA 1
ATOM 2564 C C . PRO A 1 336 ? -9.391 -25.969 2.5 1 94.69 336 PRO A C 1
ATOM 2566 O O . PRO A 1 336 ? -9.086 -26.141 3.682 1 94.69 336 PRO A O 1
ATOM 2569 N N . VAL A 1 337 ? -10.586 -26.047 2.109 1 91.94 337 VAL A N 1
ATOM 2570 C CA . VAL A 1 337 ? -11.672 -26.391 3.021 1 91.94 337 VAL A CA 1
ATOM 2571 C C . VAL A 1 337 ? -11.609 -27.875 3.371 1 91.94 337 VAL A C 1
ATOM 2573 O O . VAL A 1 337 ? -11.648 -28.234 4.547 1 91.94 337 VAL A O 1
ATOM 2576 N N . ALA A 1 338 ? -11.453 -28.688 2.344 1 95.19 338 ALA A N 1
ATOM 2577 C CA . ALA A 1 338 ? -11.375 -30.125 2.547 1 95.19 338 ALA A CA 1
ATOM 2578 C C . ALA A 1 338 ? -9.961 -30.547 2.924 1 95.19 338 ALA A C 1
ATOM 2580 O O . ALA A 1 338 ? -9.742 -31.688 3.367 1 95.19 338 ALA A O 1
ATOM 2581 N N . ASN A 1 339 ? -9.008 -29.734 2.795 1 97.5 339 ASN A N 1
ATOM 2582 C CA . ASN A 1 339 ? -7.594 -30.016 2.988 1 97.5 339 ASN A CA 1
ATOM 2583 C C . ASN A 1 339 ? -7.164 -31.266 2.229 1 97.5 339 ASN A C 1
ATOM 2585 O O . ASN A 1 339 ? -6.602 -32.188 2.818 1 97.5 339 ASN A O 1
ATOM 2589 N N . ARG A 1 340 ? -7.344 -31.234 0.98 1 98.12 340 ARG A N 1
ATOM 2590 C CA . ARG A 1 340 ? -7 -32.375 0.168 1 98.12 340 ARG A CA 1
ATOM 2591 C C . ARG A 1 340 ? -6.684 -31.984 -1.266 1 98.12 340 ARG A C 1
ATOM 2593 O O . ARG A 1 340 ? -7.102 -30.906 -1.72 1 98.12 340 ARG A O 1
ATOM 2600 N N . TRP A 1 341 ? -5.938 -32.844 -1.951 1 98.62 341 TRP A N 1
ATOM 2601 C CA . TRP A 1 341 ? -5.609 -32.656 -3.363 1 98.62 341 TRP A CA 1
ATOM 2602 C C . TRP A 1 341 ? -6.406 -33.656 -4.227 1 98.62 341 TRP A C 1
ATOM 2604 O O . TRP A 1 341 ? -6.613 -34.781 -3.842 1 98.62 341 TRP A O 1
ATOM 2614 N N . GLU A 1 342 ? -6.867 -33.156 -5.312 1 98.06 342 GLU A N 1
ATOM 2615 C CA . GLU A 1 342 ? -7.582 -34 -6.27 1 98.06 342 GLU A CA 1
ATOM 2616 C C . GLU A 1 342 ? -7.055 -33.781 -7.688 1 98.06 342 GLU A C 1
ATOM 2618 O O . GLU A 1 342 ? -6.75 -32.656 -8.086 1 98.06 342 GLU A O 1
ATOM 2623 N N . LEU A 1 343 ? -7.004 -34.875 -8.406 1 98.25 343 LEU A N 1
ATOM 2624 C CA . LEU A 1 343 ? -6.555 -34.781 -9.789 1 98.25 343 LEU A CA 1
ATOM 2625 C C . LEU A 1 343 ? -7.629 -34.156 -10.672 1 98.25 343 LEU A C 1
ATOM 2627 O O . LEU A 1 343 ? -8.82 -34.406 -10.477 1 98.25 343 LEU A O 1
ATOM 2631 N N . VAL A 1 344 ? -7.215 -33.344 -11.594 1 98.06 344 VAL A N 1
ATOM 2632 C CA . VAL A 1 344 ? -8.094 -32.781 -12.609 1 98.06 344 VAL A CA 1
ATOM 2633 C C . VAL A 1 344 ? -7.527 -33.062 -14 1 98.06 344 VAL A C 1
ATOM 2635 O O . VAL A 1 344 ? -6.613 -33.875 -14.156 1 98.06 344 VAL A O 1
ATOM 2638 N N . GLY A 1 345 ? -8.141 -32.5 -15.023 1 97.81 345 GLY A N 1
ATOM 2639 C CA . GLY A 1 345 ? -7.68 -32.75 -16.375 1 97.81 345 GLY A CA 1
ATOM 2640 C C . GLY A 1 345 ? -6.195 -32.5 -16.562 1 97.81 345 GLY A C 1
ATOM 2641 O O . GLY A 1 345 ? -5.668 -31.5 -16.109 1 97.81 345 GLY A O 1
ATOM 2642 N N . PRO A 1 346 ? -5.461 -33.406 -17.172 1 97.5 346 PRO A N 1
ATOM 2643 C CA . PRO A 1 346 ? -4.016 -33.281 -17.359 1 97.5 346 PRO A CA 1
ATOM 2644 C C . PRO A 1 346 ? -3.652 -32.406 -18.562 1 97.5 346 PRO A C 1
ATOM 2646 O O . PRO A 1 346 ? -4.453 -32.25 -19.484 1 97.5 346 PRO A O 1
ATOM 2649 N N . VAL A 1 347 ? -2.521 -31.797 -18.453 1 96.56 347 VAL A N 1
ATOM 2650 C CA . VAL A 1 347 ? -1.985 -31.125 -19.641 1 96.56 347 VAL A CA 1
ATOM 2651 C C . VAL A 1 347 ? -1.573 -32.188 -20.672 1 96.56 347 VAL A C 1
ATOM 2653 O O . VAL A 1 347 ? -1.413 -33.344 -20.359 1 96.56 347 VAL A O 1
ATOM 2656 N N . SER A 1 348 ? -1.42 -31.734 -21.859 1 92.94 348 SER A N 1
ATOM 2657 C CA . SER A 1 348 ? -1.089 -32.656 -22.953 1 92.94 348 SER A CA 1
ATOM 2658 C C . SER A 1 348 ? 0.369 -33.094 -22.891 1 92.94 348 SER A C 1
ATOM 2660 O O . SER A 1 348 ? 0.676 -34.25 -23.078 1 92.94 348 SER A O 1
ATOM 2662 N N . HIS A 1 349 ? 1.225 -32.125 -22.625 1 91.12 349 HIS A N 1
ATOM 2663 C CA . HIS A 1 349 ? 2.652 -32.406 -22.562 1 91.12 349 HIS A CA 1
ATOM 2664 C C . HIS A 1 349 ? 3.143 -32.406 -21.109 1 91.12 349 HIS A C 1
ATOM 2666 O O . HIS A 1 349 ? 2.824 -31.5 -20.344 1 91.12 349 HIS A O 1
ATOM 2672 N N . CYS A 1 350 ? 3.914 -33.5 -20.828 1 94.44 350 CYS A N 1
ATOM 2673 C CA . CYS A 1 350 ? 4.578 -33.438 -19.531 1 94.44 350 CYS A CA 1
ATOM 2674 C C . CYS A 1 350 ? 5.57 -32.281 -19.469 1 94.44 350 CYS A C 1
ATOM 2676 O O . CYS A 1 350 ? 6.27 -32 -20.453 1 94.44 350 CYS A O 1
ATOM 2678 N N . ARG A 1 351 ? 5.578 -31.609 -18.375 1 94.31 351 ARG A N 1
ATOM 2679 C CA . ARG A 1 351 ? 6.508 -30.484 -18.312 1 94.31 351 ARG A CA 1
ATOM 2680 C C . ARG A 1 351 ? 6.875 -30.141 -16.875 1 94.31 351 ARG A C 1
ATOM 2682 O O . ARG A 1 351 ? 6.023 -30.203 -15.984 1 94.31 351 ARG A O 1
ATOM 2689 N N . ALA A 1 352 ? 8.094 -29.859 -16.656 1 96.75 352 ALA A N 1
ATOM 2690 C CA . ALA A 1 352 ? 8.633 -29.219 -15.461 1 96.75 352 ALA A CA 1
ATOM 2691 C C . ALA A 1 352 ? 9.297 -27.875 -15.797 1 96.75 352 ALA A C 1
ATOM 2693 O O . ALA A 1 352 ? 9.703 -27.656 -16.938 1 96.75 352 ALA A O 1
ATOM 2694 N N . GLY A 1 353 ? 9.336 -27 -14.742 1 97.38 353 GLY A N 1
ATOM 2695 C CA . GLY A 1 353 ? 9.953 -25.703 -14.977 1 97.38 353 GLY A CA 1
ATOM 2696 C C . GLY A 1 353 ? 9.078 -24.766 -15.797 1 97.38 353 GLY A C 1
ATOM 2697 O O . GLY A 1 353 ? 9.57 -23.812 -16.406 1 97.38 353 GLY A O 1
ATOM 2698 N 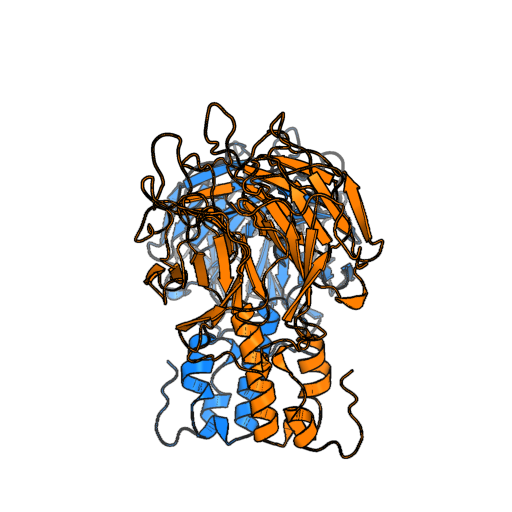N . ALA A 1 354 ? 7.758 -25.109 -15.93 1 98 354 ALA A N 1
ATOM 2699 C CA . ALA A 1 354 ? 6.785 -24.219 -16.562 1 98 354 ALA A CA 1
ATOM 2700 C C . ALA A 1 354 ? 6.289 -23.156 -15.586 1 98 354 ALA A C 1
ATOM 2702 O O . ALA A 1 354 ? 6.383 -23.344 -14.367 1 98 354 ALA A O 1
ATOM 2703 N N . GLY A 1 355 ? 5.887 -22.031 -16.109 1 98.5 355 GLY A N 1
ATOM 2704 C CA . GLY A 1 355 ? 5.184 -21.047 -15.297 1 98.5 355 GLY A CA 1
ATOM 2705 C C . GLY A 1 355 ? 3.674 -21.172 -15.398 1 98.5 355 GLY A C 1
ATOM 2706 O O . GLY A 1 355 ? 3.137 -21.484 -16.453 1 98.5 355 GLY A O 1
ATOM 2707 N N . VAL A 1 356 ? 3.023 -20.938 -14.352 1 98.75 356 VAL A N 1
ATOM 2708 C CA . VAL A 1 356 ? 1.567 -21.031 -14.312 1 98.75 356 VAL A CA 1
ATOM 2709 C C . VAL A 1 356 ? 0.981 -19.75 -13.742 1 98.75 356 VAL A C 1
ATOM 2711 O O . VAL A 1 356 ? 1.475 -19.219 -12.742 1 98.75 356 VAL A O 1
ATOM 2714 N N . ALA A 1 357 ? 0.009 -19.234 -14.383 1 98.62 357 ALA A N 1
ATOM 2715 C CA . ALA A 1 357 ? -0.651 -18.016 -13.93 1 98.62 357 ALA A CA 1
ATOM 2716 C C . ALA A 1 357 ? -2.113 -18 -14.367 1 98.62 357 ALA A C 1
ATOM 2718 O O . ALA A 1 357 ? -2.498 -18.688 -15.32 1 98.62 357 ALA A O 1
ATOM 2719 N N . VAL A 1 358 ? -2.908 -17.281 -13.695 1 98.12 358 VAL A N 1
ATOM 2720 C CA . VAL A 1 358 ? -4.312 -17.109 -14.039 1 98.12 358 VAL A CA 1
ATOM 2721 C C . VAL A 1 358 ? -4.527 -15.711 -14.633 1 98.12 358 VAL A C 1
ATOM 2723 O O . VAL A 1 358 ? -4.215 -14.703 -13.992 1 98.12 358 VAL A O 1
ATOM 2726 N N . CYS A 1 359 ? -5.008 -15.688 -15.797 1 97.94 359 CYS A N 1
ATOM 2727 C CA . CYS A 1 359 ? -5.316 -14.43 -16.469 1 97.94 359 CYS A CA 1
ATOM 2728 C C . CYS A 1 359 ? -6.809 -14.117 -16.391 1 97.94 359 CYS A C 1
ATOM 2730 O O . CYS A 1 359 ? -7.641 -14.992 -16.625 1 97.94 359 CYS A O 1
ATOM 2732 N N . ALA A 1 360 ? -7.105 -12.852 -16.047 1 94.56 360 ALA A N 1
ATOM 2733 C CA . ALA A 1 360 ? -8.5 -12.43 -15.969 1 94.56 360 ALA A CA 1
ATOM 2734 C C . ALA A 1 360 ? -9.086 -12.211 -17.359 1 94.56 360 ALA A C 1
ATOM 2736 O O . ALA A 1 360 ? -9.289 -11.07 -17.781 1 94.56 360 ALA A O 1
ATOM 2737 N N . CYS A 1 361 ? -9.297 -13.18 -18.062 1 94.38 361 CYS A N 1
ATOM 2738 C CA . CYS A 1 361 ? -9.914 -13.18 -19.391 1 94.38 361 CYS A CA 1
ATOM 2739 C C . CYS A 1 361 ? -10.867 -14.359 -19.547 1 94.38 361 CYS A C 1
ATOM 2741 O O . CYS A 1 361 ? -10.984 -15.188 -18.641 1 94.38 361 CYS A O 1
ATOM 2743 N N . LEU A 1 362 ? -11.625 -14.32 -20.594 1 92.25 362 LEU A N 1
ATOM 2744 C CA . LEU A 1 362 ? -12.539 -15.422 -20.875 1 92.25 362 LEU A CA 1
ATOM 2745 C C . LEU A 1 362 ? -11.844 -16.5 -21.703 1 92.25 362 LEU A C 1
ATOM 2747 O O . LEU A 1 362 ? -11.039 -16.188 -22.594 1 92.25 362 LEU A O 1
ATOM 2751 N N . GLY A 1 363 ? -12.164 -17.719 -21.375 1 91.56 363 GLY A N 1
ATOM 2752 C CA . GLY A 1 363 ? -11.617 -18.812 -22.141 1 91.56 363 GLY A CA 1
ATOM 2753 C C . GLY A 1 363 ? -11.875 -18.688 -23.625 1 91.56 363 GLY A C 1
ATOM 2754 O O . GLY A 1 363 ? -11.031 -19.062 -24.453 1 91.56 363 GLY A O 1
ATOM 2755 N N . SER A 1 364 ? -13.039 -18.125 -23.969 1 91.44 364 SER A N 1
ATOM 2756 C CA . SER A 1 364 ? -13.445 -18 -25.359 1 91.44 364 SER A CA 1
ATOM 2757 C C . SER A 1 364 ? -12.586 -16.984 -26.109 1 91.44 364 SER A C 1
ATOM 2759 O O . SER A 1 364 ? -12.594 -16.922 -27.328 1 91.44 364 SER A O 1
ATOM 2761 N N . GLN A 1 365 ? -11.875 -16.172 -25.375 1 93.88 365 GLN A N 1
ATOM 2762 C CA . GLN A 1 365 ? -11.031 -15.141 -25.984 1 93.88 365 GLN A CA 1
ATOM 2763 C C . GLN A 1 365 ? -9.711 -15.734 -26.453 1 93.88 365 GLN A C 1
ATOM 2765 O O . GLN A 1 365 ? -8.992 -15.102 -27.234 1 93.88 365 GLN A O 1
ATOM 2770 N N . ILE A 1 366 ? -9.344 -16.875 -25.922 1 95.81 366 ILE A N 1
ATOM 2771 C CA . ILE A 1 366 ? -8.055 -17.469 -26.266 1 95.81 366 ILE A CA 1
ATOM 2772 C C . ILE A 1 366 ? -8.227 -18.406 -27.453 1 95.81 366 ILE A C 1
ATOM 2774 O O . ILE A 1 366 ? -9.023 -19.344 -27.406 1 95.81 366 ILE A O 1
ATOM 2778 N N . ARG A 1 367 ? -7.438 -18.156 -28.438 1 95.81 367 ARG A N 1
ATOM 2779 C CA . ARG A 1 367 ? -7.508 -19.016 -29.625 1 95.81 367 ARG A CA 1
ATOM 2780 C C . ARG A 1 367 ? -6.996 -20.422 -29.312 1 95.81 367 ARG A C 1
ATOM 2782 O O . ARG A 1 367 ? -5.891 -20.578 -28.797 1 95.81 367 ARG A O 1
ATOM 2789 N N . ASP A 1 368 ? -7.812 -21.359 -29.562 1 94 368 ASP A N 1
ATOM 2790 C CA . ASP A 1 368 ? -7.414 -22.75 -29.453 1 94 368 ASP A CA 1
ATOM 2791 C C . ASP A 1 368 ? -6.613 -23.188 -30.688 1 94 368 ASP A C 1
ATOM 2793 O O . ASP A 1 368 ? -7.141 -23.234 -31.797 1 94 368 ASP A O 1
ATOM 2797 N N . MET A 1 369 ? -5.383 -23.516 -30.5 1 92.44 369 MET A N 1
ATOM 2798 C CA . MET A 1 369 ? -4.492 -23.828 -31.609 1 92.44 369 MET A CA 1
ATOM 2799 C C . MET A 1 369 ? -4.617 -25.297 -32 1 92.44 369 MET A C 1
ATOM 2801 O O . MET A 1 369 ? -4.023 -25.734 -33 1 92.44 369 MET A O 1
ATOM 2805 N N . GLY A 1 370 ? -5.523 -25.969 -31.406 1 81.06 370 GLY A N 1
ATOM 2806 C CA . GLY A 1 370 ? -5.727 -27.391 -31.703 1 81.06 370 GLY A CA 1
ATOM 2807 C C . GLY A 1 370 ? -4.594 -28.266 -31.203 1 81.06 370 GLY A C 1
ATOM 2808 O O . GLY A 1 370 ? -4.191 -28.188 -30.047 1 81.06 370 GLY A O 1
ATOM 2809 N N . HIS A 1 371 ? -4.039 -29.094 -32.25 1 64.88 371 HIS A N 1
ATOM 2810 C CA . HIS A 1 371 ? -2.965 -30 -31.875 1 64.88 371 HIS A CA 1
ATOM 2811 C C . HIS A 1 371 ? -1.622 -29.281 -31.812 1 64.88 371 HIS A C 1
ATOM 2813 O O . HIS A 1 371 ? -1.374 -28.359 -32.594 1 64.88 371 HIS A O 1
ATOM 2819 N N . GLY A 1 372 ? -1.259 -28.781 -30.656 1 54.19 372 GLY A N 1
ATOM 2820 C CA . GLY A 1 372 ? 0.042 -28.141 -30.562 1 54.19 372 GLY A CA 1
ATOM 2821 C C . GLY A 1 372 ? 1.008 -28.594 -31.641 1 54.19 372 GLY A C 1
ATOM 2822 O O . GLY A 1 372 ? 0.814 -29.641 -32.25 1 54.19 372 GLY A O 1
ATOM 2823 N N . SER A 1 373 ? 1.602 -27.703 -32.344 1 45.06 373 SER A N 1
ATOM 2824 C CA . SER A 1 373 ? 2.504 -28.109 -33.406 1 45.06 373 SER A CA 1
ATOM 2825 C C . SER A 1 373 ? 3.191 -29.422 -33.094 1 45.06 373 SER A C 1
ATOM 2827 O O . SER A 1 373 ? 3.389 -30.266 -34 1 45.06 373 SER A O 1
ATOM 2829 N N . SER A 1 374 ? 4.219 -29.469 -32.188 1 46.28 374 SER A N 1
ATOM 2830 C CA . SER A 1 374 ? 5.262 -30.484 -32.25 1 46.28 374 SER A CA 1
ATOM 2831 C C . SER A 1 374 ? 4.742 -31.844 -31.781 1 46.28 374 SER A C 1
ATOM 2833 O O . SER A 1 374 ? 3.686 -31.922 -31.156 1 46.28 374 SER A O 1
ATOM 2835 N N . ASN A 1 375 ? 5.645 -32.906 -31.906 1 43.53 375 ASN A N 1
ATOM 2836 C CA . ASN A 1 375 ? 5.906 -34.281 -31.516 1 43.53 375 ASN A CA 1
ATOM 2837 C C . ASN A 1 375 ? 5.527 -34.531 -30.047 1 43.53 375 ASN A C 1
ATOM 2839 O O . ASN A 1 375 ? 6.012 -33.844 -29.156 1 43.53 375 ASN A O 1
ATOM 2843 N N . VAL A 1 376 ? 4.246 -34.969 -29.875 1 49.38 376 VAL A N 1
ATOM 2844 C CA . VAL A 1 376 ? 3.906 -35.5 -28.562 1 49.38 376 VAL A CA 1
ATOM 2845 C C . VAL A 1 376 ? 5.164 -36.031 -27.875 1 49.38 376 VAL A C 1
ATOM 2847 O O . VAL A 1 376 ? 5.789 -37 -28.359 1 49.38 376 VAL A O 1
ATOM 2850 N N . VAL A 1 377 ? 5.805 -35.188 -27.094 1 51.94 377 VAL A N 1
ATOM 2851 C CA . VAL A 1 377 ? 7.039 -35.562 -26.406 1 51.94 377 VAL A CA 1
ATOM 2852 C C . VAL A 1 377 ? 6.738 -36.625 -25.359 1 51.94 377 VAL A C 1
ATOM 2854 O O . VAL A 1 377 ? 5.742 -36.531 -24.641 1 51.94 377 VAL A O 1
ATOM 2857 N N . ASP A 1 378 ? 7.32 -37.75 -25.516 1 51.31 378 ASP A N 1
ATOM 2858 C CA . ASP A 1 378 ? 7.367 -38.875 -24.578 1 51.31 378 ASP A CA 1
ATOM 2859 C C . ASP A 1 378 ? 7.699 -38.406 -23.156 1 51.31 378 ASP A C 1
ATOM 2861 O O . ASP A 1 378 ? 8.641 -37.625 -22.969 1 51.31 378 ASP A O 1
ATOM 2865 N N . CYS A 1 379 ? 6.703 -38.375 -22.203 1 58.41 379 CYS A N 1
ATOM 2866 C CA . CYS A 1 379 ? 6.922 -38.094 -20.797 1 58.41 379 CYS A CA 1
ATOM 2867 C C . CYS A 1 379 ? 7.93 -39.031 -20.172 1 58.41 379 CYS A C 1
ATOM 2869 O O . CYS A 1 379 ? 8.172 -39 -18.969 1 58.41 379 CYS A O 1
ATOM 2871 N N . MET A 1 380 ? 8.555 -39.969 -20.984 1 50.81 380 MET A N 1
ATOM 2872 C CA . MET A 1 380 ? 9.477 -40.938 -20.359 1 50.81 380 MET A CA 1
ATOM 2873 C C . MET A 1 380 ? 10.789 -40.25 -20 1 50.81 380 MET A C 1
ATOM 2875 O O . MET A 1 380 ? 11.227 -39.312 -20.688 1 50.81 380 MET A O 1
ATOM 2879 N N . MET B 1 1 ? -13.891 0.922 26.703 1 32.34 1 MET B N 1
ATOM 2880 C CA . MET B 1 1 ? -14.164 -0.512 26.75 1 32.34 1 MET B CA 1
ATOM 2881 C C . MET B 1 1 ? -15.648 -0.791 26.516 1 32.34 1 MET B C 1
ATOM 2883 O O . MET B 1 1 ? -16.5 -0.208 27.188 1 32.34 1 MET B O 1
ATOM 2887 N N . TYR B 1 2 ? -15.93 -1.283 25.312 1 40.91 2 TYR B N 1
ATOM 2888 C CA . TYR B 1 2 ? -17.281 -1.759 25 1 40.91 2 TYR B CA 1
ATOM 2889 C C . TYR B 1 2 ? -17.672 -2.887 25.953 1 40.91 2 TYR B C 1
ATOM 2891 O O . TYR B 1 2 ? -17.062 -3.955 25.953 1 40.91 2 TYR B O 1
ATOM 2899 N N . LYS B 1 3 ? -18.25 -2.684 27.125 1 40.16 3 LYS B N 1
ATOM 2900 C CA . LYS B 1 3 ? -18.797 -3.762 27.938 1 40.16 3 LYS B CA 1
ATOM 2901 C C . LYS B 1 3 ? -20.203 -4.156 27.469 1 40.16 3 LYS B C 1
ATOM 2903 O O . LYS B 1 3 ? -21.125 -3.34 27.484 1 40.16 3 LYS B O 1
ATOM 2908 N N . PRO B 1 4 ? -20.328 -5.492 26.828 1 44.59 4 PRO B N 1
ATOM 2909 C CA . PRO B 1 4 ? -21.656 -6 26.484 1 44.59 4 PRO B CA 1
ATOM 2910 C C . PRO B 1 4 ? -22.531 -6.234 27.719 1 44.59 4 PRO B C 1
ATOM 2912 O O . PRO B 1 4 ? -22.234 -7.125 28.531 1 44.59 4 PRO B O 1
ATOM 2915 N N . GLY B 1 5 ? -22.766 -5.41 28.547 1 37.28 5 GLY B N 1
ATOM 2916 C CA . GLY B 1 5 ? -23.594 -5.855 29.656 1 37.28 5 GLY B CA 1
ATOM 2917 C C . GLY B 1 5 ? -24.906 -6.473 29.203 1 37.28 5 GLY B C 1
ATOM 2918 O O . GLY B 1 5 ? -25.312 -6.312 28.047 1 37.28 5 GLY B O 1
ATOM 2919 N N . THR B 1 6 ? -25.672 -7.258 30.031 1 42.62 6 THR B N 1
ATOM 2920 C CA . THR B 1 6 ? -26.969 -7.898 29.875 1 42.62 6 THR B CA 1
ATOM 2921 C C . THR B 1 6 ? -27.859 -7.07 28.953 1 42.62 6 THR B C 1
ATOM 2923 O O . THR B 1 6 ? -28.375 -7.578 27.953 1 42.62 6 THR B O 1
ATOM 2926 N N . GLY B 1 7 ? -28.891 -6.32 29.516 1 40.31 7 GLY B N 1
ATOM 2927 C CA . GLY B 1 7 ? -29.969 -5.5 28.969 1 40.31 7 GLY B CA 1
ATOM 2928 C C . GLY B 1 7 ? -29.453 -4.324 28.156 1 40.31 7 GLY B C 1
ATOM 2929 O O . GLY B 1 7 ? -30.062 -3.256 28.141 1 40.31 7 GLY B O 1
ATOM 2930 N N . GLY B 1 8 ? -28.266 -4.172 27.75 1 43.62 8 GLY B N 1
ATOM 2931 C CA . GLY B 1 8 ? -27.734 -2.908 27.266 1 43.62 8 GLY B CA 1
ATOM 2932 C C . GLY B 1 8 ? -28.359 -2.461 25.953 1 43.62 8 GLY B C 1
ATOM 2933 O O . GLY B 1 8 ? -28.359 -3.201 24.969 1 43.62 8 GLY B O 1
ATOM 2934 N N . SER B 1 9 ? -29.297 -1.525 26.016 1 51 9 SER B N 1
ATOM 2935 C CA . SER B 1 9 ? -30.266 -0.845 25.156 1 51 9 SER B CA 1
ATOM 2936 C C . SER B 1 9 ? -29.594 -0.24 23.922 1 51 9 SER B C 1
ATOM 2938 O O . SER B 1 9 ? -28.359 -0.112 23.891 1 51 9 SER B O 1
ATOM 2940 N N . LEU B 1 10 ? -30.422 -0.199 22.797 1 57.28 10 LEU B N 1
ATOM 2941 C CA . LEU B 1 10 ? -30.266 0.674 21.641 1 57.28 10 LEU B CA 1
ATOM 2942 C C . LEU B 1 10 ? -29.516 1.944 22.016 1 57.28 10 LEU B C 1
ATOM 2944 O O . LEU B 1 10 ? -28.719 2.459 21.219 1 57.28 10 LEU B O 1
ATOM 2948 N N . THR B 1 11 ? -29.656 2.236 23.234 1 55.75 11 THR B N 1
ATOM 2949 C CA . THR B 1 11 ? -29.078 3.494 23.688 1 55.75 11 THR B CA 1
ATOM 2950 C C . THR B 1 11 ? -27.562 3.387 23.781 1 55.75 11 THR B C 1
ATOM 2952 O O . THR B 1 11 ? -26.844 4.344 23.469 1 55.75 11 THR B O 1
ATOM 2955 N N . SER B 1 12 ? -27.078 2.252 24.109 1 61.38 12 SER B N 1
ATOM 2956 C CA . SER B 1 12 ? -25.625 2.092 24.219 1 61.38 12 SER B CA 1
ATOM 2957 C C . SER B 1 12 ? -24.953 2.104 22.859 1 61.38 12 SER B C 1
ATOM 2959 O O . SER B 1 12 ? -23.906 2.732 22.688 1 61.38 12 SER B O 1
ATOM 2961 N N . ALA B 1 13 ? -25.547 1.56 21.891 1 66.94 13 ALA B N 1
ATOM 2962 C CA . ALA B 1 13 ? -24.953 1.528 20.562 1 66.94 13 ALA B CA 1
ATOM 2963 C C . ALA B 1 13 ? -24.891 2.928 19.953 1 66.94 13 ALA B C 1
ATOM 2965 O O . ALA B 1 13 ? -23.969 3.236 19.188 1 66.94 13 ALA B O 1
ATOM 2966 N N . LYS B 1 14 ? -25.781 3.764 20.391 1 70.75 14 LYS B N 1
ATOM 2967 C CA . LYS B 1 14 ? -25.812 5.125 19.875 1 70.75 14 LYS B CA 1
ATOM 2968 C C . LYS B 1 14 ? -24.734 5.992 20.516 1 70.75 14 LYS B C 1
ATOM 2970 O O . LYS B 1 14 ? -24.297 6.98 19.922 1 70.75 14 LYS B O 1
ATOM 2975 N N . GLN B 1 15 ? -24.375 5.547 21.625 1 76.56 15 GLN B N 1
ATOM 2976 C CA . GLN B 1 15 ? -23.422 6.371 22.359 1 76.56 15 GLN B CA 1
ATOM 2977 C C . GLN B 1 15 ? -21.984 5.996 22.016 1 76.56 15 GLN B C 1
ATOM 2979 O O . GLN B 1 15 ? -21.078 6.816 22.141 1 76.56 15 GLN B O 1
ATOM 2984 N N . VAL B 1 16 ? -21.875 4.777 21.516 1 86.44 16 VAL B N 1
ATOM 2985 C CA . VAL B 1 16 ? -20.531 4.309 21.188 1 86.44 16 VAL B CA 1
ATOM 2986 C C . VAL B 1 16 ? -20.188 4.715 19.75 1 86.44 16 VAL B C 1
ATOM 2988 O O . VAL B 1 16 ? -21.016 4.594 18.844 1 86.44 16 VAL B O 1
ATOM 2991 N N . ARG B 1 17 ? -19.047 5.23 19.531 1 93.44 17 ARG B N 1
ATOM 2992 C CA . ARG B 1 17 ? -18.594 5.559 18.188 1 93.44 17 ARG B CA 1
ATOM 2993 C C . ARG B 1 17 ? -18 4.332 17.5 1 93.44 17 ARG B C 1
ATOM 2995 O O . ARG B 1 17 ? -16.781 4.156 17.453 1 93.44 17 ARG B O 1
ATOM 3002 N N . LEU B 1 18 ? -18.844 3.51 16.953 1 94.12 18 LEU B N 1
ATOM 3003 C CA . LEU B 1 18 ? -18.5 2.209 16.375 1 94.12 18 LEU B CA 1
ATOM 3004 C C . LEU B 1 18 ? -17.469 2.354 15.266 1 94.12 18 LEU B C 1
ATOM 3006 O O . LEU B 1 18 ? -16.547 1.55 15.172 1 94.12 18 LEU B O 1
ATOM 3010 N N . PRO B 1 19 ? -17.578 3.432 14.445 1 95.06 19 PRO B N 1
ATOM 3011 C CA . PRO B 1 19 ? -16.625 3.57 13.352 1 95.06 19 PRO B CA 1
ATOM 3012 C C . PRO B 1 19 ? -15.172 3.68 13.836 1 95.06 19 PRO B C 1
ATOM 3014 O O . PRO B 1 19 ? -14.242 3.383 13.086 1 95.06 19 PRO B O 1
ATOM 3017 N N . LEU B 1 20 ? -14.992 4.066 15.078 1 94.75 20 LEU B N 1
ATOM 3018 C CA . LEU B 1 20 ? -13.648 4.309 15.578 1 94.75 20 LEU B CA 1
ATOM 3019 C C . LEU B 1 20 ? -13.078 3.059 16.234 1 94.75 20 LEU B C 1
ATOM 3021 O O . LEU B 1 20 ? -11.922 3.049 16.672 1 94.75 20 LEU B O 1
ATOM 3025 N N . LEU B 1 21 ? -13.906 1.955 16.266 1 94.88 21 LEU B N 1
ATOM 3026 C CA . LEU B 1 21 ? -13.445 0.696 16.844 1 94.88 21 LEU B CA 1
ATOM 3027 C C . LEU B 1 21 ? -12.773 -0.17 15.781 1 94.88 21 LEU B C 1
ATOM 3029 O O . LEU B 1 21 ? -13.086 -0.056 14.594 1 94.88 21 LEU B O 1
ATOM 3033 N N . PRO B 1 22 ? -11.781 -1.028 16.234 1 94.62 22 PRO B N 1
ATOM 3034 C CA . PRO B 1 22 ? -11.133 -1.926 15.273 1 94.62 22 PRO B CA 1
ATOM 3035 C C . PRO B 1 22 ? -12.117 -2.885 14.609 1 94.62 22 PRO B C 1
ATOM 3037 O O . PRO B 1 22 ? -13.062 -3.35 15.25 1 94.62 22 PRO B O 1
ATOM 3040 N N . VAL B 1 23 ? -11.852 -3.213 13.391 1 96.06 23 VAL B N 1
ATOM 3041 C CA . VAL B 1 23 ? -12.727 -4.086 12.609 1 96.06 23 VAL B CA 1
ATOM 3042 C C . VAL B 1 23 ? -12.844 -5.445 13.297 1 96.06 23 VAL B C 1
ATOM 3044 O O . VAL B 1 23 ? -13.93 -6.023 13.359 1 96.06 23 VAL B O 1
ATOM 3047 N N . CYS B 1 24 ? -11.766 -5.926 13.836 1 95.31 24 CYS B N 1
ATOM 3048 C CA . CYS B 1 24 ? -11.773 -7.227 14.5 1 95.31 24 CYS B CA 1
ATOM 3049 C C . CYS B 1 24 ? -12.758 -7.23 15.664 1 95.31 24 CYS B C 1
ATOM 3051 O O . CYS B 1 24 ? -13.461 -8.219 15.883 1 95.31 24 CYS B O 1
ATOM 3053 N N . PHE B 1 25 ? -12.844 -6.152 16.422 1 95.94 25 PHE B N 1
ATOM 3054 C CA . PHE B 1 25 ? -13.773 -6.035 17.547 1 95.94 25 PHE B CA 1
ATOM 3055 C C . PHE B 1 25 ? -15.203 -5.875 17.047 1 95.94 25 PHE B C 1
ATOM 3057 O O . PHE B 1 25 ? -16.125 -6.484 17.578 1 95.94 25 PHE B O 1
ATOM 3064 N N . LEU B 1 26 ? -15.359 -5.059 16.016 1 95.75 26 LEU B N 1
ATOM 3065 C CA . LEU B 1 26 ? -16.688 -4.828 15.453 1 95.75 26 LEU B CA 1
ATOM 3066 C C . LEU B 1 26 ? -17.297 -6.137 14.969 1 95.75 26 LEU B C 1
ATOM 3068 O O . LEU B 1 26 ? -18.453 -6.438 15.281 1 95.75 26 LEU B O 1
ATOM 3072 N N . MET B 1 27 ? -16.5 -6.883 14.242 1 95.31 27 MET B N 1
ATOM 3073 C CA . MET B 1 27 ? -17.016 -8.094 13.609 1 95.31 27 MET B CA 1
ATOM 3074 C C . MET B 1 27 ? -16.984 -9.273 14.578 1 95.31 27 MET B C 1
ATOM 3076 O O . MET B 1 27 ? -17.812 -10.18 14.492 1 95.31 27 MET B O 1
ATOM 3080 N N . GLY B 1 28 ? -16.094 -9.219 15.5 1 94.69 28 GLY B N 1
ATOM 3081 C CA . GLY B 1 28 ? -15.938 -10.336 16.406 1 94.69 28 GLY B CA 1
ATOM 3082 C C . GLY B 1 28 ? -16.812 -10.242 17.641 1 94.69 28 GLY B C 1
ATOM 3083 O O . GLY B 1 28 ? -17.094 -11.25 18.297 1 94.69 28 GLY B O 1
ATOM 3084 N N . VAL B 1 29 ? -17.172 -9.062 17.984 1 94.62 29 VAL B N 1
ATOM 3085 C CA . VAL B 1 29 ? -17.906 -8.875 19.234 1 94.62 29 VAL B CA 1
ATOM 3086 C C . VAL B 1 29 ? -19.234 -8.164 18.953 1 94.62 29 VAL B C 1
ATOM 3088 O O . VAL B 1 29 ? -20.297 -8.742 19.141 1 94.62 29 VAL B O 1
ATOM 3091 N N . VAL B 1 30 ? -19.219 -7.02 18.375 1 94.75 30 VAL B N 1
ATOM 3092 C CA . VAL B 1 30 ? -20.391 -6.172 18.234 1 94.75 30 VAL B CA 1
ATOM 3093 C C . VAL B 1 30 ? -21.406 -6.844 17.297 1 94.75 30 VAL B C 1
ATOM 3095 O O . VAL B 1 30 ? -22.578 -6.984 17.656 1 94.75 30 VAL B O 1
ATOM 3098 N N . ALA B 1 31 ? -20.938 -7.301 16.188 1 94.31 31 ALA B N 1
ATOM 3099 C CA . ALA B 1 31 ? -21.797 -7.879 15.164 1 94.31 31 ALA B CA 1
ATOM 3100 C C . ALA B 1 31 ? -22.438 -9.172 15.656 1 94.31 31 ALA B C 1
ATOM 3102 O O . ALA B 1 31 ? -23.453 -9.625 15.109 1 94.31 31 ALA B O 1
ATOM 3103 N N . LYS B 1 32 ? -21.875 -9.75 16.625 1 94.12 32 LYS B N 1
ATOM 3104 C CA . LYS B 1 32 ? -22.359 -11.047 17.109 1 94.12 32 LYS B CA 1
ATOM 3105 C C . LYS B 1 32 ? -23.359 -10.867 18.25 1 94.12 32 LYS B C 1
ATOM 3107 O O . LYS B 1 32 ? -24.016 -11.828 18.656 1 94.12 32 LYS B O 1
ATOM 3112 N N . GLU B 1 33 ? -23.531 -9.664 18.688 1 92.19 33 GLU B N 1
ATOM 3113 C CA . GLU B 1 33 ? -24.5 -9.398 19.734 1 92.19 33 GLU B CA 1
ATOM 3114 C C . GLU B 1 33 ? -25.938 -9.586 19.219 1 92.19 33 GLU B C 1
ATOM 3116 O O . GLU B 1 33 ? -26.281 -9.102 18.141 1 92.19 33 GLU B O 1
ATOM 3121 N N . LYS B 1 34 ? -26.781 -10.211 19.938 1 91.75 34 LYS B N 1
ATOM 3122 C CA . LYS B 1 34 ? -28.141 -10.547 19.547 1 91.75 34 LYS B CA 1
ATOM 3123 C C . LYS B 1 34 ? -28.953 -9.281 19.234 1 91.75 34 LYS B C 1
ATOM 3125 O O . LYS B 1 34 ? -29.688 -9.234 18.25 1 91.75 34 LYS B O 1
ATOM 3130 N N . ILE B 1 35 ? -28.766 -8.352 20.078 1 89.88 35 ILE B N 1
ATOM 3131 C CA . ILE B 1 35 ? -29.531 -7.117 19.906 1 89.88 35 ILE B CA 1
ATOM 3132 C C . ILE B 1 35 ? -29.172 -6.473 18.562 1 89.88 35 ILE B C 1
ATOM 3134 O O . ILE B 1 35 ? -30.031 -5.914 17.875 1 89.88 35 ILE B O 1
ATOM 3138 N N . VAL B 1 36 ? -27.953 -6.512 18.156 1 90.5 36 VAL B N 1
ATOM 3139 C CA . VAL B 1 36 ? -27.516 -5.91 16.906 1 90.5 36 VAL B CA 1
ATOM 3140 C C . VAL B 1 36 ? -28.031 -6.723 15.727 1 90.5 36 VAL B C 1
ATOM 3142 O O . VAL B 1 36 ? -28.547 -6.16 14.75 1 90.5 36 VAL B O 1
ATOM 3145 N N . LYS B 1 37 ? -28.016 -8.008 15.812 1 91.19 37 LYS B N 1
ATOM 3146 C CA . LYS B 1 37 ? -28.422 -8.891 14.727 1 91.19 37 LYS B CA 1
ATOM 3147 C C . LYS B 1 37 ? -29.906 -8.727 14.422 1 91.19 37 LYS B C 1
ATOM 3149 O O . LYS B 1 37 ? -30.328 -8.867 13.273 1 91.19 37 LYS B O 1
ATOM 3154 N N . GLN B 1 38 ? -30.609 -8.297 15.461 1 91.94 38 GLN B N 1
ATOM 3155 C CA . GLN B 1 38 ? -32.062 -8.391 15.305 1 91.94 38 GLN B CA 1
ATOM 3156 C C . GLN B 1 38 ? -32.688 -7.008 15.18 1 91.94 38 GLN B C 1
ATOM 3158 O O . GLN B 1 38 ? -33.906 -6.891 14.93 1 91.94 38 GLN B O 1
ATOM 3163 N N . ASN B 1 39 ? -31.953 -6 15.461 1 91.31 39 ASN B N 1
ATOM 3164 C CA . ASN B 1 39 ? -32.469 -4.641 15.438 1 91.31 39 ASN B CA 1
ATOM 3165 C C . ASN B 1 39 ? -31.938 -3.855 14.242 1 91.31 39 ASN B C 1
ATOM 3167 O O . ASN B 1 39 ? -30.734 -3.641 14.125 1 91.31 39 ASN B O 1
ATOM 3171 N N . LEU B 1 40 ? -32.844 -3.367 13.422 1 91.5 40 LEU B N 1
ATOM 3172 C CA . LEU B 1 40 ? -32.469 -2.703 12.18 1 91.5 40 LEU B CA 1
ATOM 3173 C C . LEU B 1 40 ? -31.703 -1.41 12.461 1 91.5 40 LEU B C 1
ATOM 3175 O O . LEU B 1 40 ? -30.781 -1.055 11.727 1 91.5 40 LEU B O 1
ATOM 3179 N N . LYS B 1 41 ? -32.094 -0.765 13.477 1 90.88 41 LYS B N 1
ATOM 3180 C CA . LYS B 1 41 ? -31.422 0.489 13.805 1 90.88 41 LYS B CA 1
ATOM 3181 C C . LYS B 1 41 ? -29.984 0.239 14.258 1 90.88 41 LYS B C 1
ATOM 3183 O O . LYS B 1 41 ? -29.078 0.995 13.914 1 90.88 41 LYS B O 1
ATOM 3188 N N . CYS B 1 42 ? -29.828 -0.78 15.023 1 91.62 42 CYS B N 1
AT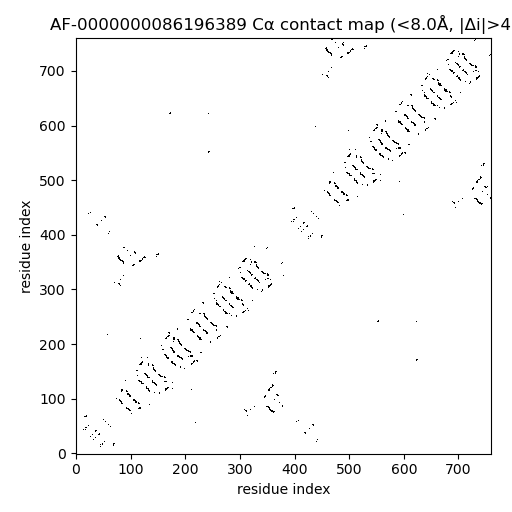OM 3189 C CA . CYS B 1 42 ? -28.484 -1.156 15.453 1 91.62 42 CYS B CA 1
ATOM 3190 C C . CYS B 1 42 ? -27.641 -1.578 14.266 1 91.62 42 CYS B C 1
ATOM 3192 O O . CYS B 1 42 ? -26.453 -1.251 14.195 1 91.62 42 CYS B O 1
ATOM 3194 N N . ARG B 1 43 ? -28.234 -2.213 13.344 1 93.56 43 ARG B N 1
ATOM 3195 C CA . ARG B 1 43 ? -27.531 -2.654 12.148 1 93.56 43 ARG B CA 1
ATOM 3196 C C . ARG B 1 43 ? -27.125 -1.465 11.289 1 93.56 43 ARG B C 1
ATOM 3198 O O . ARG B 1 43 ? -26.062 -1.488 10.648 1 93.56 43 ARG B O 1
ATOM 3205 N N . ASP B 1 44 ? -27.953 -0.506 11.336 1 93.19 44 ASP B N 1
ATOM 3206 C CA . ASP B 1 44 ? -27.594 0.712 10.617 1 93.19 44 ASP B CA 1
ATOM 3207 C C . ASP B 1 44 ? -26.312 1.32 11.172 1 93.19 44 ASP B C 1
ATOM 3209 O O . ASP B 1 44 ? -25.453 1.785 10.414 1 93.19 44 ASP B O 1
ATOM 3213 N N . LEU B 1 45 ? -26.219 1.308 12.438 1 93.94 45 LEU B N 1
ATOM 3214 C CA . LEU B 1 45 ? -25.031 1.862 13.078 1 93.94 45 LEU B CA 1
ATOM 3215 C C . LEU B 1 45 ? -23.797 1.029 12.75 1 93.94 45 LEU B C 1
ATOM 3217 O O . LEU B 1 45 ? -22.719 1.579 12.492 1 93.94 45 LEU B O 1
ATOM 3221 N N . LEU B 1 46 ? -23.969 -0.247 12.758 1 95.06 46 LEU B N 1
ATOM 3222 C CA . LEU B 1 46 ? -22.859 -1.133 12.43 1 95.06 46 LEU B CA 1
ATOM 3223 C C . LEU B 1 46 ? -22.469 -0.98 10.961 1 95.06 46 LEU B C 1
ATOM 3225 O O . LEU B 1 46 ? -21.281 -0.997 10.633 1 95.06 46 LEU B O 1
ATOM 3229 N N . ASP B 1 47 ? -23.422 -0.782 10.109 1 94.56 47 ASP B N 1
ATOM 3230 C CA . ASP B 1 47 ? -23.172 -0.555 8.688 1 94.56 47 ASP B CA 1
ATOM 3231 C C . ASP B 1 47 ? -22.375 0.726 8.469 1 94.56 47 ASP B C 1
ATOM 3233 O O . ASP B 1 47 ? -21.469 0.765 7.633 1 94.56 47 ASP B O 1
ATOM 3237 N N . GLU B 1 48 ? -22.688 1.664 9.203 1 94.44 48 GLU B N 1
ATOM 3238 C CA . GLU B 1 48 ? -21.922 2.91 9.125 1 94.44 48 GLU B CA 1
ATOM 3239 C C . GLU B 1 48 ? -20.453 2.686 9.477 1 94.44 48 GLU B C 1
ATOM 3241 O O . GLU B 1 48 ? -19.562 3.209 8.805 1 94.44 48 GLU B O 1
ATOM 3246 N N . ALA B 1 49 ? -20.297 1.91 10.469 1 96.19 49 ALA B N 1
ATOM 3247 C CA . ALA B 1 49 ? -18.922 1.611 10.891 1 96.19 49 ALA B CA 1
ATOM 3248 C C . ALA B 1 49 ? -18.172 0.833 9.82 1 96.19 49 ALA B C 1
ATOM 3250 O O . ALA B 1 49 ? -17.016 1.146 9.508 1 96.19 49 ALA B O 1
ATOM 3251 N N . ARG B 1 50 ? -18.812 -0.12 9.25 1 96.25 50 ARG B N 1
ATOM 3252 C CA . ARG B 1 50 ? -18.203 -0.886 8.164 1 96.25 50 ARG B CA 1
ATOM 3253 C C . ARG B 1 50 ? -17.859 0.016 6.988 1 96.25 50 ARG B C 1
ATOM 3255 O O . ARG B 1 50 ? -16.75 -0.072 6.438 1 96.25 50 ARG B O 1
ATOM 3262 N N . ASN B 1 51 ? -18.797 0.806 6.68 1 95.88 51 ASN B N 1
ATOM 3263 C CA . ASN B 1 51 ? -18.609 1.718 5.559 1 95.88 51 ASN B CA 1
ATOM 3264 C C . ASN B 1 51 ? -17.453 2.684 5.812 1 95.88 51 ASN B C 1
ATOM 3266 O O . ASN B 1 51 ? -16.719 3.035 4.891 1 95.88 51 ASN B O 1
ATOM 3270 N N . TYR B 1 52 ? -17.344 3.078 7.027 1 96.19 52 TYR B N 1
ATOM 3271 C CA . TYR B 1 52 ? -16.234 3.955 7.395 1 96.19 52 TYR B CA 1
ATOM 3272 C C . TYR B 1 52 ? -14.898 3.277 7.141 1 96.19 52 TYR B C 1
ATOM 3274 O O . TYR B 1 52 ? -14 3.865 6.531 1 96.19 52 TYR B O 1
ATOM 3282 N N . HIS B 1 53 ? -14.773 2.072 7.508 1 95.75 53 HIS B N 1
ATOM 3283 C CA . HIS B 1 53 ? -13.523 1.338 7.332 1 95.75 53 HIS B CA 1
ATOM 3284 C C . HIS B 1 53 ? -13.25 1.057 5.859 1 95.75 53 HIS B C 1
ATOM 3286 O O . HIS B 1 53 ? -12.102 1.073 5.418 1 95.75 53 HIS B O 1
ATOM 3292 N N . LEU B 1 54 ? -14.289 0.802 5.148 1 95.44 54 LEU B N 1
ATOM 3293 C CA . LEU B 1 54 ? -14.133 0.623 3.707 1 95.44 54 LEU B CA 1
ATOM 3294 C C . LEU B 1 54 ? -13.656 1.912 3.047 1 95.44 54 LEU B C 1
ATOM 3296 O O . LEU B 1 54 ? -12.773 1.884 2.182 1 95.44 54 LEU B O 1
ATOM 3300 N N . HIS B 1 55 ? -14.227 2.949 3.525 1 92.94 55 HIS B N 1
ATOM 3301 C CA . HIS B 1 55 ? -13.836 4.262 3.031 1 92.94 55 HIS B CA 1
ATOM 3302 C C . HIS B 1 55 ? -12.359 4.543 3.322 1 92.94 55 HIS B C 1
ATOM 3304 O O . HIS B 1 55 ? -11.625 4.988 2.443 1 92.94 55 HIS B O 1
ATOM 3310 N N . LEU B 1 56 ? -11.977 4.223 4.496 1 90.88 56 LEU B N 1
ATOM 3311 C CA . LEU B 1 56 ? -10.586 4.426 4.902 1 90.88 56 LEU B CA 1
ATOM 3312 C C . LEU B 1 56 ? -9.648 3.553 4.082 1 90.88 56 LEU B C 1
ATOM 3314 O O . LEU B 1 56 ? -8.477 3.896 3.895 1 90.88 56 LEU B O 1
ATOM 3318 N N . SER B 1 57 ? -10.227 2.414 3.576 1 89.06 57 SER B N 1
ATOM 3319 C CA . SER B 1 57 ? -9.43 1.49 2.775 1 89.06 57 SER B CA 1
ATOM 3320 C C . SER B 1 57 ? -9.469 1.862 1.297 1 89.06 57 SER B C 1
ATOM 3322 O O . SER B 1 57 ? -9.281 1.005 0.431 1 89.06 57 SER B O 1
ATOM 3324 N N . SER B 1 58 ? -9.844 3.098 0.974 1 82.19 58 SER B N 1
ATOM 3325 C CA . SER B 1 58 ? -9.766 3.73 -0.339 1 82.19 58 SER B CA 1
ATOM 3326 C C . SER B 1 58 ? -10.852 3.219 -1.271 1 82.19 58 SER B C 1
ATOM 3328 O O . SER B 1 58 ? -10.727 3.303 -2.492 1 82.19 58 SER B O 1
ATOM 3330 N N . HIS B 1 59 ? -11.867 2.586 -0.667 1 90.12 59 HIS B N 1
ATOM 3331 C CA . HIS B 1 59 ? -13.039 2.277 -1.48 1 90.12 59 HIS B CA 1
ATOM 3332 C C . HIS B 1 59 ? -13.938 3.5 -1.634 1 90.12 59 HIS B C 1
ATOM 3334 O O . HIS B 1 59 ? -14.062 4.305 -0.708 1 90.12 59 HIS B O 1
ATOM 3340 N N . THR B 1 60 ? -14.539 3.568 -2.754 1 89.12 60 THR B N 1
ATOM 3341 C CA . THR B 1 60 ? -15.562 4.594 -2.943 1 89.12 60 THR B CA 1
ATOM 3342 C C . THR B 1 60 ? -16.891 4.164 -2.32 1 89.12 60 THR B C 1
ATOM 3344 O O . THR B 1 60 ? -17.484 3.172 -2.74 1 89.12 60 THR B O 1
ATOM 3347 N N . VAL B 1 61 ? -17.188 4.824 -1.354 1 93.69 61 VAL B N 1
ATOM 3348 C CA . VAL B 1 61 ? -18.484 4.625 -0.712 1 93.69 61 VAL B CA 1
ATOM 3349 C C . VAL B 1 61 ? -19.391 5.828 -0.979 1 93.69 61 VAL B C 1
ATOM 3351 O O . VAL B 1 61 ? -19.297 6.84 -0.282 1 93.69 61 VAL B O 1
ATOM 3354 N N . PRO B 1 62 ? -20.234 5.645 -1.889 1 91.5 62 PRO B N 1
ATOM 3355 C CA . PRO B 1 62 ? -21.062 6.789 -2.273 1 91.5 62 PRO B CA 1
ATOM 3356 C C . PRO B 1 62 ? -21.844 7.375 -1.1 1 91.5 62 PRO B C 1
ATOM 3358 O O . PRO B 1 62 ? -22.344 6.633 -0.252 1 91.5 62 PRO B O 1
ATOM 3361 N N . ASP B 1 63 ? -21.891 8.672 -1.005 1 87.75 63 ASP B N 1
ATOM 3362 C CA . ASP B 1 63 ? -22.688 9.453 -0.06 1 87.75 63 ASP B CA 1
ATOM 3363 C C . ASP B 1 63 ? -22.203 9.234 1.373 1 87.75 63 ASP B C 1
ATOM 3365 O O . ASP B 1 63 ? -22.984 9.367 2.32 1 87.75 63 ASP B O 1
ATOM 3369 N N . PHE B 1 64 ? -21.016 8.734 1.408 1 89.5 64 PHE B N 1
ATOM 3370 C CA . PHE B 1 64 ? -20.5 8.602 2.766 1 89.5 64 PHE B CA 1
ATOM 3371 C C . PHE B 1 64 ? -20.344 9.969 3.426 1 89.5 64 PHE B C 1
ATOM 3373 O O . PHE B 1 64 ? -19.812 10.898 2.818 1 89.5 64 PHE B O 1
ATOM 3380 N N . GLU B 1 65 ? -20.797 10.039 4.621 1 88.81 65 GLU B N 1
ATOM 3381 C CA . GLU B 1 65 ? -20.703 11.297 5.352 1 88.81 65 GLU B CA 1
ATOM 3382 C C . GLU B 1 65 ? -19.984 11.117 6.68 1 88.81 65 GLU B C 1
ATOM 3384 O O . GLU B 1 65 ? -20.25 10.164 7.414 1 88.81 65 GLU B O 1
ATOM 3389 N N . TYR B 1 66 ? -19.078 12 6.871 1 89.69 66 TYR B N 1
ATOM 3390 C CA . TYR B 1 66 ? -18.438 12.055 8.188 1 89.69 66 TYR B CA 1
ATOM 3391 C C . TYR B 1 66 ? -19.375 12.664 9.219 1 89.69 66 TYR B C 1
ATOM 3393 O O . TYR B 1 66 ? -20.156 13.562 8.906 1 89.69 66 TYR B O 1
ATOM 3401 N N . SER B 1 67 ? -19.391 12.07 10.398 1 87.12 67 SER B N 1
ATOM 3402 C CA . SER B 1 67 ? -20.25 12.508 11.484 1 87.12 67 SER B CA 1
ATOM 3403 C C . SER B 1 67 ? -19.516 12.531 12.812 1 87.12 67 SER B C 1
ATOM 3405 O O . SER B 1 67 ? -18.297 12.328 12.852 1 87.12 67 SER B O 1
ATOM 3407 N N . ILE B 1 68 ? -20.266 12.859 13.859 1 88.88 68 ILE B N 1
ATOM 3408 C CA . ILE B 1 68 ? -19.688 12.883 15.195 1 88.88 68 ILE B CA 1
ATOM 3409 C C . ILE B 1 68 ? -19.188 11.484 15.57 1 88.88 68 ILE B C 1
ATOM 3411 O O . ILE B 1 68 ? -18.203 11.344 16.297 1 88.88 68 ILE B O 1
ATOM 3415 N N . ARG B 1 69 ? -19.797 10.461 14.953 1 91.88 69 ARG B N 1
ATOM 3416 C CA . ARG B 1 69 ? -19.438 9.078 15.289 1 91.88 69 ARG B CA 1
ATOM 3417 C C . ARG B 1 69 ? -18.125 8.688 14.633 1 91.88 69 ARG B C 1
ATOM 3419 O O . ARG B 1 69 ? -17.484 7.703 15.039 1 91.88 69 ARG B O 1
ATOM 3426 N N . THR B 1 70 ? -17.766 9.414 13.555 1 92.81 70 THR B N 1
ATOM 3427 C CA . THR B 1 70 ? -16.516 9.148 12.875 1 92.81 70 THR B CA 1
ATOM 3428 C C . THR B 1 70 ? -15.414 10.094 13.367 1 92.81 70 THR B C 1
ATOM 3430 O O . THR B 1 70 ? -14.328 10.141 12.789 1 92.81 70 THR B O 1
ATOM 3433 N N . THR B 1 71 ? -15.703 10.875 14.383 1 92.31 71 THR B N 1
ATOM 3434 C CA . THR B 1 71 ? -14.75 11.836 14.938 1 92.31 71 THR B CA 1
ATOM 3435 C C . THR B 1 71 ? -14.344 11.445 16.359 1 92.31 71 THR B C 1
ATOM 3437 O O . THR B 1 71 ? -15.195 11.172 17.203 1 92.31 71 THR B O 1
ATOM 3440 N N . PRO B 1 72 ? -13.062 11.406 16.594 1 90.44 72 PRO B N 1
ATOM 3441 C CA . PRO B 1 72 ? -12.633 11.07 17.953 1 90.44 72 PRO B CA 1
ATOM 3442 C C . PRO B 1 72 ? -13.141 12.07 19 1 90.44 72 PRO B C 1
ATOM 3444 O O . PRO B 1 72 ? -13.391 13.234 18.672 1 90.44 72 PRO B O 1
ATOM 3447 N N . ARG B 1 73 ? -13.25 11.539 20.203 1 90.62 73 ARG B N 1
ATOM 3448 C CA . ARG B 1 73 ? -13.578 12.422 21.312 1 90.62 73 ARG B CA 1
ATOM 3449 C C . ARG B 1 73 ? -12.406 13.344 21.656 1 90.62 73 ARG B C 1
ATOM 3451 O O . ARG B 1 73 ? -11.25 13 21.391 1 90.62 73 ARG B O 1
ATOM 3458 N N . LYS B 1 74 ? -12.711 14.414 22.281 1 89.19 74 LYS B N 1
ATOM 3459 C CA . LYS B 1 74 ? -11.711 15.445 22.562 1 89.19 74 LYS B CA 1
ATOM 3460 C C . LYS B 1 74 ? -10.555 14.867 23.375 1 89.19 74 LYS B C 1
ATOM 3462 O O . LYS B 1 74 ? -9.391 15.148 23.078 1 89.19 74 LYS B O 1
ATOM 3467 N N . HIS B 1 75 ? -10.852 13.977 24.266 1 86.44 75 HIS B N 1
ATOM 3468 C CA . HIS B 1 75 ? -9.836 13.492 25.203 1 86.44 75 HIS B CA 1
ATOM 3469 C C . HIS B 1 75 ? -8.93 12.461 24.531 1 86.44 75 HIS B C 1
ATOM 3471 O O . HIS B 1 75 ? -7.836 12.18 25.031 1 86.44 75 HIS B O 1
ATOM 3477 N N . THR B 1 76 ? -9.359 11.938 23.406 1 88.56 76 THR B N 1
ATOM 3478 C CA . THR B 1 76 ? -8.586 10.883 22.766 1 88.56 76 THR B CA 1
ATOM 3479 C C . THR B 1 76 ? -8.156 11.305 21.359 1 88.56 76 THR B C 1
ATOM 3481 O O . THR B 1 76 ? -7.703 10.484 20.562 1 88.56 76 THR B O 1
ATOM 3484 N N . ALA B 1 77 ? -8.32 12.547 21.031 1 92.81 77 ALA B N 1
ATOM 3485 C CA . ALA B 1 77 ? -8.094 13.023 19.672 1 92.81 77 ALA B CA 1
ATOM 3486 C C . ALA B 1 77 ? -6.605 13.188 19.391 1 92.81 77 ALA B C 1
ATOM 3488 O O . ALA B 1 77 ? -6.191 13.227 18.219 1 92.81 77 ALA B O 1
ATOM 3489 N N . GLY B 1 78 ? -5.777 13.273 20.422 1 94.5 78 GLY B N 1
ATOM 3490 C CA . GLY B 1 78 ? -4.355 13.555 20.266 1 94.5 78 GLY B CA 1
ATOM 3491 C C . GLY B 1 78 ? -3.998 14.992 20.609 1 94.5 78 GLY B C 1
ATOM 3492 O O . GLY B 1 78 ? -4.844 15.75 21.078 1 94.5 78 GLY B O 1
ATOM 3493 N N . VAL B 1 79 ? -2.77 15.289 20.469 1 97.19 79 VAL B N 1
ATOM 3494 C CA . VAL B 1 79 ? -2.268 16.609 20.828 1 97.19 79 VAL B CA 1
ATOM 3495 C C . VAL B 1 79 ? -1.617 17.266 19.625 1 97.19 79 VAL B C 1
ATOM 3497 O O . VAL B 1 79 ? -0.809 16.641 18.922 1 97.19 79 VAL B O 1
ATOM 3500 N N . LEU B 1 80 ? -2.068 18.469 19.359 1 98.12 80 LEU B N 1
ATOM 3501 C CA . LEU B 1 80 ? -1.464 19.281 18.312 1 98.12 80 LEU B CA 1
ATOM 3502 C C . LEU B 1 80 ? -0.191 19.953 18.797 1 98.12 80 LEU B C 1
ATOM 3504 O O . LEU B 1 80 ? -0.209 20.656 19.828 1 98.12 80 LEU B O 1
ATOM 3508 N N . PHE B 1 81 ? 0.918 19.719 18.094 1 98.62 81 PHE B N 1
ATOM 3509 C CA . PHE B 1 81 ? 2.219 20.312 18.406 1 98.62 81 PHE B CA 1
ATOM 3510 C C . PHE B 1 81 ? 2.566 21.406 17.406 1 98.62 81 PHE B C 1
ATOM 3512 O O . PHE B 1 81 ? 2.449 21.219 16.203 1 98.62 81 PHE B O 1
ATOM 3519 N N . CYS B 1 82 ? 2.906 22.531 17.844 1 98.5 82 CYS B N 1
ATOM 3520 C CA . CYS B 1 82 ? 3.588 23.562 17.078 1 98.5 82 CYS B CA 1
ATOM 3521 C C . CYS B 1 82 ? 5.059 23.656 17.469 1 98.5 82 CYS B C 1
ATOM 3523 O O . CYS B 1 82 ? 5.379 24 18.609 1 98.5 82 CYS B O 1
ATOM 3525 N N . VAL B 1 83 ? 5.898 23.391 16.531 1 98.62 83 VAL B N 1
ATOM 3526 C CA . VAL B 1 83 ? 7.301 23.141 16.859 1 98.62 83 VAL B CA 1
ATOM 3527 C C . VAL B 1 83 ? 8.188 24.141 16.125 1 98.62 83 VAL B C 1
ATOM 3529 O O . VAL B 1 83 ? 8.156 24.219 14.891 1 98.62 83 VAL B O 1
ATOM 3532 N N . GLY B 1 84 ? 8.977 24.891 16.875 1 98.06 84 GLY B N 1
ATOM 3533 C CA . GLY B 1 84 ? 9.977 25.781 16.297 1 98.06 84 GLY B CA 1
ATOM 3534 C C . GLY B 1 84 ? 9.375 27.016 15.641 1 98.06 84 GLY B C 1
ATOM 3535 O O . GLY B 1 84 ? 8.461 27.625 16.188 1 98.06 84 GLY B O 1
ATOM 3536 N N . GLY B 1 85 ? 9.992 27.406 14.523 1 97.44 85 GLY B N 1
ATOM 3537 C CA . GLY B 1 85 ? 9.609 28.641 13.844 1 97.44 85 GLY B CA 1
ATOM 3538 C C . GLY B 1 85 ? 10.422 29.844 14.273 1 97.44 85 GLY B C 1
ATOM 3539 O O . GLY B 1 85 ? 11.484 29.703 14.883 1 97.44 85 GLY B O 1
ATOM 3540 N N . ARG B 1 86 ? 9.945 30.922 13.766 1 94.56 86 ARG B N 1
ATOM 3541 C CA . ARG B 1 86 ? 10.586 32.188 14.141 1 94.56 86 ARG B CA 1
ATOM 3542 C C . ARG B 1 86 ? 9.562 33.281 14.281 1 94.56 86 ARG B C 1
ATOM 3544 O O . ARG B 1 86 ? 8.484 33.219 13.68 1 94.56 86 ARG B O 1
ATOM 3551 N N . GLY B 1 87 ? 9.969 34.281 15.094 1 90.81 87 GLY B N 1
ATOM 3552 C CA . GLY B 1 87 ? 9.156 35.469 15.258 1 90.81 87 GLY B CA 1
ATOM 3553 C C . GLY B 1 87 ? 9.75 36.688 14.602 1 90.81 87 GLY B C 1
ATOM 3554 O O . GLY B 1 87 ? 10.469 36.562 13.602 1 90.81 87 GLY B O 1
ATOM 3555 N N . GLY B 1 88 ? 9.344 37.844 15.07 1 83.25 88 GLY B N 1
ATOM 3556 C CA . GLY B 1 88 ? 9.75 39.094 14.484 1 83.25 88 GLY B CA 1
ATOM 3557 C C . GLY B 1 88 ? 11.211 39.406 14.711 1 83.25 88 GLY B C 1
ATOM 3558 O O . GLY B 1 88 ? 11.836 40.125 13.914 1 83.25 88 GLY B O 1
ATOM 3559 N N . SER B 1 89 ? 11.758 38.938 15.766 1 79.75 89 SER B N 1
ATOM 3560 C CA . SER B 1 89 ? 13.156 39.219 16.062 1 79.75 89 SER B CA 1
ATOM 3561 C C . SER B 1 89 ? 14.086 38.438 15.125 1 79.75 89 SER B C 1
ATOM 3563 O O . SER B 1 89 ? 15.281 38.75 15.055 1 79.75 89 SER B O 1
ATOM 3565 N N . GLY B 1 90 ? 13.516 37.469 14.438 1 79.31 90 GLY B N 1
ATOM 3566 C CA . GLY B 1 90 ? 14.273 36.719 13.453 1 79.31 90 GLY B CA 1
ATOM 3567 C C . GLY B 1 90 ? 14.914 35.469 14.031 1 79.31 90 GLY B C 1
ATOM 3568 O O . GLY B 1 90 ? 15.32 34.562 13.281 1 79.31 90 GLY B O 1
ATOM 3569 N N . ASP B 1 91 ? 15.008 35.312 15.289 1 87.06 91 ASP B N 1
ATOM 3570 C CA . ASP B 1 91 ? 15.688 34.156 15.891 1 87.06 91 ASP B CA 1
ATOM 3571 C C . ASP B 1 91 ? 14.781 32.938 15.867 1 87.06 91 ASP B C 1
ATOM 3573 O O . ASP B 1 91 ? 13.617 33 16.25 1 87.06 91 ASP B O 1
ATOM 3577 N N . PRO B 1 92 ? 15.352 31.781 15.461 1 94.94 92 PRO B N 1
ATOM 3578 C CA . PRO B 1 92 ? 14.586 30.531 15.516 1 94.94 92 PRO B CA 1
ATOM 3579 C C . PRO B 1 92 ? 14.266 30.094 16.938 1 94.94 92 PRO B C 1
ATOM 3581 O O . PRO B 1 92 ? 14.992 30.453 17.875 1 94.94 92 PRO B O 1
ATOM 3584 N N . PHE B 1 93 ? 13.25 29.344 17.062 1 94.56 93 PHE B N 1
ATOM 3585 C CA . PHE B 1 93 ? 12.797 28.922 18.391 1 94.56 93 PHE B CA 1
ATOM 3586 C C . PHE B 1 93 ? 13.172 27.469 18.641 1 94.56 93 PHE B C 1
ATOM 3588 O O . PHE B 1 93 ? 13.195 26.656 17.703 1 94.56 93 PHE B O 1
ATOM 3595 N N . ARG B 1 94 ? 13.406 27.141 19.859 1 95.5 94 ARG B N 1
ATOM 3596 C CA . ARG B 1 94 ? 13.438 25.75 20.312 1 95.5 94 ARG B CA 1
ATOM 3597 C C . ARG B 1 94 ? 12.117 25.375 20.984 1 95.5 94 ARG B C 1
ATOM 3599 O O . ARG B 1 94 ? 11.859 24.203 21.219 1 95.5 94 ARG B O 1
ATOM 3606 N N . SER B 1 95 ? 11.312 26.344 21.25 1 94 95 SER B N 1
ATOM 3607 C CA . SER B 1 95 ? 10.109 26.141 22.047 1 94 95 SER B CA 1
ATOM 3608 C C . SER B 1 95 ? 9.047 25.391 21.25 1 94 95 SER B C 1
ATOM 3610 O O . SER B 1 95 ? 9.008 25.469 20.031 1 94 95 SER B O 1
ATOM 3612 N N . ILE B 1 96 ? 8.242 24.688 22 1 96.62 96 ILE B N 1
ATOM 3613 C CA . ILE B 1 96 ? 7.113 23.906 21.484 1 96.62 96 ILE B CA 1
ATOM 3614 C C . ILE B 1 96 ? 5.836 24.328 22.203 1 96.62 96 ILE B C 1
ATOM 3616 O O . ILE B 1 96 ? 5.836 24.516 23.422 1 96.62 96 ILE B O 1
ATOM 3620 N N . GLU B 1 97 ? 4.824 24.516 21.469 1 97.25 97 GLU B N 1
ATOM 3621 C CA . GLU B 1 97 ? 3.516 24.734 22.078 1 97.25 97 GLU B CA 1
ATOM 3622 C C . GLU B 1 97 ? 2.535 23.625 21.688 1 97.25 97 GLU B C 1
ATOM 3624 O O . GLU B 1 97 ? 2.527 23.172 20.547 1 97.25 97 GLU B O 1
ATOM 3629 N N . CYS B 1 98 ? 1.79 23.203 22.672 1 97.69 98 CYS B N 1
ATOM 3630 C CA . CYS B 1 98 ? 0.808 22.125 22.5 1 97.69 98 CYS B CA 1
ATOM 3631 C C . CYS B 1 98 ? -0.606 22.656 22.719 1 97.69 98 CYS B C 1
ATOM 3633 O O . CYS B 1 98 ? -0.829 23.5 23.594 1 97.69 98 CYS B O 1
ATOM 3635 N N . TYR B 1 99 ? -1.486 22.125 22.016 1 97.38 99 TYR B N 1
ATOM 3636 C CA . TYR B 1 99 ? -2.855 22.625 22.062 1 97.38 99 TYR B CA 1
ATOM 3637 C C . TYR B 1 99 ? -3.732 21.75 22.938 1 97.38 99 TYR B C 1
ATOM 3639 O O . TYR B 1 99 ? -3.748 20.531 22.797 1 97.38 99 TYR B O 1
ATOM 3647 N N . SER B 1 100 ? -4.414 22.312 23.828 1 90.75 100 SER B N 1
ATOM 3648 C CA . SER B 1 100 ? -5.461 21.672 24.625 1 90.75 100 SER B CA 1
ATOM 3649 C C . SER B 1 100 ? -6.836 21.906 24.016 1 90.75 100 SER B C 1
ATOM 3651 O O . SER B 1 100 ? -7.375 23.016 24.078 1 90.75 100 SER B O 1
ATOM 3653 N N . ILE B 1 101 ? -7.375 20.844 23.484 1 92.25 101 ILE B N 1
ATOM 3654 C CA . ILE B 1 101 ? -8.672 20.953 22.812 1 92.25 101 ILE B CA 1
ATOM 3655 C C . ILE B 1 101 ? -9.734 21.375 23.812 1 92.25 101 ILE B C 1
ATOM 3657 O O . ILE B 1 101 ? -10.562 22.234 23.531 1 92.25 101 ILE B O 1
ATOM 3661 N N . ASN B 1 102 ? -9.664 20.844 24.984 1 89.88 102 ASN B N 1
ATOM 3662 C CA . ASN B 1 102 ? -10.68 21.094 26 1 89.88 102 ASN B CA 1
ATOM 3663 C C . ASN B 1 102 ? -10.625 22.516 26.516 1 89.88 102 ASN B C 1
ATOM 3665 O O . ASN B 1 102 ? -11.664 23.109 26.828 1 89.88 102 ASN B O 1
ATOM 3669 N N . LYS B 1 103 ? -9.469 23.047 26.531 1 91.19 103 LYS B N 1
ATOM 3670 C CA . LYS B 1 103 ? -9.305 24.391 27.078 1 91.19 103 LYS B CA 1
ATOM 3671 C C . LYS B 1 103 ? -9.25 25.438 25.969 1 91.19 103 LYS B C 1
ATOM 3673 O O . LYS B 1 103 ? -9.273 26.641 26.25 1 91.19 103 LYS B O 1
ATOM 3678 N N . ASN B 1 104 ? -9.148 25 24.75 1 95.5 104 ASN B N 1
ATOM 3679 C CA . ASN B 1 104 ? -8.961 25.906 23.625 1 95.5 104 ASN B CA 1
ATOM 3680 C C . ASN B 1 104 ? -7.801 26.875 23.875 1 95.5 104 ASN B C 1
ATOM 3682 O O . ASN B 1 104 ? -7.949 28.078 23.719 1 95.5 104 ASN B O 1
ATOM 3686 N N . SER B 1 105 ? -6.738 26.344 24.281 1 95.44 105 SER B N 1
ATOM 3687 C CA . SER B 1 105 ? -5.543 27.109 24.578 1 95.44 105 SER B CA 1
ATOM 3688 C C . SER B 1 105 ? -4.277 26.297 24.344 1 95.44 105 SER B C 1
ATOM 3690 O O . SER B 1 105 ? -4.344 25.078 24.156 1 95.44 105 SER B O 1
ATOM 3692 N N . TRP B 1 106 ? -3.209 27.016 24.312 1 97.25 106 TRP B N 1
ATOM 3693 C CA . TRP B 1 106 ? -1.909 26.391 24.078 1 97.25 106 TRP B CA 1
ATOM 3694 C C . TRP B 1 106 ? -1.048 26.453 25.344 1 97.25 106 TRP B C 1
ATOM 3696 O O . TRP B 1 106 ? -1.196 27.375 26.156 1 97.25 106 TRP B O 1
ATOM 3706 N N . PHE B 1 107 ? -0.233 25.484 25.5 1 95.62 107 PHE B N 1
ATOM 3707 C CA . PHE B 1 107 ? 0.739 25.484 26.578 1 95.62 107 PHE B CA 1
ATOM 3708 C C . PHE B 1 107 ? 2.119 25.078 26.078 1 95.62 107 PHE B C 1
ATOM 3710 O O . PHE B 1 107 ? 2.236 24.438 25.031 1 95.62 107 PHE B O 1
ATOM 3717 N N . PHE B 1 108 ? 3.158 25.484 26.797 1 96.25 108 PHE B N 1
ATOM 3718 C CA . PHE B 1 108 ? 4.527 25.203 26.406 1 96.25 108 PHE B CA 1
ATOM 3719 C C . PHE B 1 108 ? 4.918 23.781 26.797 1 96.25 108 PHE B C 1
ATOM 3721 O O . PHE B 1 108 ? 4.785 23.391 27.953 1 96.25 108 PHE B O 1
ATOM 3728 N N . GLY B 1 109 ? 5.328 23 25.812 1 96.56 109 GLY B N 1
ATOM 3729 C CA . GLY B 1 109 ? 5.906 21.688 26.078 1 96.56 109 GLY B CA 1
ATOM 3730 C C . GLY B 1 109 ? 7.418 21.734 26.234 1 96.56 109 GLY B C 1
ATOM 3731 O O . GLY B 1 109 ? 8.031 22.797 26.141 1 96.56 109 GLY B O 1
ATOM 3732 N N . PRO B 1 110 ? 7.988 20.547 26.484 1 96.44 110 PRO B N 1
ATOM 3733 C CA . PRO B 1 110 ? 9.453 20.484 26.562 1 96.44 110 PRO B CA 1
ATOM 3734 C C . PRO B 1 110 ? 10.141 20.984 25.297 1 96.44 110 PRO B C 1
ATOM 3736 O O . PRO B 1 110 ? 9.711 20.656 24.188 1 96.44 110 PRO B O 1
ATOM 3739 N N . GLU B 1 111 ? 11.172 21.719 25.453 1 96.56 111 GLU B N 1
ATOM 3740 C CA . GLU B 1 111 ? 11.836 22.359 24.328 1 96.56 111 GLU B CA 1
ATOM 3741 C C . GLU B 1 111 ? 12.727 21.391 23.578 1 96.56 111 GLU B C 1
ATOM 3743 O O . GLU B 1 111 ? 13.211 20.406 24.156 1 96.56 111 GLU B O 1
ATOM 3748 N N . MET B 1 112 ? 12.883 21.672 22.328 1 97.81 112 MET B N 1
ATOM 3749 C CA . MET B 1 112 ? 13.828 20.906 21.516 1 97.81 112 MET B CA 1
ATOM 3750 C C . MET B 1 112 ? 15.266 21.156 21.984 1 97.81 112 MET B C 1
ATOM 3752 O O . MET B 1 112 ? 15.523 22.109 22.719 1 97.81 112 MET B O 1
ATOM 3756 N N . ASN B 1 113 ? 16.188 20.312 21.531 1 97.56 113 ASN B N 1
ATOM 3757 C CA . ASN B 1 113 ? 17.625 20.516 21.766 1 97.56 113 ASN B CA 1
ATOM 3758 C C . ASN B 1 113 ? 18.172 21.641 20.906 1 97.56 113 ASN B C 1
ATOM 3760 O O . ASN B 1 113 ? 19.125 22.312 21.297 1 97.56 113 ASN B O 1
ATOM 3764 N N . SER B 1 114 ? 17.594 21.844 19.734 1 96.88 114 SER B N 1
ATOM 3765 C CA . SER B 1 114 ? 18.078 22.812 18.75 1 96.88 114 SER B CA 1
ATOM 3766 C C . SER B 1 114 ? 17 23.828 18.391 1 96.88 114 SER B C 1
ATOM 3768 O O . SER B 1 114 ? 15.82 23.484 18.359 1 96.88 114 SER B O 1
ATOM 3770 N N . ARG B 1 115 ? 17.469 25.062 18.141 1 97.06 115 ARG B N 1
ATOM 3771 C CA . ARG B 1 115 ? 16.562 26.016 17.531 1 97.06 115 ARG B CA 1
ATOM 3772 C C . ARG B 1 115 ? 16.328 25.688 16.062 1 97.06 115 ARG B C 1
ATOM 3774 O O . ARG B 1 115 ? 17.25 25.297 15.352 1 97.06 115 ARG B O 1
ATOM 3781 N N . ARG B 1 116 ? 15.086 25.75 15.672 1 98.19 116 ARG B N 1
ATOM 3782 C CA . ARG B 1 116 ? 14.789 25.375 14.297 1 98.19 116 ARG B CA 1
ATOM 3783 C C . ARG B 1 116 ? 13.719 26.281 13.703 1 98.19 116 ARG B C 1
ATOM 3785 O O . ARG B 1 116 ? 12.602 26.344 14.211 1 98.19 116 ARG B O 1
ATOM 3792 N N . ARG B 1 117 ? 14.055 27.031 12.734 1 97.38 117 ARG B N 1
ATOM 3793 C CA . ARG B 1 117 ? 13.047 27.641 11.867 1 97.38 117 ARG B CA 1
ATOM 3794 C C . ARG B 1 117 ? 13 26.938 10.516 1 97.38 117 ARG B C 1
ATOM 3796 O O . ARG B 1 117 ? 13.992 26.359 10.07 1 97.38 117 ARG B O 1
ATOM 3803 N N . HIS B 1 118 ? 11.758 27 9.812 1 98.06 118 HIS B N 1
ATOM 3804 C CA . HIS B 1 118 ? 11.523 26.297 8.562 1 98.06 118 HIS B CA 1
ATOM 3805 C C . HIS B 1 118 ? 11.844 24.812 8.695 1 98.06 118 HIS B C 1
ATOM 3807 O O . HIS B 1 118 ? 12.547 24.234 7.863 1 98.06 118 HIS B O 1
ATOM 3813 N N . VAL B 1 119 ? 11.375 24.219 9.836 1 98.69 119 VAL B N 1
ATOM 3814 C CA . VAL B 1 119 ? 11.609 22.844 10.25 1 98.69 119 VAL B CA 1
ATOM 3815 C C . VAL B 1 119 ? 10.508 21.938 9.703 1 98.69 119 VAL B C 1
ATOM 3817 O O . VAL B 1 119 ? 9.359 22.359 9.578 1 98.69 119 VAL B O 1
ATOM 3820 N N . GLY B 1 120 ? 10.867 20.734 9.297 1 98.81 120 GLY B N 1
ATOM 3821 C CA . GLY B 1 120 ? 9.867 19.703 9.039 1 98.81 120 GLY B CA 1
ATOM 3822 C C . GLY B 1 120 ? 9.445 18.953 10.289 1 98.81 120 GLY B C 1
ATOM 3823 O O . GLY B 1 120 ? 10.289 18.516 11.07 1 98.81 120 GLY B O 1
ATOM 3824 N N . VAL B 1 121 ? 8.148 18.844 10.5 1 98.88 121 VAL B N 1
ATOM 3825 C CA . VAL B 1 121 ? 7.648 18.172 11.688 1 98.88 121 VAL B CA 1
ATOM 3826 C C . VAL B 1 121 ? 6.57 17.156 11.297 1 98.88 121 VAL B C 1
ATOM 3828 O O . VAL B 1 121 ? 5.73 17.438 10.438 1 98.88 121 VAL B O 1
ATOM 3831 N N . ILE B 1 122 ? 6.621 16.047 11.898 1 98.81 122 ILE B N 1
ATOM 3832 C CA . ILE B 1 122 ? 5.609 15.016 11.664 1 98.81 122 ILE B CA 1
ATOM 3833 C C . ILE B 1 122 ? 5.477 14.141 12.906 1 98.81 122 ILE B C 1
ATOM 3835 O O . ILE B 1 122 ? 6.371 14.117 13.758 1 98.81 122 ILE B O 1
ATOM 3839 N N . SER B 1 123 ? 4.379 13.57 13.078 1 98.5 123 SER B N 1
ATOM 3840 C CA . SER B 1 123 ? 4.195 12.586 14.141 1 98.5 123 SER B CA 1
ATOM 3841 C C . SER B 1 123 ? 3.967 11.195 13.57 1 98.5 123 SER B C 1
ATOM 3843 O O . SER B 1 123 ? 3.113 11 12.695 1 98.5 123 SER B O 1
ATOM 3845 N N . VAL B 1 124 ? 4.715 10.289 13.984 1 97.69 124 VAL B N 1
ATOM 3846 C CA . VAL B 1 124 ? 4.605 8.875 13.609 1 97.69 124 VAL B CA 1
ATOM 3847 C C . VAL B 1 124 ? 4.797 8 14.852 1 97.69 124 VAL B C 1
ATOM 3849 O O . VAL B 1 124 ? 5.715 8.227 15.641 1 97.69 124 VAL B O 1
ATOM 3852 N N . GLY B 1 125 ? 3.941 7.031 15.031 1 95.12 125 GLY B N 1
ATOM 3853 C CA . GLY B 1 125 ? 4.105 6.07 16.109 1 95.12 125 GLY B CA 1
ATOM 3854 C C . GLY B 1 125 ? 4.02 6.699 17.484 1 95.12 125 GLY B C 1
ATOM 3855 O O . GLY B 1 125 ? 4.738 6.297 18.406 1 95.12 125 GLY B O 1
ATOM 3856 N N . GLY B 1 126 ? 3.336 7.703 17.609 1 96.62 126 GLY B N 1
ATOM 3857 C CA . GLY B 1 126 ? 3.137 8.336 18.906 1 96.62 126 GLY B CA 1
ATOM 3858 C C . GLY B 1 126 ? 4.281 9.25 19.312 1 96.62 126 GLY B C 1
ATOM 3859 O O . GLY B 1 126 ? 4.418 9.602 20.484 1 96.62 126 GLY B O 1
ATOM 3860 N N . LYS B 1 127 ? 5.078 9.547 18.375 1 98.31 127 LYS B N 1
ATOM 3861 C CA . LYS B 1 127 ? 6.195 10.453 18.609 1 98.31 127 LYS B CA 1
ATOM 3862 C C . LYS B 1 127 ? 6.184 11.625 17.641 1 98.31 127 LYS B C 1
ATOM 3864 O O . LYS B 1 127 ? 5.504 11.57 16.609 1 98.31 127 LYS B O 1
ATOM 3869 N N . VAL B 1 128 ? 6.867 12.656 18 1 98.81 128 VAL B N 1
ATOM 3870 C CA . VAL B 1 128 ? 6.949 13.836 17.141 1 98.81 128 VAL B CA 1
ATOM 3871 C C . VAL B 1 128 ? 8.375 14.008 16.625 1 98.81 128 VAL B C 1
ATOM 3873 O O . VAL B 1 128 ? 9.328 14.039 17.406 1 98.81 128 VAL B O 1
ATOM 3876 N N . TYR B 1 129 ? 8.523 14.086 15.352 1 98.88 129 TYR B N 1
ATOM 3877 C CA . TYR B 1 129 ? 9.82 14.219 14.688 1 98.88 129 TYR B CA 1
ATOM 3878 C C . TYR B 1 129 ? 10.031 15.641 14.18 1 98.88 129 TYR B C 1
ATOM 3880 O O . TYR B 1 129 ? 9.172 16.188 13.484 1 98.88 129 TYR B O 1
ATOM 3888 N N . ALA B 1 130 ? 11.062 16.281 14.523 1 98.88 130 ALA B N 1
ATOM 3889 C CA . ALA B 1 130 ? 11.531 17.547 13.969 1 98.88 130 ALA B CA 1
ATOM 3890 C C . ALA B 1 130 ? 12.805 17.359 13.156 1 98.88 130 ALA B C 1
ATOM 3892 O O . ALA B 1 130 ? 13.828 16.906 13.688 1 98.88 130 ALA B O 1
ATOM 3893 N N . VAL B 1 131 ? 12.758 17.688 11.938 1 98.88 131 VAL B N 1
ATOM 3894 C CA . VAL B 1 131 ? 13.836 17.344 11.016 1 98.88 131 VAL B CA 1
ATOM 3895 C C . VAL B 1 131 ? 14.297 18.594 10.289 1 98.88 131 VAL B C 1
ATOM 3897 O O . VAL B 1 131 ? 13.484 19.328 9.711 1 98.88 131 VAL B O 1
ATOM 3900 N N . GLY B 1 132 ? 15.609 18.859 10.281 1 98.81 132 GLY B N 1
ATOM 3901 C CA . GLY B 1 132 ? 16.188 19.953 9.531 1 98.81 132 GLY B CA 1
ATOM 3902 C C . GLY B 1 132 ? 15.836 21.312 10.086 1 98.81 132 GLY B C 1
ATOM 3903 O O . GLY B 1 132 ? 15.758 21.5 11.305 1 98.81 132 GLY B O 1
ATOM 3904 N N . GLY B 1 133 ? 15.781 22.281 9.211 1 98.56 133 GLY B N 1
ATOM 3905 C CA . GLY B 1 133 ? 15.578 23.672 9.594 1 98.56 133 GLY B CA 1
ATOM 3906 C C . GLY B 1 133 ? 16.859 24.469 9.648 1 98.56 133 GLY B C 1
ATOM 3907 O O . GLY B 1 133 ? 17.875 24.078 9.055 1 98.56 133 GLY B O 1
ATOM 3908 N N . HIS B 1 134 ? 16.703 25.594 10.195 1 98.12 134 HIS B N 1
ATOM 3909 C CA . HIS B 1 134 ? 17.828 26.5 10.383 1 98.12 134 HIS B CA 1
ATOM 3910 C C . HIS B 1 134 ? 17.906 26.984 11.82 1 98.12 134 HIS B C 1
ATOM 3912 O O . HIS B 1 134 ? 16.906 27.391 12.398 1 98.12 134 HIS B O 1
ATOM 3918 N N . ASP B 1 135 ? 19.062 26.969 12.367 1 97.31 135 ASP B N 1
ATOM 3919 C CA . ASP B 1 135 ? 19.156 27.266 13.797 1 97.31 135 ASP B CA 1
ATOM 3920 C C . ASP B 1 135 ? 19.547 28.719 14.039 1 97.31 135 ASP B C 1
ATOM 3922 O O . ASP B 1 135 ? 19.828 29.109 15.172 1 97.31 135 ASP B O 1
ATOM 3926 N N . GLY B 1 136 ? 19.594 29.516 13.031 1 95.38 136 GLY B N 1
ATOM 3927 C CA . GLY B 1 136 ? 20.062 30.891 13.102 1 95.38 136 GLY B CA 1
ATOM 3928 C C . GLY B 1 136 ? 21.484 31.078 12.586 1 95.38 136 GLY B C 1
ATOM 3929 O O . GLY B 1 136 ? 21.844 32.156 12.117 1 95.38 136 GLY B O 1
ATOM 3930 N N . ASN B 1 137 ? 22.203 30.031 12.641 1 95.81 137 ASN B N 1
ATOM 3931 C CA . ASN B 1 137 ? 23.594 30.062 12.195 1 95.81 137 ASN B CA 1
ATOM 3932 C C . ASN B 1 137 ? 23.812 29.188 10.969 1 95.81 137 ASN B C 1
ATOM 3934 O O . ASN B 1 137 ? 24.516 29.578 10.031 1 95.81 137 ASN B O 1
ATOM 3938 N N . GLU B 1 138 ? 23.219 28.047 10.977 1 96.75 138 GLU B N 1
ATOM 3939 C CA . GLU B 1 138 ? 23.422 27.125 9.859 1 96.75 138 GLU B CA 1
ATOM 3940 C C . GLU B 1 138 ? 22.156 26.297 9.594 1 96.75 138 GLU B C 1
ATOM 3942 O O . GLU B 1 138 ? 21.25 26.25 10.438 1 96.75 138 GLU B O 1
ATOM 3947 N N . HIS B 1 139 ? 22.203 25.75 8.406 1 98 139 HIS B N 1
ATOM 3948 C CA . HIS B 1 139 ? 21.172 24.766 8.086 1 98 139 HIS B CA 1
ATOM 3949 C C . HIS B 1 139 ? 21.422 23.453 8.828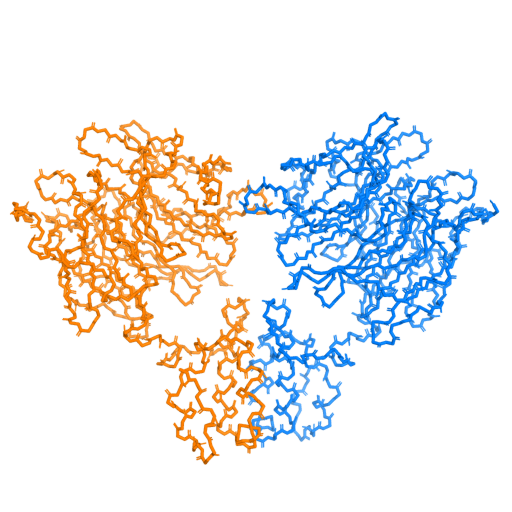 1 98 139 HIS B C 1
ATOM 3951 O O . HIS B 1 139 ? 22.578 23.078 9.062 1 98 139 HIS B O 1
ATOM 3957 N N . LEU B 1 140 ? 20.359 22.734 9.086 1 98.5 140 LEU B N 1
ATOM 3958 C CA . LEU B 1 140 ? 20.5 21.531 9.906 1 98.5 140 LEU B CA 1
ATOM 3959 C C . LEU B 1 140 ? 20.156 20.281 9.102 1 98.5 140 LEU B C 1
ATOM 3961 O O . LEU B 1 140 ? 19.234 20.281 8.297 1 98.5 140 LEU B O 1
ATOM 3965 N N . GLY B 1 141 ? 20.891 19.266 9.289 1 98.56 141 GLY B N 1
ATOM 3966 C CA . GLY B 1 141 ? 20.531 17.922 8.875 1 98.56 141 GLY B CA 1
ATOM 3967 C C . GLY B 1 141 ? 20.031 17.047 10.016 1 98.56 141 GLY B C 1
ATOM 3968 O O . GLY B 1 141 ? 19.5 15.961 9.797 1 98.56 141 GLY B O 1
ATOM 3969 N N . SER B 1 142 ? 20.125 17.594 11.195 1 98.69 142 SER B N 1
ATOM 3970 C CA . SER B 1 142 ? 19.812 16.812 12.398 1 98.69 142 SER B CA 1
ATOM 3971 C C . SER B 1 142 ? 18.312 16.594 12.539 1 98.69 142 SER B C 1
ATOM 3973 O O . SER B 1 142 ? 17.516 17.328 11.953 1 98.69 142 SER B O 1
ATOM 3975 N N . MET B 1 143 ? 18 15.586 13.211 1 98.81 143 MET B N 1
ATOM 3976 C CA . MET B 1 143 ? 16.641 15.227 13.57 1 98.81 143 MET B CA 1
ATOM 3977 C C . MET B 1 143 ? 16.531 14.922 15.062 1 98.81 143 MET B C 1
ATOM 3979 O O . MET B 1 143 ? 17.406 14.289 15.633 1 98.81 143 MET B O 1
ATOM 3983 N N . GLU B 1 144 ? 15.547 15.414 15.68 1 98.62 144 GLU B N 1
ATOM 3984 C CA . GLU B 1 144 ? 15.25 15.031 17.062 1 98.62 144 GLU B CA 1
ATOM 3985 C C . GLU B 1 144 ? 13.797 14.602 17.203 1 98.62 144 GLU B C 1
ATOM 3987 O O . GLU B 1 144 ? 12.93 15.047 16.438 1 98.62 144 GLU B O 1
ATOM 3992 N N . VAL B 1 145 ? 13.594 13.711 18.094 1 98.81 145 VAL B N 1
ATOM 3993 C CA . VAL B 1 145 ? 12.305 13.039 18.266 1 98.81 145 VAL B CA 1
ATOM 3994 C C . VAL B 1 145 ? 11.805 13.234 19.688 1 98.81 145 VAL B C 1
ATOM 3996 O O . VAL B 1 145 ? 12.547 13 20.656 1 98.81 145 VAL B O 1
ATOM 3999 N N . PHE B 1 146 ? 10.625 13.688 19.812 1 98.69 146 PHE B N 1
ATOM 4000 C CA . PHE B 1 146 ? 9.992 13.836 21.125 1 98.69 146 PHE B CA 1
ATOM 4001 C C . PHE B 1 146 ? 9.148 12.609 21.453 1 98.69 146 PHE B C 1
ATOM 4003 O O . PHE B 1 146 ? 8.328 12.172 20.656 1 98.69 146 PHE B O 1
ATOM 4010 N N . ASP B 1 147 ? 9.336 12.078 22.594 1 98.12 147 ASP B N 1
ATOM 4011 C CA . ASP B 1 147 ? 8.539 10.977 23.125 1 98.12 147 ASP B CA 1
ATOM 4012 C C . ASP B 1 147 ? 7.668 11.445 24.281 1 98.12 147 ASP B C 1
ATOM 4014 O O . ASP B 1 147 ? 8.172 11.727 25.375 1 98.12 147 ASP B O 1
ATOM 4018 N N . PRO B 1 148 ? 6.391 11.461 24.078 1 96.81 148 PRO B N 1
ATOM 4019 C CA . PRO B 1 148 ? 5.492 11.906 25.141 1 96.81 148 PRO B CA 1
ATOM 4020 C C . PRO B 1 148 ? 5.617 11.062 26.406 1 96.81 148 PRO B C 1
ATOM 4022 O O . PRO B 1 148 ? 5.332 11.547 27.5 1 96.81 148 PRO B O 1
ATOM 4025 N N . LEU B 1 149 ? 6.023 9.859 26.297 1 96.12 149 LEU B N 1
ATOM 4026 C CA . LEU B 1 149 ? 6.152 8.977 27.453 1 96.12 149 LEU B CA 1
ATOM 4027 C C . LEU B 1 149 ? 7.273 9.445 28.375 1 96.12 149 LEU B C 1
ATOM 4029 O O . LEU B 1 149 ? 7.164 9.344 29.609 1 96.12 149 LEU B O 1
ATOM 4033 N N . THR B 1 150 ? 8.336 9.938 27.797 1 96.75 150 THR B N 1
ATOM 4034 C CA . THR B 1 150 ? 9.484 10.352 28.609 1 96.75 150 THR B CA 1
ATOM 4035 C C . THR B 1 150 ? 9.555 11.867 28.703 1 96.75 150 THR B C 1
ATOM 4037 O O . THR B 1 150 ? 10.305 12.406 29.516 1 96.75 150 THR B O 1
ATOM 4040 N N . ASN B 1 151 ? 8.805 12.594 27.844 1 97.25 151 ASN B N 1
ATOM 4041 C CA . ASN B 1 151 ? 8.812 14.047 27.75 1 97.25 151 ASN B CA 1
ATOM 4042 C C . ASN B 1 151 ? 10.203 14.586 27.406 1 97.25 151 ASN B C 1
ATOM 4044 O O . ASN B 1 151 ? 10.648 15.578 27.984 1 97.25 151 ASN B O 1
ATOM 4048 N N . LYS B 1 152 ? 10.844 13.867 26.516 1 97.31 152 LYS B N 1
ATOM 4049 C CA . LYS B 1 152 ? 12.195 14.266 26.125 1 97.31 152 LYS B CA 1
ATOM 4050 C C . LYS B 1 152 ? 12.352 14.25 24.609 1 97.31 152 LYS B C 1
ATOM 4052 O O . LYS B 1 152 ? 11.75 13.422 23.922 1 97.31 152 LYS B O 1
ATOM 4057 N N . TRP B 1 153 ? 13.156 15.211 24.188 1 98.31 153 TRP B N 1
ATOM 4058 C CA . TRP B 1 153 ? 13.633 15.195 22.812 1 98.31 153 TRP B CA 1
ATOM 4059 C C . TRP B 1 153 ? 14.953 14.438 22.703 1 98.31 153 TRP B C 1
ATOM 4061 O O . TRP B 1 153 ? 15.914 14.734 23.422 1 98.31 153 TRP B O 1
ATOM 4071 N N . MET B 1 154 ? 14.992 13.5 21.859 1 98.38 154 MET B N 1
ATOM 4072 C CA . MET B 1 154 ? 16.203 12.703 21.656 1 98.38 154 MET B CA 1
ATOM 4073 C C . MET B 1 154 ? 16.703 12.852 20.219 1 98.38 154 MET B C 1
ATOM 4075 O O . MET B 1 154 ? 15.922 12.859 19.266 1 98.38 154 MET B O 1
ATOM 4079 N N . MET B 1 155 ? 18.047 12.938 20.141 1 98.38 155 MET B N 1
ATOM 4080 C CA . MET B 1 155 ? 18.625 13.008 18.797 1 98.38 155 MET B CA 1
ATOM 4081 C C . MET B 1 155 ? 18.609 11.648 18.125 1 98.38 155 MET B C 1
ATOM 4083 O O . MET B 1 155 ? 18.859 10.625 18.766 1 98.38 155 MET B O 1
ATOM 4087 N N . LYS B 1 156 ? 18.266 11.609 16.875 1 98.44 156 LYS B N 1
ATOM 4088 C CA . LYS B 1 156 ? 18.359 10.422 16.016 1 98.44 156 LYS B CA 1
ATOM 4089 C C . LYS B 1 156 ? 19.234 10.695 14.797 1 98.44 156 LYS B C 1
ATOM 4091 O O . LYS B 1 156 ? 19.922 11.719 14.734 1 98.44 156 LYS B O 1
ATOM 4096 N N . ALA B 1 157 ? 19.359 9.758 13.867 1 98.75 157 ALA B N 1
ATOM 4097 C CA . ALA B 1 157 ? 20.234 9.875 12.711 1 98.75 157 ALA B CA 1
ATOM 4098 C C . ALA B 1 157 ? 19.938 11.141 11.922 1 98.75 157 ALA B C 1
ATOM 4100 O O . ALA B 1 157 ? 18.781 11.508 11.734 1 98.75 157 ALA B O 1
ATOM 4101 N N . SER B 1 158 ? 20.938 11.828 11.477 1 98.75 158 SER B N 1
ATOM 4102 C CA . SER B 1 158 ? 20.812 13.031 10.672 1 98.75 158 SER B CA 1
ATOM 4103 C C . SER B 1 158 ? 20.625 12.695 9.195 1 98.75 158 SER B C 1
ATOM 4105 O O . SER B 1 158 ? 21.125 11.672 8.719 1 98.75 158 SER B O 1
ATOM 4107 N N . MET B 1 159 ? 19.891 13.516 8.562 1 98.62 159 MET B N 1
ATOM 4108 C CA . MET B 1 159 ? 19.828 13.422 7.109 1 98.62 159 MET B CA 1
ATOM 4109 C C . MET B 1 159 ? 21.219 13.594 6.492 1 98.62 159 MET B C 1
ATOM 4111 O O . MET B 1 159 ? 22.125 14.125 7.133 1 98.62 159 MET B O 1
ATOM 4115 N N . ASN B 1 160 ? 21.312 13.18 5.254 1 98 160 ASN B N 1
ATOM 4116 C CA . ASN B 1 160 ? 22.547 13.383 4.504 1 98 160 ASN B CA 1
ATOM 4117 C C . ASN B 1 160 ? 22.672 14.828 4.031 1 98 160 ASN B C 1
ATOM 4119 O O . ASN B 1 160 ? 23.797 15.32 3.836 1 98 160 ASN B O 1
ATOM 4123 N N . THR B 1 161 ? 21.562 15.492 3.855 1 97.5 161 THR B N 1
ATOM 4124 C CA . THR B 1 161 ? 21.547 16.844 3.32 1 97.5 161 THR B CA 1
ATOM 4125 C C . THR B 1 161 ? 21 17.828 4.355 1 97.5 161 THR B C 1
ATOM 4127 O O . THR B 1 161 ? 19.922 17.625 4.918 1 97.5 161 THR B O 1
ATOM 4130 N N . LYS B 1 162 ? 21.781 18.906 4.609 1 98.19 162 LYS B N 1
ATOM 4131 C CA . LYS B 1 162 ? 21.266 20 5.434 1 98.19 162 LYS B CA 1
ATOM 4132 C C . LYS B 1 162 ? 20.281 20.859 4.656 1 98.19 162 LYS B C 1
ATOM 4134 O O . LYS B 1 162 ? 20.562 21.266 3.525 1 98.19 162 LYS B O 1
ATOM 4139 N N . ARG B 1 163 ? 19.156 21.125 5.281 1 97.31 163 ARG B N 1
ATOM 4140 C CA . ARG B 1 163 ? 18.172 21.875 4.516 1 97.31 163 ARG B CA 1
ATOM 4141 C C . ARG B 1 163 ? 17.109 22.484 5.434 1 97.31 163 ARG B C 1
ATOM 4143 O O . ARG B 1 163 ? 16.828 21.938 6.508 1 97.31 163 ARG B O 1
ATOM 4150 N N . ARG B 1 164 ? 16.594 23.594 5.098 1 98.44 164 ARG B N 1
ATOM 4151 C CA . ARG B 1 164 ? 15.406 24.234 5.656 1 98.44 164 ARG B CA 1
ATOM 4152 C C . ARG B 1 164 ? 14.273 24.25 4.645 1 98.44 164 ARG B C 1
ATOM 4154 O O . ARG B 1 164 ? 14.469 23.938 3.469 1 98.44 164 ARG B O 1
ATOM 4161 N N . GLY B 1 165 ? 13.062 24.672 5.133 1 98.38 165 GLY B N 1
ATOM 4162 C CA . GLY B 1 165 ? 11.938 24.703 4.215 1 98.38 165 GLY B CA 1
ATOM 4163 C C . GLY B 1 165 ? 11.586 23.328 3.664 1 98.38 165 GLY B C 1
ATOM 4164 O O . GLY B 1 165 ? 11.32 23.188 2.469 1 98.38 165 GLY B O 1
ATOM 4165 N N . ILE B 1 166 ? 11.742 22.344 4.508 1 98.06 166 ILE B N 1
ATOM 4166 C CA . ILE B 1 166 ? 11.578 20.922 4.184 1 98.06 166 ILE B CA 1
ATOM 4167 C C . ILE B 1 166 ? 10.188 20.453 4.586 1 98.06 166 ILE B C 1
ATOM 4169 O O . ILE B 1 166 ? 9.555 21.047 5.469 1 98.06 166 ILE B O 1
ATOM 4173 N N . ALA B 1 167 ? 9.664 19.469 3.93 1 98.69 167 ALA B N 1
ATOM 4174 C CA . ALA B 1 167 ? 8.391 18.859 4.309 1 98.69 167 ALA B CA 1
ATOM 4175 C C . ALA B 1 167 ? 8.555 17.375 4.59 1 98.69 167 ALA B C 1
ATOM 4177 O O . ALA B 1 167 ? 9.438 16.719 4.023 1 98.69 167 ALA B O 1
ATOM 4178 N N . LEU B 1 168 ? 7.75 16.891 5.434 1 98.88 168 LEU B N 1
ATOM 4179 C CA . LEU B 1 168 ? 7.789 15.469 5.785 1 98.88 168 LEU B CA 1
ATOM 4180 C C . LEU B 1 168 ? 6.457 14.797 5.477 1 98.88 168 LEU B C 1
ATOM 4182 O O . LEU B 1 168 ? 5.406 15.43 5.539 1 98.88 168 LEU B O 1
ATOM 4186 N N . ALA B 1 169 ? 6.512 13.609 5.168 1 98.81 169 ALA B N 1
ATOM 4187 C CA . ALA B 1 169 ? 5.367 12.719 5.02 1 98.81 169 ALA B CA 1
ATOM 4188 C C . ALA B 1 169 ? 5.723 11.297 5.441 1 98.81 169 ALA B C 1
ATOM 4190 O O . ALA B 1 169 ? 6.895 10.914 5.441 1 98.81 169 ALA B O 1
ATOM 4191 N N . SER B 1 170 ? 4.82 10.641 5.887 1 98.44 170 SER B N 1
ATOM 4192 C CA . SER B 1 170 ? 5.043 9.242 6.25 1 98.44 170 SER B CA 1
ATOM 4193 C C . SER B 1 170 ? 4.105 8.312 5.48 1 98.44 170 SER B C 1
ATOM 4195 O O . SER B 1 170 ? 2.895 8.531 5.453 1 98.44 170 SER B O 1
ATOM 4197 N N . LEU B 1 171 ? 4.672 7.363 4.898 1 97.31 171 LEU B N 1
ATOM 4198 C CA . LEU B 1 171 ? 3.924 6.383 4.121 1 97.31 171 LEU B CA 1
ATOM 4199 C C . LEU B 1 171 ? 4.59 5.016 4.184 1 97.31 171 LEU B C 1
ATOM 4201 O O . LEU B 1 171 ? 5.793 4.891 3.936 1 97.31 171 LEU B O 1
ATOM 4205 N N . GLY B 1 172 ? 3.811 4.043 4.531 1 94.38 172 GLY B N 1
ATOM 4206 C CA . GLY B 1 172 ? 4.277 2.668 4.461 1 94.38 172 GLY B CA 1
ATOM 4207 C C . GLY B 1 172 ? 5.336 2.342 5.496 1 94.38 172 GLY B C 1
ATOM 4208 O O . GLY B 1 172 ? 6.055 1.35 5.363 1 94.38 172 GLY B O 1
ATOM 4209 N N . GLY B 1 173 ? 5.598 3.178 6.406 1 94.19 173 GLY B N 1
ATOM 4210 C CA . GLY B 1 173 ? 6.566 2.877 7.449 1 94.19 173 GLY B CA 1
ATOM 4211 C C . GLY B 1 173 ? 7.613 3.961 7.621 1 94.19 173 GLY B C 1
ATOM 4212 O O . GLY B 1 173 ? 7.824 4.457 8.734 1 94.19 173 GLY B O 1
ATOM 4213 N N . PRO B 1 174 ? 8.172 4.352 6.547 1 97.88 174 PRO B N 1
ATOM 4214 C CA . PRO B 1 174 ? 9.227 5.359 6.668 1 97.88 174 PRO B CA 1
ATOM 4215 C C . PRO B 1 174 ? 8.68 6.785 6.688 1 97.88 174 PRO B C 1
ATOM 4217 O O . PRO B 1 174 ? 7.504 7.004 6.402 1 97.88 174 PRO B O 1
ATOM 4220 N N . ILE B 1 175 ? 9.523 7.691 7.059 1 98.75 175 ILE B N 1
ATOM 4221 C CA . ILE B 1 175 ? 9.289 9.125 6.926 1 98.75 175 ILE B CA 1
ATOM 4222 C C . ILE B 1 175 ? 10.094 9.672 5.742 1 98.75 175 ILE B C 1
ATOM 4224 O O . ILE B 1 175 ? 11.273 9.359 5.59 1 98.75 175 ILE B O 1
ATOM 4228 N N . TYR B 1 176 ? 9.453 10.406 4.941 1 98.88 176 TYR B N 1
ATOM 4229 C CA . TYR B 1 176 ? 10.109 11.031 3.799 1 98.88 176 TYR B CA 1
ATOM 4230 C C . TYR B 1 176 ? 10.398 12.508 4.07 1 98.88 176 TYR B C 1
ATOM 4232 O O . TYR B 1 176 ? 9.516 13.242 4.52 1 98.88 176 TYR B O 1
ATOM 4240 N N . ALA B 1 177 ? 11.594 12.914 3.885 1 98.88 177 ALA B N 1
ATOM 4241 C CA . ALA B 1 177 ? 11.992 14.312 3.902 1 98.88 177 ALA B CA 1
ATOM 4242 C C . ALA B 1 177 ? 12.102 14.875 2.486 1 98.88 177 ALA B C 1
ATOM 4244 O O . ALA B 1 177 ? 12.938 14.422 1.7 1 98.88 177 ALA B O 1
ATOM 4245 N N . ILE B 1 178 ? 11.352 15.828 2.186 1 98.88 178 ILE B N 1
ATOM 4246 C CA . ILE B 1 178 ? 11.125 16.219 0.796 1 98.88 178 ILE B CA 1
ATOM 4247 C C . ILE B 1 178 ? 11.586 17.656 0.573 1 98.88 178 ILE B C 1
ATOM 4249 O O . ILE B 1 178 ? 11.141 18.562 1.27 1 98.88 178 ILE B O 1
ATOM 4253 N N . GLY B 1 179 ? 12.461 17.828 -0.415 1 98.81 179 GLY B N 1
ATOM 4254 C CA . GLY B 1 179 ? 12.859 19.141 -0.893 1 98.81 179 GLY B CA 1
ATOM 4255 C C . GLY B 1 179 ? 13.633 19.938 0.14 1 98.81 179 GLY B C 1
ATOM 4256 O O . GLY B 1 179 ? 14.531 19.406 0.796 1 98.81 179 GLY B O 1
ATOM 4257 N N . GLY B 1 180 ? 13.305 21.156 0.222 1 98.75 180 GLY B N 1
ATOM 4258 C CA . GLY B 1 180 ? 14.047 22.109 1.043 1 98.75 180 GLY B CA 1
ATOM 4259 C C . GLY B 1 180 ? 15.055 22.922 0.253 1 98.75 180 GLY B C 1
ATOM 4260 O O . GLY B 1 180 ? 15.016 22.938 -0.979 1 98.75 180 GLY B O 1
ATOM 4261 N N . LEU B 1 181 ? 15.758 23.703 1 1 98.44 181 LEU B N 1
ATOM 4262 C CA . LEU B 1 181 ? 16.719 24.578 0.343 1 98.44 181 LEU B CA 1
ATOM 4263 C C . LEU B 1 181 ? 17.859 24.953 1.297 1 98.44 181 LEU B C 1
ATOM 4265 O O . LEU B 1 181 ? 17.734 24.75 2.508 1 98.44 181 LEU B O 1
ATOM 4269 N N . ASP B 1 182 ? 18.875 25.359 0.763 1 96.62 182 ASP B N 1
ATOM 4270 C CA . ASP B 1 182 ? 19.922 26.078 1.495 1 96.62 182 ASP B CA 1
ATOM 4271 C C . ASP B 1 182 ? 20.062 27.516 0.974 1 96.62 182 ASP B C 1
ATOM 4273 O O . ASP B 1 182 ? 19.109 28.094 0.46 1 96.62 182 ASP B O 1
ATOM 4277 N N . ASP B 1 183 ? 21.172 28.172 1.273 1 93.5 183 ASP B N 1
ATOM 4278 C CA . ASP B 1 183 ? 21.312 29.578 0.911 1 93.5 183 ASP B CA 1
ATOM 4279 C C . ASP B 1 183 ? 21.5 29.734 -0.598 1 93.5 183 ASP B C 1
ATOM 4281 O O . ASP B 1 183 ? 21.328 30.828 -1.133 1 93.5 183 ASP B O 1
ATOM 4285 N N . ASN B 1 184 ? 21.719 28.688 -1.265 1 91.06 184 ASN B N 1
ATOM 4286 C CA . ASN B 1 184 ? 22.141 28.797 -2.656 1 91.06 184 ASN B CA 1
ATOM 4287 C C . ASN B 1 184 ? 21.125 28.188 -3.605 1 91.06 184 ASN B C 1
ATOM 4289 O O . ASN B 1 184 ? 20.969 28.641 -4.742 1 91.06 184 ASN B O 1
ATOM 4293 N N . THR B 1 185 ? 20.516 27.109 -3.146 1 95.56 185 THR B N 1
ATOM 4294 C CA . THR B 1 185 ? 19.719 26.375 -4.117 1 95.56 185 THR B CA 1
ATOM 4295 C C . THR B 1 185 ? 18.547 25.688 -3.432 1 95.56 185 THR B C 1
ATOM 4297 O O . THR B 1 185 ? 18.578 25.453 -2.223 1 95.56 185 THR B O 1
ATOM 4300 N N . CYS B 1 186 ? 17.469 25.453 -4.219 1 98.44 186 CYS B N 1
ATOM 4301 C CA . CYS B 1 186 ? 16.359 24.562 -3.83 1 98.44 186 CYS B CA 1
ATOM 4302 C C . CYS B 1 186 ? 16.656 23.125 -4.23 1 98.44 186 CYS B C 1
ATOM 4304 O O . CYS B 1 186 ? 17.328 22.875 -5.227 1 98.44 186 CYS B O 1
ATOM 4306 N N . PHE B 1 187 ? 16.141 22.219 -3.48 1 98.69 187 PHE B N 1
ATOM 4307 C CA . PHE B 1 187 ? 16.531 20.828 -3.68 1 98.69 187 PHE B CA 1
ATOM 4308 C C . PHE B 1 187 ? 15.398 20.047 -4.316 1 98.69 187 PHE B C 1
ATOM 4310 O O . PHE B 1 187 ? 14.227 20.266 -4.012 1 98.69 187 PHE B O 1
ATOM 4317 N N . SER B 1 188 ? 15.727 19.109 -5.148 1 98.75 188 SER B N 1
ATOM 4318 C CA . SER B 1 188 ? 14.812 18.078 -5.621 1 98.75 188 SER B CA 1
ATOM 4319 C C . SER B 1 188 ? 14.992 16.781 -4.836 1 98.75 188 SER B C 1
ATOM 4321 O O . SER B 1 188 ? 14.195 15.844 -4.98 1 98.75 188 SER B O 1
ATOM 4323 N N . GLU B 1 189 ? 15.953 16.766 -3.992 1 98.25 189 GLU B N 1
ATOM 4324 C CA . GLU B 1 189 ? 16.344 15.555 -3.268 1 98.25 189 GLU B CA 1
ATOM 4325 C C . GLU B 1 189 ? 15.281 15.156 -2.248 1 98.25 189 GLU B C 1
ATOM 4327 O O . GLU B 1 189 ? 14.672 16.016 -1.608 1 98.25 189 GLU B O 1
ATOM 4332 N N . VAL B 1 190 ? 15.086 13.883 -2.127 1 98.88 190 VAL B N 1
ATOM 4333 C CA . VAL B 1 190 ? 14.195 13.289 -1.131 1 98.88 190 VAL B CA 1
ATOM 4334 C C . VAL B 1 190 ? 14.922 12.156 -0.401 1 98.88 190 VAL B C 1
ATOM 4336 O O . VAL B 1 190 ? 15.594 11.336 -1.028 1 98.88 190 VAL B O 1
ATOM 4339 N N . GLU B 1 191 ? 14.859 12.203 0.866 1 98.69 191 GLU B N 1
ATOM 4340 C CA . GLU B 1 191 ? 15.43 11.133 1.685 1 98.69 191 GLU B CA 1
ATOM 4341 C C . GLU B 1 191 ? 14.344 10.422 2.49 1 98.69 191 GLU B C 1
ATOM 4343 O O . GLU B 1 191 ? 13.312 11.016 2.822 1 98.69 191 GLU B O 1
ATOM 4348 N N . ARG B 1 192 ? 14.531 9.211 2.764 1 98.38 192 ARG B N 1
ATOM 4349 C CA . ARG B 1 192 ? 13.602 8.422 3.562 1 98.38 192 ARG B CA 1
ATOM 4350 C C . ARG B 1 192 ? 14.273 7.914 4.836 1 98.38 192 ARG B C 1
ATOM 4352 O O . ARG B 1 192 ? 15.438 7.512 4.812 1 98.38 192 ARG B O 1
ATOM 4359 N N . TYR B 1 193 ? 13.586 7.996 5.902 1 98.62 193 TYR B N 1
ATOM 4360 C CA . TYR B 1 193 ? 14.086 7.594 7.211 1 98.62 193 TYR B CA 1
ATOM 4361 C C . TYR B 1 193 ? 13.469 6.266 7.645 1 98.62 193 TYR B C 1
ATOM 4363 O O . TYR B 1 193 ? 12.25 6.141 7.738 1 98.62 193 TYR B O 1
ATOM 4371 N N . ASP B 1 194 ? 14.305 5.27 7.848 1 97.94 194 ASP B N 1
ATOM 4372 C CA . ASP B 1 194 ? 13.922 3.988 8.43 1 97.94 194 ASP B CA 1
ATOM 4373 C C . ASP B 1 194 ? 13.992 4.035 9.961 1 97.94 194 ASP B C 1
ATOM 4375 O O . ASP B 1 194 ? 15.078 3.963 10.531 1 97.94 194 ASP B O 1
ATOM 4379 N N . MET B 1 195 ? 12.898 4.078 10.562 1 96.69 195 MET B N 1
ATOM 4380 C CA . MET B 1 195 ? 12.82 4.285 12.008 1 96.69 195 MET B CA 1
ATOM 4381 C C . MET B 1 195 ? 13.453 3.121 12.766 1 96.69 195 MET B C 1
ATOM 4383 O O . MET B 1 195 ? 14.141 3.324 13.766 1 96.69 195 MET B O 1
ATOM 4387 N N . GLU B 1 196 ? 13.266 1.938 12.281 1 95 196 GLU B N 1
ATOM 4388 C CA . GLU B 1 196 ? 13.781 0.759 12.961 1 95 196 GLU B CA 1
ATOM 4389 C C . GLU B 1 196 ? 15.312 0.735 12.938 1 95 196 GLU B C 1
ATOM 4391 O O . GLU B 1 196 ? 15.953 0.432 13.945 1 95 196 GLU B O 1
ATOM 4396 N N . SER B 1 197 ? 15.859 1.126 11.797 1 96.38 197 SER B N 1
ATOM 4397 C CA . SER B 1 197 ? 17.312 1.075 11.672 1 96.38 197 SER B CA 1
ATOM 4398 C C . SER B 1 197 ? 17.953 2.422 12.016 1 96.38 197 SER B C 1
ATOM 4400 O O . SER B 1 197 ? 19.172 2.529 12.133 1 96.38 197 SER B O 1
ATOM 4402 N N . ASP B 1 198 ? 17.156 3.488 12.25 1 98.12 198 ASP B N 1
ATOM 4403 C CA . ASP B 1 198 ? 17.641 4.844 12.492 1 98.12 198 ASP B CA 1
ATOM 4404 C C . ASP B 1 198 ? 18.625 5.285 11.422 1 98.12 198 ASP B C 1
ATOM 4406 O O . ASP B 1 198 ? 19.75 5.684 11.734 1 98.12 198 ASP B O 1
ATOM 4410 N N . GLN B 1 199 ? 18.156 5.137 10.156 1 98.12 199 GLN B N 1
ATOM 4411 C CA . GLN B 1 199 ? 19.016 5.469 9.023 1 98.12 199 GLN B CA 1
ATOM 4412 C C . GLN B 1 199 ? 18.219 6.184 7.93 1 98.12 199 GLN B C 1
ATOM 4414 O O . GLN B 1 199 ? 17.047 5.887 7.711 1 98.12 199 GLN B O 1
ATOM 4419 N N . TRP B 1 200 ? 18.922 7.148 7.32 1 98.5 200 TRP B N 1
ATOM 4420 C CA . TRP B 1 200 ? 18.359 7.82 6.152 1 98.5 200 TRP B CA 1
ATOM 4421 C C . TRP B 1 200 ? 18.922 7.234 4.863 1 98.5 200 TRP B C 1
ATOM 4423 O O . TRP B 1 200 ? 20.109 6.875 4.805 1 98.5 200 TRP B O 1
ATOM 4433 N N . SER B 1 201 ? 18.094 7.109 3.871 1 97.62 201 SER B N 1
ATOM 4434 C CA . SER B 1 201 ? 18.516 6.715 2.533 1 97.62 201 SER B CA 1
ATOM 4435 C C . SER B 1 201 ? 17.859 7.574 1.462 1 97.62 201 SER B C 1
ATOM 4437 O O . SER B 1 201 ? 16.844 8.219 1.719 1 97.62 201 SER B O 1
ATOM 4439 N N . GLY B 1 202 ? 18.469 7.57 0.287 1 97.44 202 GLY B N 1
ATOM 4440 C CA . GLY B 1 202 ? 17.906 8.359 -0.795 1 97.44 202 GLY B CA 1
ATOM 4441 C C . GLY B 1 202 ? 16.828 7.629 -1.568 1 97.44 202 GLY B C 1
ATOM 4442 O O . GLY B 1 202 ? 16.859 6.402 -1.665 1 97.44 202 GLY B O 1
ATOM 4443 N N . VAL B 1 203 ? 15.875 8.336 -2.086 1 98.06 203 VAL B N 1
ATOM 4444 C CA . VAL B 1 203 ? 14.945 7.855 -3.1 1 98.06 203 VAL B CA 1
ATOM 4445 C C . VAL B 1 203 ? 15.023 8.742 -4.34 1 98.06 203 VAL B C 1
ATOM 4447 O O . VAL B 1 203 ? 15.812 9.688 -4.383 1 98.06 203 VAL B O 1
ATOM 4450 N N . ALA B 1 204 ? 14.242 8.406 -5.355 1 98.19 204 ALA B N 1
ATOM 4451 C CA . ALA B 1 204 ? 14.258 9.188 -6.586 1 98.19 204 ALA B CA 1
ATOM 4452 C C . ALA B 1 204 ? 14.031 10.672 -6.293 1 98.19 204 ALA B C 1
ATOM 4454 O O . ALA B 1 204 ? 13.188 11.023 -5.469 1 98.19 204 ALA B O 1
ATOM 4455 N N . SER B 1 205 ? 14.766 11.555 -6.949 1 98.75 205 SER B N 1
ATOM 4456 C CA . SER B 1 205 ? 14.586 13 -6.828 1 98.75 205 SER B CA 1
ATOM 4457 C C . SER B 1 205 ? 13.305 13.461 -7.512 1 98.75 205 SER B C 1
ATOM 4459 O O . SER B 1 205 ? 12.852 12.844 -8.477 1 98.75 205 SER B O 1
ATOM 4461 N N . MET B 1 206 ? 12.773 14.461 -6.957 1 98.88 206 MET B N 1
ATOM 4462 C CA . MET B 1 206 ? 11.641 15.094 -7.625 1 98.88 206 MET B CA 1
ATOM 4463 C C . MET B 1 206 ? 12.039 15.602 -9.008 1 98.88 206 MET B C 1
ATOM 4465 O O . MET B 1 206 ? 13.219 15.82 -9.273 1 98.88 206 MET B O 1
ATOM 4469 N N . ASN B 1 207 ? 11 15.789 -9.836 1 98.69 207 ASN B N 1
ATOM 4470 C CA . ASN B 1 207 ? 11.234 16.375 -11.148 1 98.69 207 ASN B CA 1
ATOM 4471 C C . ASN B 1 207 ? 11.609 17.859 -11.055 1 98.69 207 ASN B C 1
ATOM 4473 O O . ASN B 1 207 ? 12.312 18.375 -11.922 1 98.69 207 ASN B O 1
ATOM 4477 N N . THR B 1 208 ? 11.125 18.5 -10.047 1 98.69 208 THR B N 1
ATOM 4478 C CA . THR B 1 208 ? 11.32 19.922 -9.828 1 98.69 208 THR B CA 1
ATOM 4479 C C . THR B 1 208 ? 11.852 20.188 -8.422 1 98.69 208 THR B C 1
ATOM 4481 O O . THR B 1 208 ? 11.328 19.641 -7.441 1 98.69 208 THR B O 1
ATOM 4484 N N . PRO B 1 209 ? 12.969 21 -8.336 1 98.75 209 PRO B N 1
ATOM 4485 C CA . PRO B 1 209 ? 13.359 21.391 -6.98 1 98.75 209 PRO B CA 1
ATOM 4486 C C . PRO B 1 209 ? 12.281 22.188 -6.262 1 98.75 209 PRO B C 1
ATOM 4488 O O . PRO B 1 209 ? 11.578 22.984 -6.887 1 98.75 209 PRO B O 1
ATOM 4491 N N . ARG B 1 210 ? 12.195 21.984 -4.977 1 98.88 210 ARG B N 1
ATOM 4492 C CA . ARG B 1 210 ? 11.109 22.641 -4.25 1 98.88 210 ARG B CA 1
ATOM 4493 C C . ARG B 1 210 ? 11.57 23.062 -2.861 1 98.88 210 ARG B C 1
ATOM 4495 O O . ARG B 1 210 ? 11.57 22.266 -1.926 1 98.88 210 ARG B O 1
ATOM 4502 N N . GLY B 1 211 ? 11.898 24.328 -2.682 1 98.75 211 GLY B N 1
ATOM 4503 C CA . GLY B 1 211 ? 12.094 24.906 -1.366 1 98.75 211 GLY B CA 1
ATOM 4504 C C . GLY B 1 211 ? 10.82 25.469 -0.765 1 98.75 211 GLY B C 1
ATOM 4505 O O . GLY B 1 211 ? 10.055 26.156 -1.448 1 98.75 211 GLY B O 1
ATOM 4506 N N . GLY B 1 212 ? 10.586 25.25 0.555 1 98.56 212 GLY B N 1
ATOM 4507 C CA . GLY B 1 212 ? 9.32 25.656 1.152 1 98.56 212 GLY B CA 1
ATOM 4508 C C . GLY B 1 212 ? 8.141 24.859 0.641 1 98.56 212 GLY B C 1
ATOM 4509 O O . GLY B 1 212 ? 7.07 25.422 0.384 1 98.56 212 GLY B O 1
ATOM 4510 N N . VAL B 1 213 ? 8.375 23.594 0.337 1 98.88 213 VAL B N 1
ATOM 4511 C CA . VAL B 1 213 ? 7.395 22.656 -0.222 1 98.88 213 VAL B CA 1
ATOM 4512 C C . VAL B 1 213 ? 6.445 22.188 0.876 1 98.88 213 VAL B C 1
ATOM 4514 O O . VAL B 1 213 ? 6.801 22.203 2.059 1 98.88 213 VAL B O 1
ATOM 4517 N N . GLY B 1 214 ? 5.211 21.844 0.526 1 98.88 214 GLY B N 1
ATOM 4518 C CA . GLY B 1 214 ? 4.332 21.062 1.373 1 98.88 214 GLY B CA 1
ATOM 4519 C C . GLY B 1 214 ? 4.254 19.609 0.96 1 98.88 214 GLY B C 1
ATOM 4520 O O . GLY B 1 214 ? 4.523 19.266 -0.195 1 98.88 214 GLY B O 1
ATOM 4521 N N . SER B 1 215 ? 3.889 18.797 1.89 1 98.88 215 SER B N 1
ATOM 4522 C CA . SER B 1 215 ? 3.805 17.391 1.539 1 98.88 215 SER B CA 1
ATOM 4523 C C . SER B 1 215 ? 2.762 16.672 2.391 1 98.88 215 SER B C 1
ATOM 4525 O O . SER B 1 215 ? 2.418 17.125 3.48 1 98.88 215 SER B O 1
ATOM 4527 N N . VAL B 1 216 ? 2.297 15.617 1.886 1 98.69 216 VAL B N 1
ATOM 4528 C CA . VAL B 1 216 ? 1.36 14.758 2.607 1 98.69 216 VAL B CA 1
ATOM 4529 C C . VAL B 1 216 ? 1.299 13.383 1.944 1 98.69 216 VAL B C 1
ATOM 4531 O O . VAL B 1 216 ? 1.549 13.258 0.744 1 98.69 216 VAL B O 1
ATOM 4534 N N . ALA B 1 217 ? 1.106 12.391 2.736 1 98 217 ALA B N 1
ATOM 4535 C CA . ALA B 1 217 ? 0.8 11.07 2.189 1 98 217 ALA B CA 1
ATOM 4536 C C . ALA B 1 217 ? -0.697 10.914 1.931 1 98 217 ALA B C 1
ATOM 4538 O O . ALA B 1 217 ? -1.519 11.258 2.783 1 98 217 ALA B O 1
ATOM 4539 N N . LEU B 1 218 ? -1.024 10.484 0.758 1 96.25 218 LEU B N 1
ATOM 4540 C CA . LEU B 1 218 ? -2.412 10.305 0.35 1 96.25 218 LEU B CA 1
ATOM 4541 C C . LEU B 1 218 ? -2.535 9.18 -0.677 1 96.25 218 LEU B C 1
ATOM 4543 O O . LEU B 1 218 ? -1.853 9.195 -1.704 1 96.25 218 LEU B O 1
ATOM 4547 N N . LEU B 1 219 ? -3.443 8.125 -0.427 1 90.81 219 LEU B N 1
ATOM 4548 C CA . LEU B 1 219 ? -3.746 7.02 -1.327 1 90.81 219 LEU B CA 1
ATOM 4549 C C . LEU B 1 219 ? -2.465 6.355 -1.823 1 90.81 219 LEU B C 1
ATOM 4551 O O . LEU B 1 219 ? -2.266 6.207 -3.031 1 90.81 219 LEU B O 1
ATOM 4555 N N . ASN B 1 220 ? -1.567 6.016 -1.036 1 92.69 220 ASN B N 1
ATOM 4556 C CA . ASN B 1 220 ? -0.376 5.203 -1.262 1 92.69 220 ASN B CA 1
ATOM 4557 C C . ASN B 1 220 ? 0.719 6 -1.966 1 92.69 220 ASN B C 1
ATOM 4559 O O . ASN B 1 220 ? 1.639 5.418 -2.545 1 92.69 220 ASN B O 1
ATOM 4563 N N . HIS B 1 221 ? 0.559 7.324 -2.004 1 97.69 221 HIS B N 1
ATOM 4564 C CA . HIS B 1 221 ? 1.583 8.195 -2.572 1 97.69 221 HIS B CA 1
ATOM 4565 C C . HIS B 1 221 ? 1.963 9.305 -1.602 1 97.69 221 HIS B C 1
ATOM 4567 O O . HIS B 1 221 ? 1.208 9.617 -0.676 1 97.69 221 HIS B O 1
ATOM 4573 N N . VAL B 1 222 ? 3.133 9.828 -1.82 1 98.75 222 VAL B N 1
ATOM 4574 C CA . VAL B 1 222 ? 3.576 11.039 -1.138 1 98.75 222 VAL B CA 1
ATOM 4575 C C . VAL B 1 222 ? 3.496 12.227 -2.092 1 98.75 222 VAL B C 1
ATOM 4577 O O . VAL B 1 222 ? 4.086 12.203 -3.176 1 98.75 222 VAL B O 1
ATOM 4580 N N . TYR B 1 223 ? 2.807 13.242 -1.72 1 98.94 223 TYR B N 1
ATOM 4581 C CA . TYR B 1 223 ? 2.639 14.414 -2.568 1 98.94 223 TYR B CA 1
ATOM 4582 C C . TYR B 1 223 ? 3.605 15.523 -2.164 1 98.94 223 TYR B C 1
ATOM 4584 O O . TYR B 1 223 ? 3.803 15.781 -0.975 1 98.94 223 TYR B O 1
ATOM 4592 N N . ALA B 1 224 ? 4.277 16.109 -3.088 1 98.94 224 ALA B N 1
ATOM 4593 C CA . ALA B 1 224 ? 5.012 17.359 -2.951 1 98.94 224 ALA B CA 1
ATOM 4594 C C . ALA B 1 224 ? 4.262 18.516 -3.617 1 98.94 224 ALA B C 1
ATOM 4596 O O . ALA B 1 224 ? 3.98 18.469 -4.816 1 98.94 224 ALA B O 1
ATOM 4597 N N . VAL B 1 225 ? 3.943 19.469 -2.863 1 98.94 225 VAL B N 1
ATOM 4598 C CA . VAL B 1 225 ? 2.961 20.453 -3.305 1 98.94 225 VAL B CA 1
ATOM 4599 C C . VAL B 1 225 ? 3.57 21.859 -3.248 1 98.94 225 VAL B C 1
ATOM 4601 O O . VAL B 1 225 ? 3.914 22.344 -2.172 1 98.94 225 VAL B O 1
ATOM 4604 N N . GLY B 1 226 ? 3.691 22.516 -4.395 1 98.94 226 GLY B N 1
ATOM 4605 C CA . GLY B 1 226 ? 4.195 23.875 -4.469 1 98.94 226 GLY B CA 1
ATOM 4606 C C . GLY B 1 226 ? 5.676 23.984 -4.152 1 98.94 226 GLY B C 1
ATOM 4607 O O . GLY B 1 226 ? 6.48 23.188 -4.652 1 98.94 226 GLY B O 1
ATOM 4608 N N . GLY B 1 227 ? 6.004 24.984 -3.424 1 98.81 227 GLY B N 1
ATOM 4609 C CA . GLY B 1 227 ? 7.398 25.297 -3.168 1 98.81 227 GLY B CA 1
ATOM 4610 C C . GLY B 1 227 ? 7.973 26.297 -4.16 1 98.81 227 GLY B C 1
ATOM 4611 O O . GLY B 1 227 ? 7.223 26.969 -4.879 1 98.81 227 GLY B O 1
ATOM 4612 N N . ASN B 1 228 ? 9.172 26.5 -4.016 1 98.56 228 ASN B N 1
ATOM 4613 C CA . ASN B 1 228 ? 9.938 27.375 -4.902 1 98.56 228 ASN B CA 1
ATOM 4614 C C . ASN B 1 228 ? 11.078 26.625 -5.582 1 98.56 228 ASN B C 1
ATOM 4616 O O . ASN B 1 228 ? 11.758 25.828 -4.949 1 98.56 228 ASN B O 1
ATOM 4620 N N . ASP B 1 229 ? 11.305 26.922 -6.824 1 98.19 229 ASP B N 1
ATOM 4621 C CA . ASP B 1 229 ? 12.32 26.156 -7.543 1 98.19 229 ASP B CA 1
ATOM 4622 C C . ASP B 1 229 ? 13.633 26.938 -7.625 1 98.19 229 ASP B C 1
ATOM 4624 O O . ASP B 1 229 ? 14.539 26.562 -8.367 1 98.19 229 ASP B O 1
ATOM 4628 N N . GLY B 1 230 ? 13.742 28 -6.938 1 96.5 230 GLY B N 1
ATOM 4629 C CA . GLY B 1 230 ? 14.898 28.875 -6.977 1 96.5 230 GLY B CA 1
ATOM 4630 C C . GLY B 1 230 ? 14.672 30.141 -7.781 1 96.5 230 GLY B C 1
ATOM 4631 O O . GLY B 1 230 ? 15.398 31.125 -7.629 1 96.5 230 GLY B O 1
ATOM 4632 N N . VAL B 1 231 ? 13.664 30.094 -8.609 1 96.44 231 VAL B N 1
ATOM 4633 C CA . VAL B 1 231 ? 13.344 31.234 -9.461 1 96.44 231 VAL B CA 1
ATOM 4634 C C . VAL B 1 231 ? 11.961 31.781 -9.102 1 96.44 231 VAL B C 1
ATOM 4636 O O . VAL B 1 231 ? 11.773 33 -8.961 1 96.44 231 VAL B O 1
ATOM 4639 N N . ALA B 1 232 ? 11.039 30.906 -8.906 1 97.5 232 ALA B N 1
ATOM 4640 C CA . ALA B 1 232 ? 9.664 31.312 -8.625 1 97.5 232 ALA B CA 1
ATOM 4641 C C . ALA B 1 232 ? 8.945 30.281 -7.77 1 97.5 232 ALA B C 1
ATOM 4643 O O . ALA B 1 232 ? 9.359 29.125 -7.699 1 97.5 232 ALA B O 1
ATOM 4644 N N . SER B 1 233 ? 7.852 30.766 -7.156 1 98.44 233 SER B N 1
ATOM 4645 C CA . SER B 1 233 ? 6.93 29.859 -6.5 1 98.44 233 SER B CA 1
ATOM 4646 C C . SER B 1 233 ? 6.211 28.969 -7.52 1 98.44 233 SER B C 1
ATOM 4648 O O . SER B 1 233 ? 6.078 29.344 -8.688 1 98.44 233 SER B O 1
ATOM 4650 N N . LEU B 1 234 ? 5.773 27.859 -7.09 1 98.81 234 LEU B N 1
ATOM 4651 C CA . LEU B 1 234 ? 5.258 26.859 -8.023 1 98.81 234 LEU B CA 1
ATOM 4652 C C . LEU B 1 234 ? 3.775 26.609 -7.785 1 98.81 234 LEU B C 1
ATOM 4654 O O . LEU B 1 234 ? 3.311 26.641 -6.641 1 98.81 234 LEU B O 1
ATOM 4658 N N . SER B 1 235 ? 3.055 26.328 -8.828 1 98.81 235 SER B N 1
ATOM 4659 C CA . SER B 1 235 ? 1.713 25.766 -8.742 1 98.81 235 SER B CA 1
ATOM 4660 C C . SER B 1 235 ? 1.732 24.25 -8.984 1 98.81 235 SER B C 1
ATOM 4662 O O . SER B 1 235 ? 0.731 23.578 -8.758 1 98.81 235 SER B O 1
ATOM 4664 N N . SER B 1 236 ? 2.855 23.766 -9.391 1 98.81 236 SER B N 1
ATOM 4665 C CA . SER B 1 236 ? 2.957 22.359 -9.766 1 98.81 236 SER B CA 1
ATOM 4666 C C . SER B 1 236 ? 2.934 21.453 -8.539 1 98.81 236 SER B C 1
ATOM 4668 O O . SER B 1 236 ? 3.256 21.891 -7.434 1 98.81 236 SER B O 1
ATOM 4670 N N . VAL B 1 237 ? 2.477 20.266 -8.703 1 98.88 237 VAL B N 1
ATOM 4671 C CA . VAL B 1 237 ? 2.402 19.188 -7.719 1 98.88 237 VAL B CA 1
ATOM 4672 C C . VAL B 1 237 ? 2.896 17.891 -8.344 1 98.88 237 VAL B C 1
ATOM 4674 O O . VAL B 1 237 ? 2.654 17.625 -9.523 1 98.88 237 VAL B O 1
ATOM 4677 N N . GLU B 1 238 ? 3.646 17.172 -7.672 1 98.75 238 GLU B N 1
ATOM 4678 C CA . GLU B 1 238 ? 4.016 15.82 -8.109 1 98.75 238 GLU B CA 1
ATOM 4679 C C . GLU B 1 238 ? 3.883 14.812 -6.973 1 98.75 238 GLU B C 1
ATOM 4681 O O . GLU B 1 238 ? 3.875 15.195 -5.797 1 98.75 238 GLU B O 1
ATOM 4686 N N . LYS B 1 239 ? 3.684 13.625 -7.246 1 98.75 239 LYS B N 1
ATOM 4687 C CA . LYS B 1 239 ? 3.529 12.586 -6.234 1 98.75 239 LYS B CA 1
ATOM 4688 C C . LYS B 1 239 ? 4.547 11.469 -6.438 1 98.75 239 LYS B C 1
ATOM 4690 O O . LYS B 1 239 ? 4.91 11.148 -7.574 1 98.75 239 LYS B O 1
ATOM 4695 N N . TYR B 1 240 ? 4.973 10.953 -5.391 1 98.69 240 TYR B N 1
ATOM 4696 C CA . TYR B 1 240 ? 5.969 9.883 -5.355 1 98.69 240 TYR B CA 1
ATOM 4697 C C . TYR B 1 240 ? 5.301 8.516 -5.266 1 98.69 240 TYR B C 1
ATOM 4699 O O . TYR B 1 240 ? 4.426 8.305 -4.426 1 98.69 240 TYR B O 1
ATOM 4707 N N . ASP B 1 241 ? 5.672 7.617 -6.098 1 97.56 241 ASP B N 1
ATOM 4708 C CA . ASP B 1 241 ? 5.277 6.211 -6.055 1 97.56 241 ASP B CA 1
ATOM 4709 C C . ASP B 1 241 ? 6.387 5.348 -5.457 1 97.56 241 ASP B C 1
ATOM 4711 O O . ASP B 1 241 ? 7.398 5.082 -6.113 1 97.56 241 ASP B O 1
ATOM 4715 N N . PRO B 1 242 ? 6.188 4.836 -4.281 1 96.69 242 PRO B N 1
ATOM 4716 C CA . PRO B 1 242 ? 7.266 4.082 -3.637 1 96.69 242 PRO B CA 1
ATOM 4717 C C . PRO B 1 242 ? 7.547 2.746 -4.32 1 96.69 242 PRO B C 1
ATOM 4719 O O . PRO B 1 242 ? 8.648 2.203 -4.195 1 96.69 242 PRO B O 1
ATOM 4722 N N . HIS B 1 243 ? 6.574 2.234 -5 1 96.31 243 HIS B N 1
ATOM 4723 C CA . HIS B 1 243 ? 6.766 0.955 -5.672 1 96.31 243 HIS B CA 1
ATOM 4724 C C . HIS B 1 243 ? 7.617 1.113 -6.926 1 96.31 243 HIS B C 1
ATOM 4726 O O . HIS B 1 243 ? 8.406 0.227 -7.262 1 96.31 243 HIS B O 1
ATOM 4732 N N . LEU B 1 244 ? 7.484 2.188 -7.578 1 96.81 244 LEU B N 1
ATOM 4733 C CA . LEU B 1 244 ? 8.219 2.424 -8.812 1 96.81 244 LEU B CA 1
ATOM 4734 C C . LEU B 1 244 ? 9.43 3.316 -8.562 1 96.81 244 LEU B C 1
ATOM 4736 O O . LEU B 1 244 ? 10.305 3.441 -9.422 1 96.81 244 LEU B O 1
ATOM 4740 N N . ASP B 1 245 ? 9.508 3.959 -7.406 1 97.06 245 ASP B N 1
ATOM 4741 C CA . ASP B 1 245 ? 10.555 4.914 -7.047 1 97.06 245 ASP B CA 1
ATOM 4742 C C . ASP B 1 245 ? 10.656 6.031 -8.086 1 97.06 245 ASP B C 1
ATOM 4744 O O . ASP B 1 245 ? 11.734 6.285 -8.633 1 97.06 245 ASP B O 1
ATOM 4748 N N . LYS B 1 246 ? 9.555 6.676 -8.312 1 96.94 246 LYS B N 1
ATOM 4749 C CA . LYS B 1 246 ? 9.555 7.793 -9.25 1 96.94 246 LYS B CA 1
ATOM 4750 C C . LYS B 1 246 ? 8.508 8.828 -8.867 1 96.94 246 LYS B C 1
ATOM 4752 O O . LYS B 1 246 ? 7.562 8.523 -8.141 1 96.94 246 LYS B O 1
ATOM 4757 N N . TRP B 1 247 ? 8.688 10.039 -9.352 1 98.44 247 TRP B N 1
ATOM 4758 C CA . TRP B 1 247 ? 7.75 11.141 -9.156 1 98.44 247 TRP B CA 1
ATOM 4759 C C . TRP B 1 247 ? 6.922 11.375 -10.414 1 98.44 247 TRP B C 1
ATOM 4761 O O . TRP B 1 247 ? 7.457 11.367 -11.523 1 98.44 247 TRP B O 1
ATOM 4771 N N . ILE B 1 248 ? 5.637 11.516 -10.219 1 97.81 248 ILE B N 1
ATOM 4772 C CA . ILE B 1 248 ? 4.695 11.711 -11.312 1 97.81 248 ILE B CA 1
ATOM 4773 C C . ILE B 1 248 ? 4.016 13.07 -11.172 1 97.81 248 ILE B C 1
ATOM 4775 O O . ILE B 1 248 ? 3.58 13.445 -10.078 1 97.81 248 ILE B O 1
ATOM 4779 N N . GLU B 1 249 ? 3.869 13.719 -12.25 1 98.06 249 GLU B N 1
ATOM 4780 C CA . GLU B 1 249 ? 3.215 15.023 -12.219 1 98.06 249 GLU B CA 1
ATOM 4781 C C . GLU B 1 249 ? 1.728 14.883 -11.898 1 98.06 249 GLU B C 1
ATOM 4783 O O . GLU B 1 249 ? 1.069 13.961 -12.383 1 98.06 249 GLU B O 1
ATOM 4788 N N . VAL B 1 250 ? 1.253 15.742 -11.133 1 98.38 250 VAL B N 1
ATOM 4789 C CA . VAL B 1 250 ? -0.157 15.867 -10.773 1 98.38 250 VAL B CA 1
ATOM 4790 C C . VAL B 1 250 ? -0.723 17.172 -11.328 1 98.38 250 VAL B C 1
ATOM 4792 O O . VAL B 1 250 ? 0.026 18.109 -11.609 1 98.38 250 VAL B O 1
ATOM 4795 N N . LYS B 1 251 ? -1.989 17.219 -11.547 1 98.38 251 LYS B N 1
ATOM 4796 C CA . LYS B 1 251 ? -2.633 18.453 -11.977 1 98.38 251 LYS B CA 1
ATOM 4797 C C . LYS B 1 251 ? -2.203 19.625 -11.102 1 98.38 251 LYS B C 1
ATOM 4799 O O . LYS B 1 251 ? -2.127 19.5 -9.875 1 98.38 251 LYS B O 1
ATOM 4804 N N . GLU B 1 252 ? -1.936 20.719 -11.703 1 98.5 252 GLU B N 1
ATOM 4805 C CA . GLU B 1 252 ? -1.403 21.875 -10.992 1 98.5 252 GLU B CA 1
ATOM 4806 C C . GLU B 1 252 ? -2.496 22.578 -10.195 1 98.5 252 GLU B C 1
ATOM 4808 O O . GLU B 1 252 ? -3.674 22.516 -10.555 1 98.5 252 GLU B O 1
ATOM 4813 N N . MET B 1 253 ? -2.082 23.234 -9.18 1 98.75 253 MET B N 1
ATOM 4814 C CA . MET B 1 253 ? -2.973 24.078 -8.383 1 98.75 253 MET B CA 1
ATOM 4815 C C . MET B 1 253 ? -3.422 25.297 -9.172 1 98.75 253 MET B C 1
ATOM 4817 O O . MET B 1 253 ? -2.895 25.562 -10.258 1 98.75 253 MET B O 1
ATOM 4821 N N . GLY B 1 254 ? -4.391 25.969 -8.594 1 98.38 254 GLY B N 1
ATOM 4822 C CA . GLY B 1 254 ? -4.844 27.203 -9.18 1 98.38 254 GLY B CA 1
ATOM 4823 C C . GLY B 1 254 ? -3.887 28.359 -8.953 1 98.38 254 GLY B C 1
ATOM 4824 O O . GLY B 1 254 ? -3.84 29.312 -9.75 1 98.38 254 GLY B O 1
ATOM 4825 N N . GLN B 1 255 ? -3.162 28.312 -7.91 1 98.12 255 GLN B N 1
ATOM 4826 C CA . GLN B 1 255 ? -2.252 29.391 -7.543 1 98.12 255 GLN B CA 1
ATOM 4827 C C . GLN B 1 255 ? -0.882 28.844 -7.148 1 98.12 255 GLN B C 1
ATOM 4829 O O . GLN B 1 255 ? -0.786 27.797 -6.52 1 98.12 255 GLN B O 1
ATOM 4834 N N . ARG B 1 256 ? 0.145 29.594 -7.523 1 98.56 256 ARG B N 1
ATOM 4835 C CA . ARG B 1 256 ? 1.486 29.234 -7.07 1 98.56 256 ARG B CA 1
ATOM 4836 C C . ARG B 1 256 ? 1.666 29.547 -5.59 1 98.56 256 ARG B C 1
ATOM 4838 O O . ARG B 1 256 ? 1.158 30.562 -5.094 1 98.56 256 ARG B O 1
ATOM 4845 N N . ARG B 1 257 ? 2.33 28.734 -4.875 1 98.56 257 ARG B N 1
ATOM 4846 C CA . ARG B 1 257 ? 2.512 28.938 -3.441 1 98.56 257 ARG B CA 1
ATOM 4847 C C . ARG B 1 257 ? 3.809 28.297 -2.957 1 98.56 257 ARG B C 1
ATOM 4849 O O . ARG B 1 257 ? 4.109 27.156 -3.305 1 98.56 257 ARG B O 1
ATOM 4856 N N . ALA B 1 258 ? 4.547 28.984 -2.186 1 98.69 258 ALA B N 1
ATOM 4857 C CA . ALA B 1 258 ? 5.664 28.469 -1.391 1 98.69 258 ALA B CA 1
ATOM 4858 C C . ALA B 1 258 ? 5.457 28.766 0.093 1 98.69 258 ALA B C 1
ATOM 4860 O O . ALA B 1 258 ? 4.852 29.781 0.452 1 98.69 258 ALA B O 1
ATOM 4861 N N . GLY B 1 259 ? 6 27.859 0.947 1 98.5 259 GLY B N 1
ATOM 4862 C CA . GLY B 1 259 ? 5.77 28.047 2.369 1 98.5 259 GLY B CA 1
ATOM 4863 C C . GLY B 1 259 ? 4.336 27.781 2.783 1 98.5 259 GLY B C 1
ATOM 4864 O O . GLY B 1 259 ? 3.832 28.406 3.727 1 98.5 259 GLY B O 1
ATOM 4865 N N . ASN B 1 260 ? 3.623 26.984 1.986 1 98.69 260 ASN B N 1
ATOM 4866 C CA . ASN B 1 260 ? 2.248 26.578 2.266 1 98.69 260 ASN B CA 1
ATOM 4867 C C . ASN B 1 260 ? 2.191 25.391 3.223 1 98.69 260 ASN B C 1
ATOM 4869 O O . ASN B 1 260 ? 3.178 24.672 3.381 1 98.69 260 ASN B O 1
ATOM 4873 N N . GLY B 1 261 ? 1.052 25.25 3.896 1 98.69 261 GLY B N 1
ATOM 4874 C CA . GLY B 1 261 ? 0.758 24.031 4.645 1 98.69 261 GLY B CA 1
ATOM 4875 C C . GLY B 1 261 ? -0.067 23.031 3.855 1 98.69 261 GLY B C 1
ATOM 4876 O O . GLY B 1 261 ? -0.919 23.422 3.053 1 98.69 261 GLY B O 1
ATOM 4877 N N . VAL B 1 262 ? 0.196 21.812 4.086 1 98.88 262 VAL B N 1
ATOM 4878 C CA . VAL B 1 262 ? -0.545 20.75 3.4 1 98.88 262 VAL B CA 1
ATOM 4879 C C . VAL B 1 262 ? -0.988 19.688 4.406 1 98.88 262 VAL B C 1
ATOM 4881 O O . VAL B 1 262 ? -0.224 19.312 5.297 1 98.88 262 VAL B O 1
ATOM 4884 N N . SER B 1 263 ? -2.152 19.25 4.262 1 98.62 263 SER B N 1
ATOM 4885 C CA . SER B 1 263 ? -2.664 18.172 5.109 1 98.62 263 SER B CA 1
ATOM 4886 C C . SER B 1 263 ? -3.742 17.359 4.391 1 98.62 263 SER B C 1
ATOM 4888 O O . SER B 1 263 ? -4.289 17.812 3.381 1 98.62 263 SER B O 1
ATOM 4890 N N . GLU B 1 264 ? -3.898 16.219 4.805 1 97.44 264 GLU B N 1
ATOM 4891 C CA . GLU B 1 264 ? -4.977 15.375 4.309 1 97.44 264 GLU B CA 1
ATOM 4892 C C . GLU B 1 264 ? -6.203 15.461 5.211 1 97.44 264 GLU B C 1
ATOM 4894 O O . GLU B 1 264 ? -6.082 15.469 6.438 1 97.44 264 GLU B O 1
ATOM 4899 N N . LEU B 1 265 ? -7.316 15.602 4.668 1 96.56 265 LEU B N 1
ATOM 4900 C CA . LEU B 1 265 ? -8.586 15.57 5.379 1 96.56 265 LEU B CA 1
ATOM 4901 C C . LEU B 1 265 ? -9.656 14.875 4.539 1 96.56 265 LEU B C 1
ATOM 4903 O O . LEU B 1 265 ? -9.945 15.297 3.418 1 96.56 265 LEU B O 1
ATOM 4907 N N . HIS B 1 266 ? -10.188 13.766 5.109 1 91.81 266 HIS B N 1
ATOM 4908 C CA . HIS B 1 266 ? -11.273 13.016 4.496 1 91.81 266 HIS B CA 1
ATOM 4909 C C . HIS B 1 266 ? -10.922 12.586 3.078 1 91.81 266 HIS B C 1
ATOM 4911 O O . HIS B 1 266 ? -11.734 12.727 2.162 1 91.81 266 HIS B O 1
ATOM 4917 N N . GLY B 1 267 ? -9.719 12.164 2.838 1 91.94 267 GLY B N 1
ATOM 4918 C CA . GLY B 1 267 ? -9.289 11.594 1.571 1 91.94 267 GLY B CA 1
ATOM 4919 C C . GLY B 1 267 ? -8.898 12.641 0.548 1 91.94 267 GLY B C 1
ATOM 4920 O O . GLY B 1 267 ? -8.672 12.32 -0.622 1 91.94 267 GLY B O 1
ATOM 4921 N N . CYS B 1 268 ? -8.828 13.875 0.992 1 95.44 268 CYS B N 1
ATOM 4922 C CA . CYS B 1 268 ? -8.43 14.961 0.101 1 95.44 268 CYS B CA 1
ATOM 4923 C C . CYS B 1 268 ? -7.195 15.68 0.633 1 95.44 268 CYS B C 1
ATOM 4925 O O . CYS B 1 268 ? -6.895 15.602 1.825 1 95.44 268 CYS B O 1
ATOM 4927 N N . LEU B 1 269 ? -6.512 16.297 -0.32 1 98.19 269 LEU B N 1
ATOM 4928 C CA . LEU B 1 269 ? -5.348 17.109 -0.008 1 98.19 269 LEU B CA 1
ATOM 4929 C C . LEU B 1 269 ? -5.727 18.594 0.064 1 98.19 269 LEU B C 1
ATOM 4931 O O . LEU B 1 269 ? -6.348 19.125 -0.859 1 98.19 269 LEU B O 1
ATOM 4935 N N . TYR B 1 270 ? -5.449 19.203 1.182 1 98.88 270 TYR B N 1
ATOM 4936 C CA . TYR B 1 270 ? -5.676 20.641 1.348 1 98.88 270 TYR B CA 1
ATOM 4937 C C . TYR B 1 270 ? -4.355 21.391 1.383 1 98.88 270 TYR B C 1
ATOM 4939 O O . TYR B 1 270 ? -3.428 21.016 2.102 1 98.88 270 TYR B O 1
ATOM 4947 N N . VAL B 1 271 ? -4.262 22.406 0.631 1 98.94 271 VAL B N 1
ATOM 4948 C CA . VAL B 1 271 ? -3.109 23.297 0.654 1 98.94 271 VAL B CA 1
ATOM 4949 C C . VAL B 1 271 ? -3.541 24.672 1.142 1 98.94 271 VAL B C 1
ATOM 4951 O O . VAL B 1 271 ? -4.516 25.25 0.644 1 98.94 271 VAL B O 1
ATOM 4954 N N . VAL B 1 272 ? -2.832 25.156 2.121 1 98.94 272 VAL B N 1
ATOM 4955 C CA . VAL B 1 272 ? -3.281 26.344 2.855 1 98.94 272 VAL B CA 1
ATOM 4956 C C . VAL B 1 272 ? -2.197 27.422 2.822 1 98.94 272 VAL B C 1
ATOM 4958 O O . VAL B 1 272 ? -1.057 27.172 3.221 1 98.94 272 VAL B O 1
ATOM 4961 N N . GLY B 1 273 ? -2.566 28.578 2.393 1 98.88 273 GLY B N 1
ATOM 4962 C CA . GLY B 1 273 ? -1.701 29.75 2.469 1 98.88 273 GLY B CA 1
ATOM 4963 C C . GLY B 1 273 ? -0.462 29.641 1.601 1 98.88 273 GLY B C 1
ATOM 4964 O O . GLY B 1 273 ? -0.537 29.156 0.465 1 98.88 273 GLY B O 1
ATOM 4965 N N . GLY B 1 274 ? 0.623 30.141 2.1 1 98.62 274 GLY B N 1
ATOM 4966 C CA . GLY B 1 274 ? 1.861 30.234 1.342 1 98.62 274 GLY B CA 1
ATOM 4967 C C . GLY B 1 274 ? 2.1 31.625 0.759 1 98.62 274 GLY B C 1
ATOM 4968 O O . GLY B 1 274 ? 1.493 32.594 1.2 1 98.62 274 GLY B O 1
ATOM 4969 N N . PHE B 1 275 ? 3.123 31.656 -0.071 1 97.81 275 PHE B N 1
ATOM 4970 C CA . PHE B 1 275 ? 3.523 32.875 -0.767 1 97.81 275 PHE B CA 1
ATOM 4971 C C . PHE B 1 275 ? 3.549 32.656 -2.275 1 97.81 275 PHE B C 1
ATOM 4973 O O . PHE B 1 275 ? 3.988 31.594 -2.744 1 97.81 275 PHE B O 1
ATOM 4980 N N . ASP B 1 276 ? 3.094 33.656 -3.012 1 96.81 276 ASP B N 1
ATOM 4981 C CA . ASP B 1 276 ? 3.102 33.531 -4.465 1 96.81 276 ASP B CA 1
ATOM 4982 C C . ASP B 1 276 ? 4.211 34.375 -5.09 1 96.81 276 ASP B C 1
ATOM 4984 O O . ASP B 1 276 ? 4.109 34.812 -6.242 1 96.81 276 ASP B O 1
ATOM 4988 N N . ASP B 1 277 ? 5.234 34.812 -4.375 1 93 277 ASP B N 1
ATOM 4989 C CA . ASP B 1 277 ? 6.371 35.656 -4.758 1 93 277 ASP B CA 1
ATOM 4990 C C . ASP B 1 277 ? 6.098 37.125 -4.449 1 93 277 ASP B C 1
ATOM 4992 O O . ASP B 1 277 ? 7.031 37.906 -4.262 1 93 277 ASP B O 1
ATOM 4996 N N . ASN B 1 278 ? 4.867 37.438 -4.379 1 94.5 278 ASN B N 1
ATOM 4997 C CA . ASN B 1 278 ? 4.5 38.844 -4.152 1 94.5 278 ASN B CA 1
ATOM 4998 C C . ASN B 1 278 ? 3.941 39.062 -2.75 1 94.5 278 ASN B C 1
ATOM 5000 O O . ASN B 1 278 ? 4.289 40.031 -2.078 1 94.5 278 ASN B O 1
ATOM 5004 N N . SER B 1 279 ? 3.084 38.188 -2.311 1 96.5 279 SER B N 1
ATOM 5005 C CA . SER B 1 279 ? 2.4 38.344 -1.032 1 96.5 279 SER B CA 1
ATOM 5006 C C . SER B 1 279 ? 2.006 37 -0.432 1 96.5 279 SER B C 1
ATOM 5008 O O . SER B 1 279 ? 1.896 36 -1.149 1 96.5 279 SER B O 1
ATOM 5010 N N . PRO B 1 280 ? 1.832 37 0.927 1 98.12 280 PRO B N 1
ATOM 5011 C CA . PRO B 1 280 ? 1.211 35.812 1.518 1 98.12 280 PRO B CA 1
ATOM 5012 C C . PRO B 1 280 ? -0.237 35.625 1.073 1 98.12 280 PRO B C 1
ATOM 5014 O O . PRO B 1 280 ? -0.904 36.594 0.696 1 98.12 280 PRO B O 1
ATOM 5017 N N . LEU B 1 281 ? -0.697 34.438 1.145 1 98.69 281 LEU B N 1
ATOM 5018 C CA . LEU B 1 281 ? -1.994 34.094 0.571 1 98.69 281 LEU B CA 1
ATOM 5019 C C . LEU B 1 281 ? -2.998 33.75 1.666 1 98.69 281 LEU B C 1
ATOM 5021 O O . LEU B 1 281 ? -2.627 33.188 2.703 1 98.69 281 LEU B O 1
ATOM 5025 N N . SER B 1 282 ? -4.266 34.062 1.39 1 98.62 282 SER B N 1
ATOM 5026 C CA . SER B 1 282 ? -5.367 33.562 2.217 1 98.62 282 SER B CA 1
ATOM 5027 C C . SER B 1 282 ? -6.082 32.406 1.56 1 98.62 282 SER B C 1
ATOM 5029 O O . SER B 1 282 ? -6.898 31.719 2.197 1 98.62 282 SER B O 1
ATOM 5031 N N . SER B 1 283 ? -5.754 32.156 0.312 1 98.69 283 SER B N 1
ATOM 5032 C CA . SER B 1 283 ? -6.492 31.141 -0.441 1 98.69 283 SER B CA 1
ATOM 5033 C C . SER B 1 283 ? -6.148 29.734 0.037 1 98.69 283 SER B C 1
ATOM 5035 O O . SER B 1 283 ? -5.062 29.5 0.565 1 98.69 283 SER B O 1
ATOM 5037 N N . VAL B 1 284 ? -7.074 28.859 -0.081 1 98.88 284 VAL B N 1
ATOM 5038 C CA . VAL B 1 284 ? -6.973 27.453 0.251 1 98.88 284 VAL B CA 1
ATOM 5039 C C . VAL B 1 284 ? -7.551 26.609 -0.885 1 98.88 284 VAL B C 1
ATOM 5041 O O . VAL B 1 284 ? -8.641 26.906 -1.389 1 98.88 284 VAL B O 1
ATOM 5044 N N . GLU B 1 285 ? -6.844 25.641 -1.305 1 98.81 285 GLU B N 1
ATOM 5045 C CA . GLU B 1 285 ? -7.32 24.75 -2.352 1 98.81 285 GLU B CA 1
ATOM 5046 C C . GLU B 1 285 ? -7.379 23.312 -1.857 1 98.81 285 GLU B C 1
ATOM 5048 O O . GLU B 1 285 ? -6.594 22.906 -0.993 1 98.81 285 GLU B O 1
ATOM 5053 N N . ARG B 1 286 ? -8.266 22.578 -2.342 1 98.75 286 ARG B N 1
ATOM 5054 C CA . ARG B 1 286 ? -8.461 21.156 -2.057 1 98.75 286 ARG B CA 1
ATOM 5055 C C . ARG B 1 286 ? -8.328 20.328 -3.322 1 98.75 286 ARG B C 1
ATOM 5057 O O . ARG B 1 286 ? -8.789 20.719 -4.391 1 98.75 286 ARG B O 1
ATOM 5064 N N . PHE B 1 287 ? -7.645 19.281 -3.203 1 98.5 287 PHE B N 1
ATOM 5065 C CA . PHE B 1 287 ? -7.477 18.328 -4.305 1 98.5 287 PHE B CA 1
ATOM 5066 C C . PHE B 1 287 ? -8.094 16.984 -3.961 1 98.5 287 PHE B C 1
ATOM 5068 O O . PHE B 1 287 ? -7.785 16.406 -2.92 1 98.5 287 PHE B O 1
ATOM 5075 N N . ASP B 1 288 ? -8.938 16.469 -4.77 1 94.75 288 ASP B N 1
ATOM 5076 C CA . ASP B 1 288 ? -9.492 15.125 -4.664 1 94.75 288 ASP B CA 1
ATOM 5077 C C . ASP B 1 288 ? -8.836 14.172 -5.664 1 94.75 288 ASP B C 1
ATOM 5079 O O . ASP B 1 288 ? -9.086 14.266 -6.867 1 94.75 288 ASP B O 1
ATOM 5083 N N . PRO B 1 289 ? -8.039 13.305 -5.188 1 93.81 289 PRO B N 1
ATOM 5084 C CA . PRO B 1 289 ? -7.316 12.414 -6.098 1 93.81 289 PRO B CA 1
ATOM 5085 C C . PRO B 1 289 ? -8.242 11.477 -6.863 1 93.81 289 PRO B C 1
ATOM 5087 O O . PRO B 1 289 ? -7.871 10.969 -7.93 1 93.81 289 PRO B O 1
ATOM 5090 N N . ARG B 1 290 ? -9.414 11.195 -6.402 1 87.56 290 ARG B N 1
ATOM 5091 C CA . ARG B 1 290 ? -10.352 10.289 -7.059 1 87.56 290 ARG B CA 1
ATOM 5092 C C . ARG B 1 290 ? -10.914 10.906 -8.336 1 87.56 290 ARG B C 1
ATOM 5094 O O . ARG B 1 290 ? -11.227 10.203 -9.289 1 87.56 290 ARG B O 1
ATOM 5101 N N . THR B 1 291 ? -11.031 12.227 -8.328 1 91.62 291 THR B N 1
ATOM 5102 C CA . THR B 1 291 ? -11.578 12.93 -9.477 1 91.62 291 THR B CA 1
ATOM 5103 C C . THR B 1 291 ? -10.484 13.734 -10.188 1 91.62 291 THR B C 1
ATOM 5105 O O . THR B 1 291 ? -10.719 14.289 -11.258 1 91.62 291 THR B O 1
ATOM 5108 N N . ASN B 1 292 ? -9.312 13.898 -9.664 1 95.69 292 ASN B N 1
ATOM 5109 C CA . ASN B 1 292 ? -8.188 14.664 -10.188 1 95.69 292 ASN B CA 1
ATOM 5110 C C . ASN B 1 292 ? -8.547 16.141 -10.375 1 95.69 292 ASN B C 1
ATOM 5112 O O . ASN B 1 292 ? -8.297 16.703 -11.438 1 95.69 292 ASN B O 1
ATOM 5116 N N . LYS B 1 293 ? -9.125 16.688 -9.344 1 97.25 293 LYS B N 1
ATOM 5117 C CA . LYS B 1 293 ? -9.594 18.062 -9.461 1 97.25 293 LYS B CA 1
ATOM 5118 C C . LYS B 1 293 ? -9.164 18.906 -8.258 1 97.25 293 LYS B C 1
ATOM 5120 O O . LYS B 1 293 ? -9.188 18.406 -7.125 1 97.25 293 LYS B O 1
ATOM 5125 N N . TRP B 1 294 ? -8.805 20.156 -8.625 1 98.56 294 TRP B N 1
ATOM 5126 C CA . TRP B 1 294 ? -8.586 21.156 -7.598 1 98.56 294 TRP B CA 1
ATOM 5127 C C . TRP B 1 294 ? -9.805 22.078 -7.461 1 98.56 294 TRP B C 1
ATOM 5129 O O . TRP B 1 294 ? -10.422 22.438 -8.461 1 98.56 294 TRP B O 1
ATOM 5139 N N . GLU B 1 295 ? -10.07 22.422 -6.277 1 98.31 295 GLU B N 1
ATOM 5140 C CA . GLU B 1 295 ? -11.117 23.406 -6.012 1 98.31 295 GLU B CA 1
ATOM 5141 C C . GLU B 1 295 ? -10.719 24.344 -4.879 1 98.31 295 GLU B C 1
ATOM 5143 O O . GLU B 1 295 ? -10.055 23.922 -3.926 1 98.31 295 GLU B O 1
ATOM 5148 N N . TYR B 1 296 ? -11.148 25.609 -5.055 1 98.62 296 TYR B N 1
ATOM 5149 C CA . TYR B 1 296 ? -10.969 26.531 -3.949 1 98.62 296 TYR B CA 1
ATOM 5150 C C . TYR B 1 296 ? -12.016 26.312 -2.867 1 98.62 296 TYR B C 1
ATOM 5152 O O . TYR B 1 296 ? -13.188 26.047 -3.17 1 98.62 296 TYR B O 1
ATOM 5160 N N . VAL B 1 297 ? -11.609 26.344 -1.66 1 98.62 297 VAL B N 1
ATOM 5161 C CA . VAL B 1 297 ? -12.531 26.375 -0.532 1 98.62 297 VAL B CA 1
ATO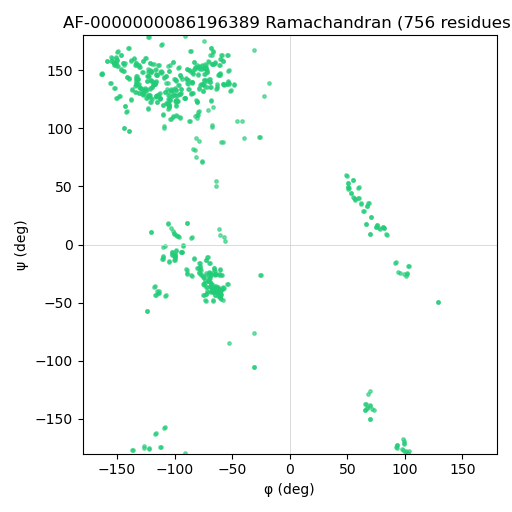M 5162 C C . VAL B 1 297 ? -12.445 27.719 0.173 1 98.62 297 VAL B C 1
ATOM 5164 O O . VAL B 1 297 ? -11.781 28.641 -0.316 1 98.62 297 VAL B O 1
ATOM 5167 N N . ALA B 1 298 ? -13.148 27.844 1.306 1 98.81 298 ALA B N 1
ATOM 5168 C CA . ALA B 1 298 ? -13.18 29.109 2.029 1 98.81 298 ALA B CA 1
ATOM 5169 C C . ALA B 1 298 ? -11.766 29.609 2.328 1 98.81 298 ALA B C 1
ATOM 5171 O O . ALA B 1 298 ? -10.883 28.812 2.678 1 98.81 298 ALA B O 1
ATOM 5172 N N . GLU B 1 299 ? -11.57 30.844 2.201 1 98.69 299 GLU B N 1
ATOM 5173 C CA . GLU B 1 299 ? -10.266 31.469 2.434 1 98.69 299 GLU B CA 1
ATOM 5174 C C . GLU B 1 299 ? -10 31.656 3.924 1 98.69 299 GLU B C 1
ATOM 5176 O O . GLU B 1 299 ? -10.938 31.766 4.715 1 98.69 299 GLU B O 1
ATOM 5181 N N . LEU B 1 300 ? -8.758 31.672 4.227 1 98.75 300 LEU B N 1
ATOM 5182 C CA . LEU B 1 300 ? -8.336 32.031 5.57 1 98.75 300 LEU B CA 1
ATOM 5183 C C . LEU B 1 300 ? -8.836 33.438 5.934 1 98.75 300 LEU B C 1
ATOM 5185 O O . LEU B 1 300 ? -9.07 34.281 5.051 1 98.75 300 LEU B O 1
ATOM 5189 N N . THR B 1 301 ? -8.914 33.688 7.258 1 98.12 301 THR B N 1
ATOM 5190 C CA . THR B 1 301 ? -9.336 35 7.723 1 98.12 301 THR B CA 1
ATOM 5191 C C . THR B 1 301 ? -8.234 36.031 7.488 1 98.12 301 THR B C 1
ATOM 5193 O O . THR B 1 301 ? -8.5 37.25 7.453 1 98.12 301 THR B O 1
ATOM 5196 N N . THR B 1 302 ? -7.043 35.594 7.414 1 98.19 302 THR B N 1
ATOM 5197 C CA . THR B 1 302 ? -5.879 36.406 7.098 1 98.19 302 THR B CA 1
ATOM 5198 C C . THR B 1 302 ? -4.863 35.625 6.285 1 98.19 302 THR B C 1
ATOM 5200 O O . THR B 1 302 ? -4.797 34.406 6.391 1 98.19 302 THR B O 1
ATOM 5203 N N . PRO B 1 303 ? -4.105 36.344 5.41 1 98.5 303 PRO B N 1
ATOM 5204 C CA . PRO B 1 303 ? -3.055 35.594 4.703 1 98.5 303 PRO B CA 1
ATOM 5205 C C . PRO B 1 303 ? -2.021 35 5.648 1 98.5 303 PRO B C 1
ATOM 5207 O O . PRO B 1 303 ? -1.722 35.594 6.695 1 98.5 303 PRO B O 1
ATOM 5210 N N . ARG B 1 304 ? -1.501 33.844 5.293 1 98.69 304 ARG B N 1
ATOM 5211 C CA . ARG B 1 304 ? -0.515 33.188 6.145 1 98.69 304 ARG B CA 1
ATOM 5212 C C . ARG B 1 304 ? 0.6 32.562 5.309 1 98.69 304 ARG B C 1
ATOM 5214 O O . ARG B 1 304 ? 0.462 31.453 4.812 1 98.69 304 ARG B O 1
ATOM 5221 N N . GLY B 1 305 ? 1.716 33.281 5.195 1 98.12 305 GLY B N 1
ATOM 5222 C CA . GLY B 1 305 ? 2.928 32.688 4.656 1 98.12 305 GLY B CA 1
ATOM 5223 C C . GLY B 1 305 ? 3.756 31.953 5.699 1 98.12 305 GLY B C 1
ATOM 5224 O O . GLY B 1 305 ? 3.904 32.438 6.824 1 98.12 305 GLY B O 1
ATOM 5225 N N . GLY B 1 306 ? 4.324 30.781 5.328 1 98 306 GLY B N 1
ATOM 5226 C CA . GLY B 1 306 ? 5.066 30 6.305 1 98 306 GLY B CA 1
ATOM 5227 C C . GLY B 1 306 ? 4.188 29.406 7.387 1 98 306 GLY B C 1
ATOM 5228 O O . GLY B 1 306 ? 4.57 29.375 8.562 1 98 306 GLY B O 1
ATOM 5229 N N . VAL B 1 307 ? 2.965 29 7.012 1 98.56 307 VAL B N 1
ATOM 5230 C CA . VAL B 1 307 ? 1.971 28.5 7.961 1 98.56 307 VAL B CA 1
ATOM 5231 C C . VAL B 1 307 ? 2.189 27.016 8.211 1 98.56 307 VAL B C 1
ATOM 5233 O O . VAL B 1 307 ? 2.539 26.266 7.289 1 98.56 307 VAL B O 1
ATOM 5236 N N . GLY B 1 308 ? 2.053 26.547 9.438 1 98.31 308 GLY B N 1
ATOM 5237 C CA . GLY B 1 308 ? 1.961 25.141 9.773 1 98.31 308 GLY B CA 1
ATOM 5238 C C . GLY B 1 308 ? 0.532 24.656 9.93 1 98.31 308 GLY B C 1
ATOM 5239 O O . GLY B 1 308 ? -0.306 25.359 10.508 1 98.31 308 GLY B O 1
ATOM 5240 N N . ILE B 1 309 ? 0.269 23.5 9.383 1 98.75 309 ILE B N 1
ATOM 5241 C CA . ILE B 1 309 ? -1.106 23.031 9.516 1 98.75 309 ILE B CA 1
ATOM 5242 C C . ILE B 1 309 ? -1.112 21.531 9.852 1 98.75 309 ILE B C 1
ATOM 5244 O O . ILE B 1 309 ? -0.132 20.828 9.602 1 98.75 309 ILE B O 1
ATOM 5248 N N . ALA B 1 310 ? -2.156 21.109 10.391 1 98.62 310 ALA B N 1
ATOM 5249 C CA . ALA B 1 310 ? -2.438 19.703 10.648 1 98.62 310 ALA B CA 1
ATOM 5250 C C . ALA B 1 310 ? -3.934 19.469 10.812 1 98.62 310 ALA B C 1
ATOM 5252 O O . ALA B 1 310 ? -4.699 20.406 11.039 1 98.62 310 ALA B O 1
ATOM 5253 N N . THR B 1 311 ? -4.312 18.312 10.609 1 97.88 311 THR B N 1
ATOM 5254 C CA . THR B 1 311 ? -5.715 17.938 10.742 1 97.88 311 THR B CA 1
ATOM 5255 C C . THR B 1 311 ? -5.973 17.281 12.094 1 97.88 311 THR B C 1
ATOM 5257 O O . THR B 1 311 ? -5.258 16.359 12.5 1 97.88 311 THR B O 1
ATOM 5260 N N . LEU B 1 312 ? -6.863 17.797 12.797 1 96.56 312 LEU B N 1
ATOM 5261 C CA . LEU B 1 312 ? -7.27 17.297 14.109 1 96.56 312 LEU B CA 1
ATOM 5262 C C . LEU B 1 312 ? -8.789 17.328 14.258 1 96.56 312 LEU B C 1
ATOM 5264 O O . LEU B 1 312 ? -9.414 18.359 14.023 1 96.56 312 LEU B O 1
ATOM 5268 N N . MET B 1 313 ? -9.383 16.156 14.586 1 94.5 313 MET B N 1
ATOM 5269 C CA . MET B 1 313 ? -10.812 16 14.844 1 94.5 313 MET B CA 1
ATOM 5270 C C . MET B 1 313 ? -11.641 16.484 13.656 1 94.5 313 MET B C 1
ATOM 5272 O O . MET B 1 313 ? -12.609 17.219 13.828 1 94.5 313 MET B O 1
ATOM 5276 N N . GLY B 1 314 ? -11.188 16.219 12.508 1 94.06 314 GLY B N 1
ATOM 5277 C CA . GLY B 1 314 ? -11.938 16.5 11.297 1 94.06 314 GLY B CA 1
ATOM 5278 C C . GLY B 1 314 ? -11.852 17.953 10.852 1 94.06 314 GLY B C 1
ATOM 5279 O O . GLY B 1 314 ? -12.656 18.406 10.047 1 94.06 314 GLY B O 1
ATOM 5280 N N . LYS B 1 315 ? -10.922 18.641 11.406 1 96.94 315 LYS B N 1
ATOM 5281 C CA . LYS B 1 315 ? -10.695 20.047 11.039 1 96.94 315 LYS B CA 1
ATOM 5282 C C . LYS B 1 315 ? -9.219 20.297 10.75 1 96.94 315 LYS B C 1
ATOM 5284 O O . LYS B 1 315 ? -8.344 19.562 11.234 1 96.94 315 LYS B O 1
ATOM 5289 N N . ILE B 1 316 ? -8.969 21.266 9.969 1 98.62 316 ILE B N 1
ATOM 5290 C CA . ILE B 1 316 ? -7.59 21.688 9.703 1 98.62 316 ILE B CA 1
ATOM 5291 C C . ILE B 1 316 ? -7.234 22.875 10.586 1 98.62 316 ILE B C 1
ATOM 5293 O O . ILE B 1 316 ? -7.996 23.844 10.664 1 98.62 316 ILE B O 1
ATOM 5297 N N . PHE B 1 317 ? -6.168 22.781 11.273 1 98.81 317 PHE B N 1
ATOM 5298 C CA . PHE B 1 317 ? -5.633 23.875 12.07 1 98.81 317 PHE B CA 1
ATOM 5299 C C . PHE B 1 317 ? -4.508 24.594 11.336 1 98.81 317 PHE B C 1
ATOM 5301 O O . PHE B 1 317 ? -3.557 23.953 10.875 1 98.81 317 PHE B O 1
ATOM 5308 N N . ALA B 1 318 ? -4.629 25.812 11.148 1 98.88 318 ALA B N 1
ATOM 5309 C CA . ALA B 1 318 ? -3.562 26.656 10.625 1 98.88 318 ALA B CA 1
ATOM 5310 C C . ALA B 1 318 ? -2.955 27.516 11.727 1 98.88 318 ALA B C 1
ATOM 5312 O O . ALA B 1 318 ? -3.65 28.328 12.344 1 98.88 318 ALA B O 1
ATOM 5313 N N . VAL B 1 319 ? -1.71 27.359 11.953 1 98.75 319 VAL B N 1
ATOM 5314 C CA . VAL B 1 319 ? -1.069 27.969 13.109 1 98.75 319 VAL B CA 1
ATOM 5315 C C . VAL B 1 319 ? -0.033 29 12.656 1 98.75 319 VAL B C 1
ATOM 5317 O O . VAL B 1 319 ? 0.916 28.656 11.945 1 98.75 319 VAL B O 1
ATOM 5320 N N . GLY B 1 320 ? -0.201 30.203 13.094 1 98.19 320 GLY B N 1
ATOM 5321 C CA . GLY B 1 320 ? 0.787 31.25 12.883 1 98.19 320 GLY B CA 1
ATOM 5322 C C . GLY B 1 320 ? 0.932 31.656 11.422 1 98.19 320 GLY B C 1
ATOM 5323 O O . GLY B 1 320 ? -0.066 31.844 10.727 1 98.19 320 GLY B O 1
ATOM 5324 N N . GLY B 1 321 ? 2.135 31.891 11.039 1 97.88 321 GLY B N 1
ATOM 5325 C CA . GLY B 1 321 ? 2.439 32.406 9.719 1 97.88 321 GLY B CA 1
ATOM 5326 C C . GLY B 1 321 ? 2.727 33.906 9.711 1 97.88 321 GLY B C 1
ATOM 5327 O O . GLY B 1 321 ? 2.922 34.5 10.766 1 97.88 321 GLY B O 1
ATOM 5328 N N . HIS B 1 322 ? 2.949 34.344 8.57 1 97.06 322 HIS B N 1
ATOM 5329 C CA . HIS B 1 322 ? 3.174 35.781 8.344 1 97.06 322 HIS B CA 1
ATOM 5330 C C . HIS B 1 322 ? 2.154 36.344 7.359 1 97.06 322 HIS B C 1
ATOM 5332 O O . HIS B 1 322 ? 1.906 35.75 6.309 1 97.06 322 HIS B O 1
ATOM 5338 N N . ASN B 1 323 ? 1.601 37.469 7.684 1 97.19 323 ASN B N 1
ATOM 5339 C CA . ASN B 1 323 ? 0.515 37.938 6.844 1 97.19 323 ASN B CA 1
ATOM 5340 C C . ASN B 1 323 ? 0.993 39.062 5.902 1 97.19 323 ASN B C 1
ATOM 5342 O O . ASN B 1 323 ? 0.181 39.75 5.285 1 97.19 323 ASN B O 1
ATOM 5346 N N . GLY B 1 324 ? 2.277 39.25 5.758 1 94.88 324 GLY B N 1
ATOM 5347 C CA . GLY B 1 324 ? 2.855 40.312 4.953 1 94.88 324 GLY B CA 1
ATOM 5348 C C . GLY B 1 324 ? 3.297 41.5 5.773 1 94.88 324 GLY B C 1
ATOM 5349 O O . GLY B 1 324 ? 4.234 42.219 5.398 1 94.88 324 GLY B O 1
ATOM 5350 N N . ASN B 1 325 ? 2.697 41.688 6.898 1 94 325 ASN B N 1
ATOM 5351 C CA . ASN B 1 325 ? 2.992 42.812 7.785 1 94 325 ASN B CA 1
ATOM 5352 C C . ASN B 1 325 ? 3.576 42.344 9.117 1 94 325 ASN B C 1
ATOM 5354 O O . ASN B 1 325 ? 4.5 42.969 9.648 1 94 325 ASN B O 1
ATOM 5358 N N . ALA B 1 326 ? 3.051 41.281 9.633 1 94.25 326 ALA B N 1
ATOM 5359 C CA . ALA B 1 326 ? 3.455 40.812 10.953 1 94.25 326 ALA B CA 1
ATOM 5360 C C . ALA B 1 326 ? 3.449 39.281 11.016 1 94.25 326 ALA B C 1
ATOM 5362 O O . ALA B 1 326 ? 2.746 38.625 10.242 1 94.25 326 ALA B O 1
ATOM 5363 N N . TYR B 1 327 ? 4.234 38.844 11.922 1 96 327 TYR B N 1
ATOM 5364 C CA . TYR B 1 327 ? 4.121 37.469 12.312 1 96 327 TYR B CA 1
ATOM 5365 C C . TYR B 1 327 ? 2.875 37.219 13.156 1 96 327 TYR B C 1
ATOM 5367 O O . TYR B 1 327 ? 2.496 38.094 13.969 1 96 327 TYR B O 1
ATOM 5375 N N . LEU B 1 328 ? 2.322 36.094 13.008 1 96.75 328 LEU B N 1
ATOM 5376 C CA . LEU B 1 328 ? 1.02 35.844 13.625 1 96.75 328 LEU B CA 1
ATOM 5377 C C . LEU B 1 328 ? 1.135 34.875 14.789 1 96.75 328 LEU B C 1
ATOM 5379 O O . LEU B 1 328 ? 1.915 33.938 14.734 1 96.75 328 LEU B O 1
ATOM 5383 N N . ASN B 1 329 ? 0.36 35.094 15.82 1 96.44 329 ASN B N 1
ATOM 5384 C CA . ASN B 1 329 ? 0.152 34.094 16.859 1 96.44 329 ASN B CA 1
ATOM 5385 C C . ASN B 1 329 ? -1.251 33.5 16.797 1 96.44 329 ASN B C 1
ATOM 5387 O O . ASN B 1 329 ? -1.591 32.594 17.578 1 96.44 329 ASN B O 1
ATOM 5391 N N . THR B 1 330 ? -2.047 33.969 15.867 1 97.75 330 THR B N 1
ATOM 5392 C CA . THR B 1 330 ? -3.418 33.5 15.75 1 97.75 330 THR B CA 1
ATOM 5393 C C . THR B 1 330 ? -3.449 32.094 15.141 1 97.75 330 THR B C 1
ATOM 5395 O O . THR B 1 330 ? -2.523 31.688 14.438 1 97.75 330 THR B O 1
ATOM 5398 N N . VAL B 1 331 ? -4.449 31.359 15.492 1 98.69 331 VAL B N 1
ATOM 5399 C CA . VAL B 1 331 ? -4.746 30.031 14.969 1 98.69 331 VAL B CA 1
ATOM 5400 C C . VAL B 1 331 ? -6.191 29.984 14.477 1 98.69 331 VAL B C 1
ATOM 5402 O O . VAL B 1 331 ? -7.094 30.516 15.125 1 98.69 331 VAL B O 1
ATOM 5405 N N . GLU B 1 332 ? -6.402 29.469 13.359 1 98.56 332 GLU B N 1
ATOM 5406 C CA . GLU B 1 332 ? -7.766 29.266 12.875 1 98.56 332 GLU B CA 1
ATOM 5407 C C . GLU B 1 332 ? -7.977 27.844 12.367 1 98.56 332 GLU B C 1
ATOM 5409 O O . GLU B 1 332 ? -7.02 27.156 12.008 1 98.56 332 GLU B O 1
ATOM 5414 N N . THR B 1 333 ? -9.188 27.359 12.43 1 98.5 333 THR B N 1
ATOM 5415 C CA . THR B 1 333 ? -9.531 26 12.047 1 98.5 333 THR B CA 1
ATOM 5416 C C . THR B 1 333 ? -10.539 26 10.906 1 98.5 333 THR B C 1
ATOM 5418 O O . THR B 1 333 ? -11.43 26.844 10.852 1 98.5 333 THR B O 1
ATOM 5421 N N . PHE B 1 334 ? -10.383 25.125 10.016 1 98.62 334 PHE B N 1
ATOM 5422 C CA . PHE B 1 334 ? -11.281 24.938 8.883 1 98.62 334 PHE B CA 1
ATOM 5423 C C . PHE B 1 334 ? -12.266 23.812 9.141 1 98.62 334 PHE B C 1
ATOM 5425 O O . PHE B 1 334 ? -11.867 22.688 9.43 1 98.62 334 PHE B O 1
ATOM 5432 N N . ASP B 1 335 ? -13.492 24.078 9.055 1 96.31 335 ASP B N 1
ATOM 5433 C CA . ASP B 1 335 ? -14.562 23.078 9.07 1 96.31 335 ASP B CA 1
ATOM 5434 C C . ASP B 1 335 ? -15.031 22.75 7.656 1 96.31 335 ASP B C 1
ATOM 5436 O O . ASP B 1 335 ? -15.695 23.562 7.012 1 96.31 335 ASP B O 1
ATOM 5440 N N . PRO B 1 336 ? -14.734 21.547 7.238 1 94.75 336 PRO B N 1
ATOM 5441 C CA . PRO B 1 336 ? -15.078 21.219 5.855 1 94.75 336 PRO B CA 1
ATOM 5442 C C . PRO B 1 336 ? -16.578 21.125 5.625 1 94.75 336 PRO B C 1
ATOM 5444 O O . PRO B 1 336 ? -17.047 21.266 4.492 1 94.75 336 PRO B O 1
ATOM 5447 N N . VAL B 1 337 ? -17.312 20.859 6.621 1 92 337 VAL B N 1
ATOM 5448 C CA . VAL B 1 337 ? -18.766 20.766 6.496 1 92 337 VAL B CA 1
ATOM 5449 C C . VAL B 1 337 ? -19.359 22.156 6.309 1 92 337 VAL B C 1
ATOM 5451 O O . VAL B 1 337 ? -20.156 22.391 5.391 1 92 337 VAL B O 1
ATOM 5454 N N . ALA B 1 338 ? -18.938 23.078 7.152 1 95.25 338 ALA B N 1
ATOM 5455 C CA . ALA B 1 338 ? -19.438 24.453 7.078 1 95.25 338 ALA B CA 1
ATOM 5456 C C . ALA B 1 338 ? -18.672 25.25 6.027 1 95.25 338 ALA B C 1
ATOM 5458 O O . ALA B 1 338 ? -19.094 26.344 5.645 1 95.25 338 ALA B O 1
ATOM 5459 N N . ASN B 1 339 ? -17.609 24.766 5.523 1 97.56 339 ASN B N 1
ATOM 5460 C CA . ASN B 1 339 ? -16.703 25.469 4.613 1 97.56 339 ASN B CA 1
ATOM 5461 C C . ASN B 1 339 ? -16.344 26.859 5.129 1 97.56 339 ASN B C 1
ATOM 5463 O O . ASN B 1 339 ? -16.516 27.844 4.422 1 97.56 339 ASN B O 1
ATOM 5467 N N . ARG B 1 340 ? -15.766 26.875 6.266 1 98.12 340 ARG B N 1
ATOM 5468 C CA . ARG B 1 340 ? -15.414 28.156 6.859 1 98.12 340 ARG B CA 1
ATOM 5469 C C . ARG B 1 340 ? -14.25 28 7.84 1 98.12 340 ARG B C 1
ATOM 5471 O O . ARG B 1 340 ? -14 26.906 8.336 1 98.12 340 ARG B O 1
ATOM 5478 N N . TRP B 1 341 ? -13.562 29.109 8.086 1 98.62 341 TRP B N 1
ATOM 5479 C CA . TRP B 1 341 ? -12.477 29.188 9.062 1 98.62 341 TRP B CA 1
ATOM 5480 C C . TRP B 1 341 ? -12.93 29.938 10.312 1 98.62 341 TRP B C 1
ATOM 5482 O O . TRP B 1 341 ? -13.656 30.922 10.219 1 98.62 341 TRP B O 1
ATOM 5492 N N . GLU B 1 342 ? -12.539 29.438 11.422 1 98.06 342 GLU B N 1
ATOM 5493 C CA . GLU B 1 342 ? -12.836 30.109 12.688 1 98.06 342 GLU B CA 1
ATOM 5494 C C . GLU B 1 342 ? -11.586 30.203 13.555 1 98.06 342 GLU B C 1
ATOM 5496 O O . GLU B 1 342 ? -10.781 29.266 13.609 1 98.06 342 GLU B O 1
ATOM 5501 N N . LEU B 1 343 ? -11.484 31.312 14.227 1 98.25 343 LEU B N 1
ATOM 5502 C CA . LEU B 1 343 ? -10.344 31.5 15.117 1 98.25 343 LEU B CA 1
ATOM 5503 C C . LEU B 1 343 ? -10.508 30.656 16.375 1 98.25 343 LEU B C 1
ATOM 5505 O O . LEU B 1 343 ? -11.617 30.5 16.891 1 98.25 343 LEU B O 1
ATOM 5509 N N . VAL B 1 344 ? -9.438 30.109 16.844 1 98 344 VAL B N 1
ATOM 5510 C CA . VAL B 1 344 ? -9.383 29.391 18.109 1 98 344 VAL B CA 1
ATOM 5511 C C . VAL B 1 344 ? -8.266 29.953 18.984 1 98 344 VAL B C 1
ATOM 5513 O O . VAL B 1 344 ? -7.723 31.031 18.688 1 98 344 VAL B O 1
ATOM 5516 N N . GLY B 1 345 ? -8.008 29.344 20.125 1 97.69 345 GLY B N 1
ATOM 5517 C CA . GLY B 1 345 ? -6.988 29.859 21.016 1 97.69 345 GLY B CA 1
ATOM 5518 C C . GLY B 1 345 ? -5.66 30.109 20.328 1 97.69 345 GLY B C 1
ATOM 5519 O O . GLY B 1 345 ? -5.184 29.266 19.578 1 97.69 345 GLY B O 1
ATOM 5520 N N . PRO B 1 346 ? -5.027 31.234 20.531 1 97.44 346 PRO B N 1
ATOM 5521 C CA . PRO B 1 346 ? -3.756 31.578 19.891 1 97.44 346 PRO B CA 1
ATOM 5522 C C . PRO B 1 346 ? -2.551 30.984 20.609 1 97.44 346 PRO B C 1
ATOM 5524 O O . PRO B 1 346 ? -2.623 30.672 21.797 1 97.44 346 PRO B O 1
ATOM 5527 N N . VAL B 1 347 ? -1.536 30.734 19.844 1 96.56 347 VAL B N 1
ATOM 5528 C CA . VAL B 1 347 ? -0.266 30.391 20.469 1 96.56 347 VAL B CA 1
ATOM 5529 C C . VAL B 1 347 ? 0.301 31.594 21.203 1 96.56 347 VAL B C 1
ATOM 5531 O O . VAL B 1 347 ? -0.116 32.719 20.953 1 96.56 347 VAL B O 1
ATOM 5534 N N . SER B 1 348 ? 1.213 31.344 22.062 1 92.81 348 SER B N 1
ATOM 5535 C CA . SER B 1 348 ? 1.787 32.406 22.875 1 92.81 348 SER B CA 1
ATOM 5536 C C . SER B 1 348 ? 2.744 33.281 22.062 1 92.81 348 SER B C 1
ATOM 5538 O O . SER B 1 348 ? 2.736 34.5 22.188 1 92.81 348 SER B O 1
ATOM 5540 N N . HIS B 1 349 ? 3.553 32.594 21.281 1 91.19 349 HIS B N 1
ATOM 5541 C CA . HIS B 1 349 ? 4.535 33.312 20.469 1 91.19 349 HIS B CA 1
ATOM 5542 C C . HIS B 1 349 ? 4.133 33.312 19 1 91.19 349 HIS B C 1
ATOM 5544 O O . HIS B 1 349 ? 3.742 32.281 18.453 1 91.19 349 HIS B O 1
ATOM 5550 N N . CYS B 1 350 ? 4.258 34.531 18.438 1 94.38 350 CYS B N 1
ATOM 5551 C CA . CYS B 1 350 ? 4.078 34.594 17 1 94.38 350 CYS B CA 1
ATOM 5552 C C . CYS B 1 350 ? 5.168 33.781 16.297 1 94.38 350 CYS B C 1
ATOM 5554 O O . CYS B 1 350 ? 6.332 33.812 16.703 1 94.38 350 CYS B O 1
ATOM 5556 N N . ARG B 1 351 ? 4.789 33.031 15.32 1 94.31 351 ARG B N 1
ATOM 5557 C CA . ARG B 1 351 ? 5.82 32.25 14.656 1 94.31 351 ARG B CA 1
ATOM 5558 C C . ARG B 1 351 ? 5.422 31.906 13.219 1 94.31 351 ARG B C 1
ATOM 5560 O O . ARG B 1 351 ? 4.258 31.609 12.953 1 94.31 351 ARG B O 1
ATOM 5567 N N . ALA B 1 352 ? 6.344 31.984 12.336 1 96.75 352 ALA B N 1
ATOM 5568 C CA . ALA B 1 352 ? 6.297 31.438 10.984 1 96.75 352 ALA B CA 1
ATOM 5569 C C . ALA B 1 352 ? 7.406 30.422 10.773 1 96.75 352 ALA B C 1
ATOM 5571 O O . ALA B 1 352 ? 8.422 30.438 11.469 1 96.75 352 ALA B O 1
ATOM 5572 N N . GLY B 1 353 ? 7.125 29.5 9.789 1 97.44 353 GLY B N 1
ATOM 5573 C CA . GLY B 1 353 ? 8.133 28.484 9.531 1 97.44 353 GLY B CA 1
ATOM 5574 C C . GLY B 1 353 ? 8.195 27.406 10.594 1 97.44 353 GLY B C 1
ATOM 5575 O O . GLY B 1 353 ? 9.203 26.703 10.727 1 97.44 353 GLY B O 1
ATOM 5576 N N . ALA B 1 354 ? 7.133 27.328 11.461 1 98 354 ALA B N 1
ATOM 5577 C CA . ALA B 1 354 ? 7 26.25 12.438 1 98 354 ALA B CA 1
ATOM 5578 C C . ALA B 1 354 ? 6.402 25 11.797 1 98 354 ALA B C 1
ATOM 5580 O O . ALA B 1 354 ? 5.754 25.094 10.75 1 98 354 ALA B O 1
ATOM 5581 N N . GLY B 1 355 ? 6.723 23.859 12.336 1 98.5 355 GLY B N 1
ATOM 5582 C CA . GLY B 1 355 ? 6.035 22.625 11.961 1 98.5 355 GLY B CA 1
ATOM 5583 C C . GLY B 1 355 ? 4.875 22.281 12.875 1 98.5 355 GLY B C 1
ATOM 5584 O O . GLY B 1 355 ? 4.941 22.531 14.086 1 98.5 355 GLY B O 1
ATOM 5585 N N . VAL B 1 356 ? 3.873 21.781 12.344 1 98.81 356 VAL B N 1
ATOM 5586 C CA . VAL B 1 356 ? 2.688 21.422 13.117 1 98.81 356 VAL B CA 1
ATOM 5587 C C . VAL B 1 356 ? 2.316 19.969 12.844 1 98.81 356 VAL B C 1
ATOM 5589 O O . VAL B 1 356 ? 2.314 19.531 11.688 1 98.81 356 VAL B O 1
ATOM 5592 N N . ALA B 1 357 ? 2.07 19.25 13.859 1 98.62 357 ALA B N 1
ATOM 5593 C CA . ALA B 1 357 ? 1.685 17.844 13.727 1 98.62 357 ALA B CA 1
ATOM 5594 C C . ALA B 1 357 ? 0.795 17.406 14.891 1 98.62 357 ALA B C 1
ATOM 5596 O O . ALA B 1 357 ? 0.803 18.031 15.953 1 98.62 357 ALA B O 1
ATOM 5597 N N . VAL B 1 358 ? 0.029 16.422 14.703 1 98.19 358 VAL B N 1
ATOM 5598 C CA . VAL B 1 358 ? -0.82 15.859 15.742 1 98.19 358 VAL B CA 1
ATOM 5599 C C . VAL B 1 358 ? -0.236 14.531 16.219 1 98.19 358 VAL B C 1
ATOM 5601 O O . VAL B 1 358 ? -0.033 13.609 15.414 1 98.19 358 VAL B O 1
ATOM 5604 N N . CYS B 1 359 ? 0.043 14.469 17.438 1 97.94 359 CYS B N 1
ATOM 5605 C CA . CYS B 1 359 ? 0.558 13.25 18.047 1 97.94 359 CYS B CA 1
ATOM 5606 C C . CYS B 1 359 ? -0.55 12.492 18.766 1 97.94 359 CYS B C 1
ATOM 5608 O O . CYS B 1 359 ? -1.332 13.086 19.516 1 97.94 359 CYS B O 1
ATOM 5610 N N . ALA B 1 360 ? -0.581 11.156 18.531 1 94.62 360 ALA B N 1
ATOM 5611 C CA . ALA B 1 360 ? -1.572 10.32 19.188 1 94.62 360 ALA B CA 1
ATOM 5612 C C . ALA B 1 360 ? -1.19 10.07 20.641 1 94.62 360 ALA B C 1
ATOM 5614 O O . ALA B 1 360 ? -0.759 8.969 21 1 94.62 360 ALA B O 1
ATOM 5615 N N . CYS B 1 361 ? -1.279 10.992 21.438 1 94.44 361 CYS B N 1
ATOM 5616 C CA . CYS B 1 361 ? -1.034 10.93 22.875 1 94.44 361 CYS B CA 1
ATOM 5617 C C . CYS B 1 361 ? -2.051 11.766 23.641 1 94.44 361 CYS B C 1
ATOM 5619 O O . CYS B 1 361 ? -2.891 12.43 23.031 1 94.44 361 CYS B O 1
ATOM 5621 N N . LEU B 1 362 ? -2.055 11.602 24.922 1 92.31 362 LEU B N 1
ATOM 5622 C CA . LEU B 1 362 ? -2.949 12.391 25.766 1 92.31 362 LEU B CA 1
ATOM 5623 C C . LEU B 1 362 ? -2.289 13.703 26.172 1 92.31 362 LEU B C 1
ATOM 5625 O O . LEU B 1 362 ? -1.085 13.734 26.438 1 92.31 362 LEU B O 1
ATOM 5629 N N . GLY B 1 363 ? -3.092 14.711 26.188 1 91.75 363 GLY B N 1
ATOM 5630 C CA . GLY B 1 363 ? -2.578 16 26.641 1 91.75 363 GLY B CA 1
ATOM 5631 C C . GLY B 1 363 ? -1.928 15.938 28.016 1 91.75 363 GLY B C 1
ATOM 5632 O O . GLY B 1 363 ? -0.934 16.625 28.266 1 91.75 363 GLY B O 1
ATOM 5633 N N . SER B 1 364 ? -2.479 15.07 28.859 1 91.5 364 SER B N 1
ATOM 5634 C CA . SER B 1 364 ? -1.99 14.961 30.234 1 91.5 364 SER B CA 1
ATOM 5635 C C . SER B 1 364 ? -0.605 14.328 30.266 1 91.5 364 SER B C 1
ATOM 5637 O O . SER B 1 364 ? 0.081 14.391 31.297 1 91.5 364 SER B O 1
ATOM 5639 N N . GLN B 1 365 ? -0.2 13.703 29.203 1 93.94 365 GLN B N 1
ATOM 5640 C CA . GLN B 1 365 ? 1.104 13.055 29.141 1 93.94 365 GLN B CA 1
ATOM 5641 C C . GLN B 1 365 ? 2.215 14.062 28.875 1 93.94 365 GLN B C 1
ATOM 5643 O O . GLN B 1 365 ? 3.395 13.758 29.062 1 93.94 365 GLN B O 1
ATOM 5648 N N . ILE B 1 366 ? 1.86 15.211 28.344 1 95.81 366 ILE B N 1
ATOM 5649 C CA . ILE B 1 366 ? 2.867 16.203 27.984 1 95.81 366 ILE B CA 1
ATOM 5650 C C . ILE B 1 366 ? 3.096 17.156 29.156 1 95.81 366 ILE B C 1
ATOM 5652 O O . ILE B 1 366 ? 2.156 17.781 29.641 1 95.81 366 ILE B O 1
ATOM 5656 N N . ARG B 1 367 ? 4.32 17.25 29.516 1 95.88 367 ARG B N 1
ATOM 5657 C CA . ARG B 1 367 ? 4.652 18.156 30.609 1 95.88 367 ARG B CA 1
ATOM 5658 C C . ARG B 1 367 ? 4.449 19.609 30.203 1 95.88 367 ARG B C 1
ATOM 5660 O O . ARG B 1 367 ? 4.98 20.047 29.188 1 95.88 367 ARG B O 1
ATOM 5667 N N . ASP B 1 368 ? 3.672 20.266 30.953 1 94.06 368 ASP B N 1
ATOM 5668 C CA . ASP B 1 368 ? 3.492 21.703 30.766 1 94.06 368 ASP B CA 1
ATOM 5669 C C . ASP B 1 368 ? 4.652 22.484 31.391 1 94.06 368 ASP B C 1
ATOM 5671 O O . ASP B 1 368 ? 4.832 22.469 32.625 1 94.06 368 ASP B O 1
ATOM 5675 N N . MET B 1 369 ? 5.398 23.125 30.578 1 92.5 369 MET B N 1
ATOM 5676 C CA . MET B 1 369 ? 6.598 23.812 31.047 1 92.5 369 MET B CA 1
ATOM 5677 C C . MET B 1 369 ? 6.262 25.203 31.578 1 92.5 369 MET B C 1
ATOM 5679 O O . MET B 1 369 ? 7.129 25.891 32.125 1 92.5 369 MET B O 1
ATOM 5683 N N . GLY B 1 370 ? 4.992 25.484 31.641 1 80.81 370 GLY B N 1
ATOM 5684 C CA . GLY B 1 370 ? 4.559 26.781 32.125 1 80.81 370 GLY B CA 1
ATOM 5685 C C . GLY B 1 370 ? 4.914 27.922 31.188 1 80.81 370 GLY B C 1
ATOM 5686 O O . GLY B 1 370 ? 4.656 27.844 29.984 1 80.81 370 GLY B O 1
ATOM 5687 N N . HIS B 1 371 ? 5.555 28.953 31.797 1 64.19 371 HIS B N 1
ATOM 5688 C CA . HIS B 1 371 ? 5.891 30.125 30.984 1 64.19 371 HIS B CA 1
ATOM 5689 C C . HIS B 1 371 ? 7.129 29.859 30.141 1 64.19 371 HIS B C 1
ATOM 5691 O O . HIS B 1 371 ? 8.031 29.125 30.547 1 64.19 371 HIS B O 1
ATOM 5697 N N . GLY B 1 372 ? 6.891 29.297 28.859 1 53.75 372 GLY B N 1
ATOM 5698 C CA . GLY B 1 372 ? 8.047 29.109 28 1 53.75 372 GLY B CA 1
ATOM 5699 C C . GLY B 1 372 ? 9.25 29.922 28.422 1 53.75 372 GLY B C 1
ATOM 5700 O O . GLY B 1 372 ? 9.125 30.859 29.219 1 53.75 372 GLY B O 1
ATOM 5701 N N . SER B 1 373 ? 10.359 29.453 28.391 1 47.5 373 SER B N 1
ATOM 5702 C CA . SER B 1 373 ? 11.484 30.297 28.75 1 47.5 373 SER B CA 1
ATOM 5703 C C . SER B 1 373 ? 11.211 31.75 28.375 1 47.5 373 SER B C 1
ATOM 5705 O O . SER B 1 373 ? 10.352 32.031 27.547 1 47.5 373 SER B O 1
ATOM 5707 N N . SER B 1 374 ? 11.961 32.844 28.797 1 43.81 374 SER B N 1
ATOM 5708 C CA . SER B 1 374 ? 11.938 34.281 29.141 1 43.81 374 SER B CA 1
ATOM 5709 C C . SER B 1 374 ? 11.32 35.094 28.031 1 43.81 374 SER B C 1
ATOM 5711 O O . SER B 1 374 ? 10.516 36 28.297 1 43.81 374 SER B O 1
ATOM 5713 N N . ASN B 1 375 ? 12 35.594 26.875 1 42.31 375 ASN B N 1
ATOM 5714 C CA . ASN B 1 375 ? 11.797 36.875 26.188 1 42.31 375 ASN B CA 1
ATOM 5715 C C . ASN B 1 375 ? 10.602 36.812 25.25 1 42.31 375 ASN B C 1
ATOM 5717 O O . ASN B 1 375 ? 10.617 36.094 24.266 1 42.31 375 ASN B O 1
ATOM 5721 N N . VAL B 1 376 ? 9.312 36.844 25.859 1 48.81 376 VAL B N 1
ATOM 5722 C CA . VAL B 1 376 ? 8.141 37.125 25.031 1 48.81 376 VAL B CA 1
ATOM 5723 C C . VAL B 1 376 ? 8.539 37.969 23.812 1 48.81 376 VAL B C 1
ATOM 5725 O O . VAL B 1 376 ? 8.953 39.094 23.953 1 48.81 376 VAL B O 1
ATOM 5728 N N . VAL B 1 377 ? 8.836 37.344 22.75 1 51.5 377 VAL B N 1
ATOM 5729 C CA . VAL B 1 377 ? 9.312 38.031 21.562 1 51.5 377 VAL B CA 1
ATOM 5730 C C . VAL B 1 377 ? 8.164 38.812 20.922 1 51.5 377 VAL B C 1
ATOM 5732 O O . VAL B 1 377 ? 7.043 38.281 20.828 1 51.5 377 VAL B O 1
ATOM 5735 N N . ASP B 1 378 ? 8.258 40.094 20.891 1 50.44 378 ASP B N 1
ATOM 5736 C CA . ASP B 1 378 ? 7.426 41.062 20.203 1 50.44 378 ASP B CA 1
ATOM 5737 C C . ASP B 1 378 ? 7.051 40.594 18.797 1 50.44 378 ASP B C 1
ATOM 5739 O O . ASP B 1 378 ? 7.914 40.125 18.047 1 50.44 378 ASP B O 1
ATOM 5743 N N . CYS B 1 379 ? 5.758 40.156 18.562 1 57.34 379 CYS B N 1
ATOM 5744 C CA . CYS B 1 379 ? 5.238 39.812 17.234 1 57.34 379 CYS B CA 1
ATOM 5745 C C . CYS B 1 379 ? 5.383 41 16.281 1 57.34 379 CYS B C 1
ATOM 5747 O O . CYS B 1 379 ? 4.875 40.969 15.156 1 57.34 379 CYS B O 1
ATOM 5749 N N . MET B 1 380 ? 6.07 42.156 16.703 1 49.97 380 MET B N 1
ATOM 5750 C CA . MET B 1 380 ? 6.133 43.281 15.781 1 49.97 380 MET B CA 1
ATOM 5751 C C . MET B 1 380 ? 7.078 43 14.625 1 49.97 380 MET B C 1
ATOM 5753 O O . MET B 1 380 ? 8.07 42.281 14.789 1 49.97 380 MET B O 1
#

Nearest PDB structures (foldseek):
  7opv-assembly1_A  TM=9.940E-01  e=3.455E-40  synthetic construct
  8pjx-assembly1_A  TM=9.912E-01  e=1.369E-37  synthetic construct
  6v7o-assembly2_B  TM=9.791E-01  e=5.427E-35  Homo sapiens
  4iqk-assembly1_A  TM=9.796E-01  e=1.619E-33  Homo sapiens
  7c60-assembly1_A  TM=9.783E-01  e=1.903E-33  Mus musculus

Secondary structure (DSSP, 8-state):
-----TT--HHHHHHS-GGGS-HHHHHHTGGG-HHHHH-HHHHHHHHHHHHHHHHHTT---TT----GGGS--GGGS-EEEEEEEE-TT--BB--EEEEETTTTEEEEEPPPSS-BBS-EEEEETTEEEEE--B-SSSB---EEEEETTTTEEEEEPPPSS--BS-EEEE-SSPEEEE--B-SS-B---EEEEETTTTEEEE-PPPSS--BT-EEEEETTEEEEE--B-SSSBB--EEEEETTTTEEEEEPPPSS-BBS-EEEEETTEEEEE--B-SSSB---EEEEETTTTEEEEEPPPSS--BT-EEEEETTEEEEE--B-SSSB---EEEEETTTTEEEEEPPPSS--EEEEEEEESS-GGGS---SS-SS------/-----TT--HHHHHHS-GGGS-HHHHHHTGGG-HHHHH-HHHHHHHHHHHHHHHHHTT---TT----GGGS--GGGS-EEEEEEEE-TT--BB--EEEEETTTTEEEEEPPPSS-BBS-EEEEETTEEEEE--B-SSSB---EEEEETTTTEEEEEPPPSS--BS-EEEE-SSPEEEE--B-SS-B---EEEEETTTTEEEE-PPPSS--BT-EEEEETTEEEEE--B-SSSB---EEEEETTTTEEEEEPPPSS--BS-EEEEETTEEEEE--B-SSSB---EEEEETTTTEEEEEPPPSS--BT-EEEEETTEEEEE--B-SSSB---EEEEETTTTEEEEEPPPSS--EEEEEEEESS-GGGS---SS-SS------